Protein AF-0000000083614292 (afdb_homodimer)

Sequence (522 aa):
MNSNETIYEWENIVDLLNKYLRLKTIPIGMKMFEKKEDMEAISKIRRPKEKYTTDQIVAQAARLGWTVGITAEDLVMPQCSVVLGLTPRDEKWLSGKEMAGVWFETEEDSAAHQEAMHTVPYGKYQAMAVSPLISNRLTSPDICLIYATPGQMILLINGLQWKDYKKLEWRAVGESACADSWGRALVTGEPSLSIPCYAERRYGGVLDDELLMALSPQDLVKALEGLKKLSQNGLRYPIPQYGIQIDASMGLNASYGKKGDMNSNETIYEWENIVDLLNKYLRLKTIPIGMKMFEKKEDMEAISKIRRPKEKYTTDQIVAQAARLGWTVGITAEDLVMPQCSVVLGLTPRDEKWLSGKEMAGVWFETEEDSAAHQEAMHTVPYGKYQAMAVSPLISNRLTSPDICLIYATPGQMILLINGLQWKDYKKLEWRAVGESACADSWGRALVTGEPSLSIPCYAERRYGGVLDDELLMALSPQDLVKALEGLKKLSQNGLRYPIPQYGIQIDASMGLNASYGKKGD

Solvent-accessible surface area (backbone atoms only — not comparable to full-atom values): 26106 Å² total; per-residue (Å²): 137,82,74,83,68,73,82,69,63,37,58,60,52,53,50,48,47,39,69,56,48,59,55,90,50,48,49,24,25,33,33,79,22,64,44,52,65,65,55,68,64,35,74,81,52,38,66,73,90,53,37,28,49,62,45,14,54,52,25,35,13,29,74,71,61,36,37,41,40,43,42,54,85,40,38,64,59,61,68,57,30,25,23,68,5,49,34,70,86,41,71,71,59,42,37,22,56,86,38,30,70,54,64,14,62,37,45,67,31,17,21,51,50,47,65,68,50,37,48,27,70,55,81,60,39,43,24,40,35,34,22,29,40,66,72,54,61,61,68,72,36,63,29,32,42,42,57,32,31,34,50,42,41,34,50,49,49,35,6,49,28,15,58,81,48,60,70,44,66,36,45,45,65,31,72,66,16,56,21,28,10,56,14,31,15,72,62,69,62,40,69,12,45,21,53,53,15,69,60,37,24,18,34,18,58,48,54,54,39,34,33,36,36,14,26,28,58,67,54,49,53,47,17,51,56,20,38,52,54,23,38,75,64,70,57,50,64,80,72,63,69,75,46,51,87,49,59,36,56,68,60,47,39,70,76,67,54,70,75,64,132,137,82,74,84,68,75,81,69,63,37,58,60,51,51,50,50,48,38,70,55,48,61,56,91,50,48,50,24,26,34,34,77,21,65,43,51,66,64,55,66,65,33,74,80,52,39,66,73,90,52,37,29,46,62,45,14,54,53,26,35,14,30,74,70,60,37,36,40,40,43,43,54,86,40,38,64,58,61,68,57,30,24,23,66,4,48,36,70,85,42,71,70,61,42,37,22,55,86,38,30,69,54,63,15,62,37,46,70,30,18,20,51,49,46,66,67,49,36,48,27,68,55,80,61,39,44,23,40,36,34,20,28,40,66,71,54,60,61,70,71,38,64,29,30,42,43,58,32,32,34,49,41,41,36,48,49,48,34,6,50,28,15,59,82,47,58,74,42,69,37,46,45,66,31,71,66,16,56,19,29,11,56,13,31,15,73,61,68,61,41,70,16,45,21,53,54,14,70,61,36,24,19,35,18,57,48,54,52,40,34,34,36,38,14,25,28,60,66,53,49,53,48,16,50,55,22,37,52,54,25,39,75,65,69,57,50,64,79,73,61,69,74,46,51,86,49,59,36,55,68,58,48,38,70,74,66,53,71,74,63,132

Nearest PDB structures (foldseek):
  5k5f-assembly1_A  TM=3.438E-01  e=4.693E+00  Homo sapiens
  4rmf-assembly1_A-2  TM=2.912E-01  e=3.646E+00  Mycolicibacterium smegmatis MC2 155
  4rmf-assembly1_A-2  TM=2.908E-01  e=4.528E+00  Mycolicibacterium smegmatis MC2 155
  5k5f-assembly1_A  TM=3.441E-01  e=5.842E+00  Homo sapiens
  1d9q-assembly1_C  TM=3.633E-01  e=9.723E+00  Pisum sativum

pLDDT: mean 93.92, std 12.04, range [25.97, 98.88]

Radius of gyration: 23.44 Å; Cα contacts (8 Å, |Δi|>4): 1216; chains: 2; bounding box: 63×67×46 Å

InterPro domains:
  IPR003748 Protein of unknown function DUF169 [PF02596] (17-225)
  IPR003748 Protein of unknown function DUF169 [PTHR37954] (2-242)

Secondary structure (DSSP, 8-state):
---------HHHHHHHHHHHH--SS--EEEEEESSHHHHHTSTT-B--SS-B-HHHHHHHHHHH---EEE-GGGBSSHHHHHHTTSS---HHHHHTGGGBTTTBSSHHHHHHHHHH---PPTTS-SEEEEEEGGGT-SSS-SEEEEEE-HHHHHHHHHHHHSSS---EEEEE-SS-GGGTTHHHHHHH-S-EEE---HHHHHTT---TT-EEEEE-HHHHHHHHHHHHHHHHTT--SSPPP--TTS-HHHHHIIIII----/---------HHHHHHHHHHHH--SS--EEEEEESSHHHHHTSTT-B--SS-B-HHHHHHHHHHH---EEE-GGGBSSHHHHHHTTSS---HHHHHTGGGBTTTBSSHHHHHHHHHHS--PPTTS-SEEEEEEGGGT-SSS-SEEEEEE-HHHHHHHHHHHHSSS---EEEEE-SS-GGGTTHHHHHHH-S-EEE---HHHHHTT---TT-EEEEE-HHHHHHHHHHHHHHHHTT--SSPPP--TTS-HHHHHHHHHT----

Organism: NCBI:txid2304605

Foldseek 3Di:
DPPPQDFDPLVVLVVLLCVFQVAPWFKKFKAFAQDPVVLVPQPQEDEDPAAAAVLQQQLCCTPVQHKYKDFPVNHDDCLVVQLAQRDPCDPVQLQQCVCDPPVHPHSVLSNVLSVVFQHDHHDRTGMMIMGRSNVCSVRFGFKMKGKHFPQSVVLLVQLLQQPPHDDDDWDESAPSQVSQAVSCCNRPQAWGKTDHHPCSCVRNVRDPRIIMIIHGPVSSVSSSNSSVVCVVLVNGPPDDDPDPPDDCCVVVCVSPVPPDD/DPPPQDFDPLVVLVVLLCVFQVAPWFKKFKAFAQDPVVLVPQPQEDEDPAAAAVLQQQLCCTPVQHKYKDFPVNHDDCLVVQLAQRDPCDPVQLQQVVCDVPVHPHSVLSNVLSVVFQHDHHDRTGMMIMGRSNVCSVRFGFKMKGKHFPQSVVLLVQLLQQPPHDDDDFDESAPSQVSQAVSCCNRPQAKGKTDHHPCSCVRNVRDPRIIMIIHGPVSSVSSSNSSVVCVVLVNGPPDDDDDPPDDCCVVVCVSPVPPDD

Structure (mmCIF, N/CA/C/O backbone):
data_AF-0000000083614292-model_v1
#
loop_
_entity.id
_entity.type
_entity.pdbx_description
1 polymer 'DUF169 domain-containing protein'
#
loop_
_atom_site.group_PDB
_atom_site.id
_atom_site.type_symbol
_atom_site.label_atom_id
_atom_site.label_alt_id
_atom_site.label_comp_id
_atom_site.label_asym_id
_atom_site.label_entity_id
_atom_site.label_seq_id
_atom_site.pdbx_PDB_ins_code
_atom_site.Cartn_x
_atom_site.Cartn_y
_atom_site.Cartn_z
_atom_site.occupancy
_atom_site.B_iso_or_equiv
_atom_site.auth_seq_id
_atom_site.auth_comp_id
_atom_site.auth_asym_id
_atom_site.auth_atom_id
_atom_site.pdbx_PDB_model_num
ATOM 1 N N . MET A 1 1 ? -24.172 33.906 3.33 1 29.47 1 MET A N 1
ATOM 2 C CA . MET A 1 1 ? -23.625 32.781 4.082 1 29.47 1 MET A CA 1
ATOM 3 C C . MET A 1 1 ? -24.094 31.453 3.477 1 29.47 1 MET A C 1
ATOM 5 O O . MET A 1 1 ? -24.062 30.422 4.137 1 29.47 1 MET A O 1
ATOM 9 N N . ASN A 1 2 ? -24.672 31.344 2.305 1 35.56 2 ASN A N 1
ATOM 10 C CA . ASN A 1 2 ? -25.625 30.484 1.623 1 35.56 2 ASN A CA 1
ATOM 11 C C . ASN A 1 2 ? -25.016 29.125 1.3 1 35.56 2 ASN A C 1
ATOM 13 O O . ASN A 1 2 ? -25.531 28.406 0.442 1 35.56 2 ASN A O 1
ATOM 17 N N . SER A 1 3 ? -23.516 29.016 1.314 1 42.84 3 SER A N 1
ATOM 18 C CA . SER A 1 3 ? -22.812 27.938 0.636 1 42.84 3 SER A CA 1
ATOM 19 C C . SER A 1 3 ? -23.188 26.578 1.231 1 42.84 3 SER A C 1
ATOM 21 O O . SER A 1 3 ? -23.188 26.406 2.453 1 42.84 3 SER A O 1
ATOM 23 N N . ASN A 1 4 ? -24.078 25.781 0.679 1 48.03 4 ASN A N 1
ATOM 24 C CA . ASN A 1 4 ? -24.609 24.438 0.919 1 48.03 4 ASN A CA 1
ATOM 25 C C . ASN A 1 4 ? -23.547 23.484 1.437 1 48.03 4 ASN A C 1
ATOM 27 O O . ASN A 1 4 ? -22.922 22.766 0.658 1 48.03 4 ASN A O 1
ATOM 31 N N . GLU A 1 5 ? -22.766 23.891 2.453 1 63.56 5 GLU A N 1
ATOM 32 C CA . GLU A 1 5 ? -21.75 23.031 3.07 1 63.56 5 GLU A CA 1
ATOM 33 C C . GLU A 1 5 ? -22.375 21.719 3.562 1 63.56 5 GLU A C 1
ATOM 35 O O . GLU A 1 5 ? -23.359 21.734 4.289 1 63.56 5 GLU A O 1
ATOM 40 N N . THR A 1 6 ? -22.125 20.656 2.914 1 75.44 6 THR A N 1
ATOM 41 C CA . THR A 1 6 ? -22.578 19.344 3.328 1 75.44 6 THR A CA 1
ATOM 42 C C . THR A 1 6 ? -22.203 19.078 4.781 1 75.44 6 THR A C 1
ATOM 44 O O . THR A 1 6 ? -21.062 19.281 5.188 1 75.44 6 THR A O 1
ATOM 47 N N . ILE A 1 7 ?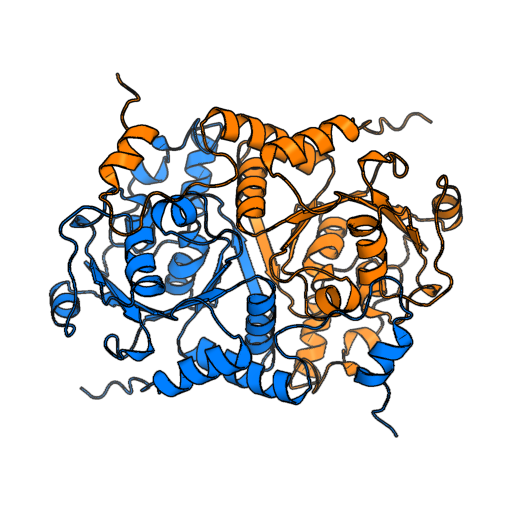 -23.234 19 5.637 1 84.94 7 ILE A N 1
ATOM 48 C CA . ILE A 1 7 ? -23.016 18.641 7.039 1 84.94 7 ILE A CA 1
ATOM 49 C C . ILE A 1 7 ? -22.875 17.141 7.168 1 84.94 7 ILE A C 1
ATOM 51 O O . ILE A 1 7 ? -23.766 16.375 6.793 1 84.94 7 ILE A O 1
ATOM 55 N N . TYR A 1 8 ? -21.672 16.766 7.586 1 93.25 8 TYR A N 1
ATOM 56 C CA . TYR A 1 8 ? -21.391 15.352 7.773 1 93.25 8 TYR A CA 1
ATOM 57 C C . TYR A 1 8 ? -21.656 14.93 9.211 1 93.25 8 TYR A C 1
ATOM 59 O O . TYR A 1 8 ? -21.312 15.656 10.148 1 93.25 8 TYR A O 1
ATOM 67 N N . GLU A 1 9 ? -22.375 13.812 9.367 1 95.38 9 GLU A N 1
ATOM 68 C CA . GLU A 1 9 ? -22.578 13.219 10.688 1 95.38 9 GLU A CA 1
ATOM 69 C C . GLU A 1 9 ? -21.344 12.422 11.125 1 95.38 9 GLU A C 1
ATOM 71 O O . GLU A 1 9 ? -21.391 11.188 11.164 1 95.38 9 GLU A O 1
ATOM 76 N N . TRP A 1 10 ? -20.375 13.125 11.68 1 97.62 10 TRP A N 1
ATOM 77 C CA . TRP A 1 10 ? -19.062 12.547 11.906 1 97.62 10 TRP A CA 1
ATOM 78 C C . TRP A 1 10 ? -19.125 11.43 12.945 1 97.62 10 TRP A C 1
ATOM 80 O O . TRP A 1 10 ? -18.422 10.422 12.836 1 97.62 10 TRP A O 1
ATOM 90 N N . GLU A 1 11 ? -19.938 11.586 13.969 1 96.94 11 GLU A N 1
ATOM 91 C CA . GLU A 1 11 ? -20.078 10.523 14.961 1 96.94 11 GLU A CA 1
ATOM 92 C C . GLU A 1 11 ? -20.516 9.219 14.305 1 96.94 11 GLU A C 1
ATOM 94 O O . GLU A 1 11 ? -19.953 8.156 14.57 1 96.94 11 GLU A O 1
ATOM 99 N N . ASN A 1 12 ? -21.531 9.367 13.508 1 97.81 12 ASN A N 1
ATOM 100 C CA . ASN A 1 12 ? -22.031 8.195 12.797 1 97.81 12 ASN A CA 1
ATOM 101 C C . ASN A 1 12 ? -20.984 7.621 11.852 1 97.81 12 ASN A C 1
ATOM 103 O O . ASN A 1 12 ? -20.812 6.402 11.773 1 97.81 12 ASN A O 1
ATOM 107 N N . ILE A 1 13 ? -20.328 8.484 11.148 1 98.19 13 ILE A N 1
ATOM 108 C CA . ILE A 1 13 ? -19.312 8.07 10.188 1 98.19 13 ILE A CA 1
ATOM 109 C C . ILE A 1 13 ? -18.203 7.312 10.906 1 98.19 13 ILE A C 1
ATOM 111 O O . ILE A 1 13 ? -17.797 6.23 10.469 1 98.19 13 ILE A O 1
ATOM 115 N N . VAL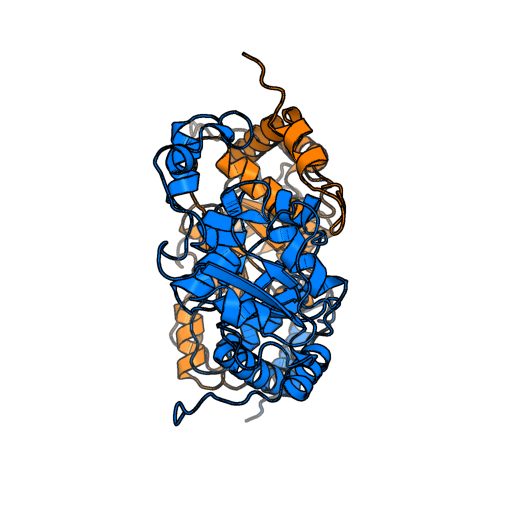 A 1 14 ? -17.719 7.797 11.992 1 98.44 14 VAL A N 1
ATOM 116 C CA . VAL A 1 14 ? -16.625 7.164 12.727 1 98.44 14 VAL A CA 1
ATOM 117 C C . VAL A 1 14 ? -17.125 5.855 13.352 1 98.44 14 VAL A C 1
ATOM 119 O O . VAL A 1 14 ? -16.391 4.867 13.391 1 98.44 14 VAL A O 1
ATOM 122 N N . ASP A 1 15 ? -18.391 5.832 13.828 1 98.38 15 ASP A N 1
ATOM 123 C CA . ASP A 1 15 ? -18.969 4.594 14.336 1 98.38 15 ASP A CA 1
ATOM 124 C C . ASP A 1 15 ? -18.953 3.502 13.266 1 98.38 15 ASP A C 1
ATOM 126 O O . ASP A 1 15 ? -18.641 2.346 13.555 1 98.38 15 ASP A O 1
ATOM 130 N N . LEU A 1 16 ? -19.328 3.869 12.086 1 98.75 16 LEU A N 1
ATOM 131 C CA . LEU A 1 16 ? -19.359 2.912 10.984 1 98.75 16 LEU A CA 1
ATOM 132 C C . LEU A 1 16 ? -17.938 2.463 10.625 1 98.75 16 LEU A C 1
ATOM 134 O O . LEU A 1 16 ? -17.719 1.291 10.305 1 98.75 16 LEU A O 1
ATOM 138 N N . LEU A 1 17 ? -16.953 3.391 10.594 1 98.75 17 LEU A N 1
ATOM 139 C CA . LEU A 1 17 ? -15.562 3.018 10.375 1 98.75 17 LEU A CA 1
ATOM 140 C C . LEU A 1 17 ? -15.117 1.964 11.383 1 98.75 17 LEU A C 1
ATOM 142 O O . LEU A 1 17 ? -14.484 0.974 11.016 1 98.75 17 LEU A O 1
ATOM 146 N N . ASN A 1 18 ? -15.492 2.199 12.617 1 98.19 18 ASN A N 1
ATOM 147 C CA . ASN A 1 18 ? -15.102 1.255 13.656 1 98.19 18 ASN A CA 1
ATOM 148 C C . ASN A 1 18 ? -15.852 -0.066 13.523 1 98.19 18 ASN A C 1
ATOM 150 O O . ASN A 1 18 ? -15.289 -1.135 13.758 1 98.19 18 ASN A O 1
ATOM 154 N N . LYS A 1 19 ? -17.094 0.037 13.203 1 98.31 19 LYS A N 1
ATOM 155 C CA . LYS A 1 19 ? -17.906 -1.159 13.031 1 98.31 19 LYS A CA 1
ATOM 156 C C . LYS A 1 19 ? -17.344 -2.059 11.938 1 98.31 19 LYS A C 1
ATOM 158 O O . LYS A 1 19 ? -17.234 -3.271 12.125 1 98.31 19 LYS A O 1
ATOM 163 N N . TYR A 1 20 ? -16.953 -1.452 10.844 1 98.69 20 TYR A N 1
ATOM 164 C CA . TYR A 1 20 ? -16.625 -2.252 9.672 1 98.69 20 TYR A CA 1
ATOM 165 C C . TYR A 1 20 ? -15.125 -2.533 9.602 1 98.69 20 TYR A C 1
ATOM 167 O O . TYR A 1 20 ? -14.703 -3.518 8.984 1 98.69 20 TYR A O 1
ATOM 175 N N . LEU A 1 21 ? -14.281 -1.688 10.188 1 98.75 21 LEU A N 1
ATOM 176 C CA . LEU A 1 21 ? -12.852 -1.828 9.953 1 98.75 21 LEU A CA 1
ATOM 177 C C . LEU A 1 21 ? -12.094 -1.993 11.273 1 98.75 21 LEU A C 1
ATOM 179 O O . LEU A 1 21 ? -10.93 -2.385 11.273 1 98.75 21 LEU A O 1
ATOM 183 N N . ARG A 1 22 ? -12.727 -1.665 12.398 1 98.12 22 ARG A N 1
ATOM 184 C CA . ARG A 1 22 ? -12.117 -1.837 13.719 1 98.12 22 ARG A CA 1
ATOM 185 C C . ARG A 1 22 ? -10.766 -1.136 13.789 1 98.12 22 ARG A C 1
ATOM 187 O O . ARG A 1 22 ? -9.758 -1.753 14.148 1 98.12 22 ARG A O 1
ATOM 194 N N . LEU A 1 23 ? -10.781 0.129 13.586 1 97.88 23 LEU A N 1
ATOM 195 C CA . LEU A 1 23 ? -9.555 0.917 13.484 1 97.88 23 LEU A CA 1
ATOM 196 C C . LEU A 1 23 ? -8.93 1.118 14.867 1 97.88 23 LEU A C 1
ATOM 198 O O . LEU A 1 23 ? -9.641 1.31 15.852 1 97.88 23 LEU A O 1
ATOM 202 N N . LYS A 1 24 ? -7.605 1.13 14.891 1 95.44 24 LYS A N 1
ATOM 203 C CA . LYS A 1 24 ? -6.875 1.358 16.141 1 95.44 24 LYS A CA 1
ATOM 204 C C . LYS A 1 24 ? -6.594 2.844 16.344 1 95.44 24 LYS A C 1
ATOM 206 O O . LYS A 1 24 ? -6.336 3.281 17.469 1 95.44 24 LYS A O 1
ATOM 211 N N . THR A 1 25 ? -6.617 3.588 15.289 1 97.19 25 THR A N 1
ATOM 212 C CA . THR A 1 25 ? -6.246 5 15.328 1 97.19 25 THR A CA 1
ATOM 213 C C . THR A 1 25 ? -7.48 5.883 15.188 1 97.19 25 THR A C 1
ATOM 215 O O . THR A 1 25 ? -8.492 5.465 14.617 1 97.19 25 THR A O 1
ATOM 218 N N . ILE A 1 26 ? -7.363 7.047 15.672 1 98.38 26 ILE A N 1
ATOM 219 C CA . ILE A 1 26 ? -8.445 8.016 15.562 1 98.38 26 ILE A CA 1
ATOM 220 C C . ILE A 1 26 ? -8.531 8.547 14.133 1 98.38 26 ILE A C 1
ATOM 222 O O . ILE A 1 26 ? -7.57 9.125 13.625 1 98.38 26 ILE A O 1
ATOM 226 N N . PRO A 1 27 ? -9.672 8.336 13.484 1 98.81 27 PRO A N 1
ATOM 227 C CA . PRO A 1 27 ? -9.828 9.016 12.195 1 98.81 27 PRO A CA 1
ATOM 228 C C . PRO A 1 27 ? -9.828 10.539 12.328 1 98.81 27 PRO A C 1
ATOM 230 O O . PRO A 1 27 ? -10.492 11.086 13.211 1 98.81 27 PRO A O 1
ATOM 233 N N . ILE A 1 28 ? -9.141 11.219 11.422 1 98.81 28 ILE A N 1
ATOM 234 C CA . ILE A 1 28 ? -9.008 12.664 11.609 1 98.81 28 ILE A CA 1
ATOM 235 C C . ILE A 1 28 ? -9.312 13.383 10.297 1 98.81 28 ILE A C 1
ATOM 237 O O . ILE A 1 28 ? -9.391 12.75 9.234 1 98.81 28 ILE A O 1
ATOM 241 N N . GLY A 1 29 ? -9.586 14.664 10.398 1 98.69 29 GLY A N 1
ATOM 242 C CA . GLY A 1 29 ? -9.727 15.562 9.258 1 98.69 29 GLY A CA 1
ATOM 243 C C . GLY A 1 29 ? -8.586 16.547 9.141 1 98.69 29 GLY A C 1
ATOM 244 O O . GLY A 1 29 ? -7.953 16.906 10.141 1 98.69 29 GLY A O 1
ATOM 245 N N . MET A 1 30 ? -8.32 16.938 7.977 1 98.88 30 MET A N 1
ATOM 246 C CA . MET A 1 30 ? -7.355 17.984 7.66 1 98.88 30 MET A CA 1
ATOM 247 C C . MET A 1 30 ? -8.016 19.109 6.871 1 98.88 30 MET A C 1
ATOM 249 O O . MET A 1 30 ? -8.805 18.859 5.957 1 98.88 30 MET A O 1
ATOM 253 N N . LYS A 1 31 ? -7.73 20.281 7.223 1 98.62 31 LYS A N 1
ATOM 254 C CA . LYS A 1 31 ? -8.289 21.453 6.543 1 98.62 31 LYS A CA 1
ATOM 255 C C . LYS A 1 31 ? -7.219 22.516 6.305 1 98.62 31 LYS A C 1
ATOM 257 O O . LYS A 1 31 ? -6.406 22.797 7.188 1 98.62 31 LYS A O 1
ATOM 262 N N . MET A 1 32 ? -7.164 23.047 5.094 1 98.69 32 MET A N 1
ATOM 263 C CA . MET A 1 32 ? -6.289 24.172 4.73 1 98.69 32 MET A CA 1
ATOM 264 C C . MET A 1 32 ? -7.008 25.5 4.902 1 98.69 32 MET A C 1
ATOM 266 O O . MET A 1 32 ? -8.211 25.594 4.656 1 98.69 32 MET A O 1
ATOM 270 N N . PHE A 1 33 ? -6.262 26.531 5.301 1 98.5 33 PHE A N 1
ATOM 271 C CA . PHE A 1 33 ? -6.863 27.828 5.555 1 98.5 33 PHE A CA 1
ATOM 272 C C . PHE A 1 33 ? -6.148 28.922 4.762 1 98.5 33 PHE A C 1
ATOM 274 O O . PHE A 1 33 ? -4.922 29.047 4.828 1 98.5 33 PHE A O 1
ATOM 281 N N . GLU A 1 34 ? -6.871 29.703 4.051 1 98.38 34 GLU A N 1
ATOM 282 C CA . GLU A 1 34 ? -6.305 30.844 3.332 1 98.38 34 GLU A CA 1
ATOM 283 C C . GLU A 1 34 ? -5.785 31.891 4.297 1 98.38 34 GLU A C 1
ATOM 285 O O . GLU A 1 34 ? -4.816 32.594 3.994 1 98.38 34 GLU A O 1
ATOM 290 N N . LYS A 1 35 ? -6.434 31.984 5.418 1 98.31 35 LYS A N 1
ATOM 291 C CA . LYS A 1 35 ? -6.035 32.938 6.438 1 98.31 35 LYS A CA 1
ATOM 292 C C . LYS A 1 35 ? -5.723 32.25 7.762 1 98.31 35 LYS A C 1
ATOM 294 O O . LYS A 1 35 ? -6.516 31.438 8.242 1 98.31 35 LYS A O 1
ATOM 299 N N . LYS A 1 36 ? -4.633 32.594 8.359 1 98.12 36 LYS A N 1
ATOM 300 C CA . LYS A 1 36 ? -4.203 32.062 9.648 1 98.12 36 LYS A CA 1
ATOM 301 C C . LYS A 1 36 ? -5.258 32.281 10.719 1 98.12 36 LYS A C 1
ATOM 303 O O . LYS A 1 36 ? -5.508 31.422 11.555 1 98.12 36 LYS A O 1
ATOM 308 N N . GLU A 1 37 ? -5.91 33.438 10.711 1 98.31 37 GLU A N 1
ATOM 309 C CA . GLU A 1 37 ? -6.887 33.844 11.727 1 98.31 37 GLU A CA 1
ATOM 310 C C . GLU A 1 37 ? -8.086 32.906 11.727 1 98.31 37 GLU A C 1
ATOM 312 O O . GLU A 1 37 ? -8.68 32.625 12.781 1 98.31 37 GLU A O 1
ATOM 317 N N . ASP A 1 38 ? -8.461 32.5 10.547 1 98.12 38 ASP A N 1
ATOM 318 C CA . ASP A 1 38 ? -9.578 31.547 10.453 1 98.12 38 ASP A CA 1
ATOM 319 C C . ASP A 1 38 ? -9.234 30.234 11.133 1 98.12 38 ASP A C 1
ATOM 321 O O . ASP A 1 38 ? -10.094 29.625 11.789 1 98.12 38 ASP A O 1
ATOM 325 N N . MET A 1 39 ? -8.023 29.734 10.953 1 98.38 39 MET A N 1
ATOM 326 C CA . MET A 1 39 ? -7.562 28.531 11.641 1 98.38 39 MET A CA 1
ATOM 327 C C . MET A 1 39 ? -7.527 28.75 13.148 1 98.38 39 MET A C 1
ATOM 329 O O . MET A 1 39 ? -8.023 27.906 13.914 1 98.38 39 MET A O 1
ATOM 333 N N . GLU A 1 40 ? -7.078 29.875 13.562 1 98 40 GLU A N 1
ATOM 334 C CA . GLU A 1 40 ? -6.934 30.172 14.984 1 98 40 GLU A CA 1
ATOM 335 C C . GLU A 1 40 ? -8.297 30.328 15.656 1 98 40 GLU A C 1
ATOM 337 O O . GLU A 1 40 ? -8.398 30.281 16.891 1 98 40 GLU A O 1
ATOM 342 N N . ALA A 1 41 ? -9.312 30.547 14.883 1 97.69 41 ALA A N 1
ATOM 343 C CA . ALA A 1 41 ? -10.664 30.75 15.406 1 97.69 41 ALA A CA 1
ATOM 344 C C . ALA A 1 41 ? -11.32 29.422 15.75 1 97.69 41 ALA A C 1
ATOM 346 O O . ALA A 1 41 ? -12.367 29.375 16.406 1 97.69 41 ALA A O 1
ATOM 347 N N . ILE A 1 42 ? -10.695 28.344 15.344 1 97.06 42 ILE A N 1
ATOM 348 C CA . ILE A 1 42 ? -11.25 27.016 15.625 1 97.06 42 ILE A CA 1
ATOM 349 C C . ILE A 1 42 ? -11.266 26.781 17.141 1 97.06 42 ILE A C 1
ATOM 351 O O . ILE A 1 42 ? -10.273 27.031 17.828 1 97.06 42 ILE A O 1
ATOM 355 N N . SER A 1 43 ? -12.352 26.328 17.594 1 94.69 43 SER A N 1
ATOM 356 C CA . SER A 1 43 ? -12.508 26.062 19.016 1 94.69 43 SER A CA 1
ATOM 357 C C . SER A 1 43 ? -11.469 25.078 19.516 1 94.69 43 SER A C 1
ATOM 359 O O . SER A 1 43 ? -11.258 24.016 18.906 1 94.69 43 SER A O 1
ATOM 361 N N . LYS A 1 44 ? -10.75 25.422 20.641 1 95.31 44 LYS A N 1
ATOM 362 C CA . LYS A 1 44 ? -9.82 24.562 21.359 1 95.31 44 LYS A CA 1
ATOM 363 C C . LYS A 1 44 ? -8.625 24.188 20.484 1 95.31 44 LYS A C 1
ATOM 365 O O . LYS A 1 44 ? -8.008 23.141 20.688 1 95.31 44 LYS A O 1
ATOM 370 N N . ILE A 1 45 ? -8.359 25.031 19.516 1 97.75 45 ILE A N 1
ATOM 371 C CA . ILE A 1 45 ? -7.211 24.781 18.656 1 97.75 45 ILE A CA 1
ATOM 372 C C . ILE A 1 45 ? -5.922 24.922 19.469 1 97.75 45 ILE A C 1
ATOM 374 O O . ILE A 1 45 ? -5.785 25.828 20.266 1 97.75 45 ILE A O 1
ATOM 378 N N . ARG A 1 46 ? -5.062 23.953 19.375 1 97.94 46 ARG A N 1
ATOM 379 C CA . ARG A 1 46 ? -3.717 24.016 19.938 1 97.94 46 ARG A CA 1
ATOM 380 C C . ARG A 1 46 ? -2.719 24.516 18.906 1 97.94 46 ARG A C 1
ATOM 382 O O . ARG A 1 46 ? -2.789 24.141 17.734 1 97.94 46 ARG A O 1
ATOM 389 N N . ARG A 1 47 ? -1.838 25.359 19.359 1 97.81 47 ARG A N 1
ATOM 390 C CA . ARG A 1 47 ? -0.693 25.797 18.562 1 97.81 47 ARG A CA 1
ATOM 391 C C . ARG A 1 47 ? 0.611 25.266 19.141 1 97.81 47 ARG A C 1
ATOM 393 O O . ARG A 1 47 ? 0.8 25.266 20.359 1 97.81 47 ARG A O 1
ATOM 400 N N . PRO A 1 48 ? 1.454 24.781 18.25 1 95.75 48 PRO A N 1
ATOM 401 C CA . PRO A 1 48 ? 2.711 24.234 18.766 1 95.75 48 PRO A CA 1
ATOM 402 C C . PRO A 1 48 ? 3.547 25.281 19.5 1 95.75 48 PRO A C 1
ATOM 404 O O . PRO A 1 48 ? 3.602 26.438 19.078 1 95.75 48 PRO A O 1
ATOM 407 N N . LYS A 1 49 ? 4.172 24.828 20.547 1 92.31 49 LYS A N 1
ATOM 408 C CA . LYS A 1 49 ? 5.105 25.672 21.281 1 92.31 49 LYS A CA 1
ATOM 409 C C . LYS A 1 49 ? 6.547 25.422 20.844 1 92.31 49 LYS A C 1
ATOM 411 O O . LYS A 1 49 ? 7.434 26.234 21.109 1 92.31 49 LYS A O 1
ATOM 416 N N . GLU A 1 50 ? 6.754 24.266 20.281 1 92.88 50 GLU A N 1
ATOM 417 C CA . GLU A 1 50 ? 8.039 23.859 19.703 1 92.88 50 GLU A CA 1
ATOM 418 C C . GLU A 1 50 ? 7.926 23.609 18.203 1 92.88 50 GLU A C 1
ATOM 420 O O . GLU A 1 50 ? 6.863 23.812 17.625 1 92.88 50 GLU A O 1
ATOM 425 N N . LYS A 1 51 ? 9.031 23.297 17.672 1 93.44 51 LYS A N 1
ATOM 426 C CA . LYS A 1 51 ? 9.031 22.984 16.25 1 93.44 51 LYS A CA 1
ATOM 427 C C . LYS A 1 51 ? 8.789 21.5 16.016 1 93.44 51 LYS A C 1
ATOM 429 O O . LYS A 1 51 ? 9.391 20.656 16.672 1 93.44 51 LYS A O 1
ATOM 434 N N . TYR A 1 52 ? 7.895 21.25 15.164 1 95.06 52 TYR A N 1
ATOM 435 C CA . TYR A 1 52 ? 7.527 19.875 14.844 1 95.06 52 TYR A CA 1
ATOM 436 C C . TYR A 1 52 ? 7.598 19.625 13.344 1 95.06 52 TYR A C 1
ATOM 438 O O . TYR A 1 52 ? 7.656 20.562 12.555 1 95.06 52 TYR A O 1
ATOM 446 N N . THR A 1 53 ? 7.746 18.359 12.953 1 95.31 53 THR A N 1
ATOM 447 C CA . THR A 1 53 ? 7.387 18 11.594 1 95.31 53 THR A CA 1
ATOM 448 C C . THR A 1 53 ? 5.867 17.969 11.422 1 95.31 53 THR A C 1
ATOM 450 O O . THR A 1 53 ? 5.129 17.828 12.398 1 95.31 53 THR A O 1
ATOM 453 N N . THR A 1 54 ? 5.41 18.156 10.188 1 97.31 54 THR A N 1
ATOM 454 C CA . THR A 1 54 ? 3.979 18.016 9.953 1 97.31 54 THR A CA 1
ATOM 455 C C . THR A 1 54 ? 3.496 16.625 10.344 1 97.31 54 THR A C 1
ATOM 457 O O . THR A 1 54 ? 2.371 16.469 10.82 1 97.31 54 THR A O 1
ATOM 460 N N . ASP A 1 55 ? 4.34 15.617 10.164 1 96.88 55 ASP A N 1
ATOM 461 C CA . ASP A 1 55 ? 4.004 14.242 10.539 1 96.88 55 ASP A CA 1
ATOM 462 C C . ASP A 1 55 ? 3.674 14.148 12.023 1 96.88 55 ASP A C 1
ATOM 464 O O . ASP A 1 55 ? 2.748 13.43 12.414 1 96.88 55 ASP A O 1
ATOM 468 N N . GLN A 1 56 ? 4.434 14.797 12.844 1 97.25 56 GLN A N 1
ATOM 469 C CA . GLN A 1 56 ? 4.156 14.828 14.273 1 97.25 56 GLN A CA 1
ATOM 470 C C . GLN A 1 56 ? 2.816 15.492 14.562 1 97.25 56 GLN A C 1
ATOM 472 O O . GLN A 1 56 ? 2.068 15.047 15.438 1 97.25 56 GLN A O 1
ATOM 477 N N . ILE A 1 57 ? 2.562 16.562 13.812 1 98.06 57 ILE A N 1
ATOM 478 C CA . ILE A 1 57 ? 1.316 17.297 14 1 98.06 57 ILE A CA 1
ATOM 479 C C . ILE A 1 57 ? 0.129 16.391 13.688 1 98.06 57 ILE A C 1
ATOM 481 O O . ILE A 1 57 ? -0.811 16.297 14.477 1 98.06 57 ILE A O 1
ATOM 485 N N . VAL A 1 58 ? 0.179 15.742 12.57 1 98.44 58 VAL A N 1
ATOM 486 C CA . VAL A 1 58 ? -0.872 14.812 12.172 1 98.44 58 VAL A CA 1
ATOM 487 C C . VAL A 1 58 ? -1.01 13.703 13.211 1 98.44 58 VAL A C 1
ATOM 489 O O . VAL A 1 58 ? -2.123 13.336 13.594 1 98.44 58 VAL A O 1
ATOM 492 N N . ALA A 1 59 ? 0.096 13.211 13.711 1 97.88 59 ALA A N 1
ATOM 493 C CA . ALA A 1 59 ? 0.097 12.148 14.711 1 97.88 59 ALA A CA 1
ATOM 494 C C . ALA A 1 59 ? -0.565 12.609 16.016 1 97.88 59 ALA A C 1
ATOM 496 O O . ALA A 1 59 ? -1.241 11.836 16.688 1 97.88 59 ALA A O 1
ATOM 497 N N . GLN A 1 60 ? -0.33 13.82 16.375 1 98 60 GLN A N 1
ATOM 498 C CA . GLN A 1 60 ? -0.93 14.336 17.609 1 98 60 GLN A CA 1
ATOM 499 C C . GLN A 1 60 ? -2.453 14.297 17.531 1 98 60 GLN A C 1
ATOM 501 O O . GLN A 1 60 ? -3.121 14.031 18.531 1 98 60 GLN A O 1
ATOM 506 N N . ALA A 1 61 ? -2.973 14.523 16.375 1 98.5 61 ALA A N 1
ATOM 507 C CA . ALA A 1 61 ? -4.414 14.383 16.203 1 98.5 61 ALA A CA 1
ATOM 508 C C . ALA A 1 61 ? -4.824 12.906 16.188 1 98.5 61 ALA A C 1
ATOM 510 O O . ALA A 1 61 ? -5.77 12.516 16.875 1 98.5 61 ALA A O 1
ATOM 511 N N . ALA A 1 62 ? -4.125 12.102 15.477 1 98.31 62 ALA A N 1
ATOM 512 C CA . ALA A 1 62 ? -4.516 10.719 15.211 1 98.31 62 ALA A CA 1
ATOM 513 C C . ALA A 1 62 ? -4.277 9.836 16.438 1 98.31 62 ALA A C 1
ATOM 515 O O . ALA A 1 62 ? -4.949 8.82 16.609 1 98.31 62 ALA A O 1
ATOM 516 N N . ARG A 1 63 ? -3.312 10.219 17.281 1 97.69 63 ARG A N 1
ATOM 517 C CA . ARG A 1 63 ? -2.914 9.32 18.359 1 97.69 63 ARG A CA 1
ATOM 518 C C . ARG A 1 63 ? -3.26 9.914 19.719 1 97.69 63 ARG A C 1
ATOM 520 O O . ARG A 1 63 ? -3.416 9.18 20.703 1 97.69 63 ARG A O 1
ATOM 527 N N . LEU A 1 64 ? -3.348 11.242 19.859 1 97.19 64 LEU A N 1
ATOM 528 C CA . LEU A 1 64 ? -3.633 11.883 21.141 1 97.19 64 LEU A CA 1
ATOM 529 C C . LEU A 1 64 ? -5.027 12.508 21.141 1 97.19 64 LEU A C 1
ATOM 531 O O . LEU A 1 64 ? -5.539 12.891 22.203 1 97.19 64 LEU A O 1
ATOM 535 N N . GLY A 1 65 ? -5.602 12.688 19.953 1 97.88 65 GLY A N 1
ATOM 536 C CA . GLY A 1 65 ? -6.941 13.242 19.859 1 97.88 65 GLY A CA 1
ATOM 537 C C . GLY A 1 65 ? -6.969 14.758 19.953 1 97.88 65 GLY A C 1
ATOM 538 O O . GLY A 1 65 ? -7.973 15.336 20.375 1 97.88 65 GLY A O 1
ATOM 539 N N . TRP A 1 66 ? -5.875 15.406 19.609 1 98.25 66 TRP A N 1
ATOM 540 C CA . TRP A 1 66 ? -5.805 16.859 19.719 1 98.25 66 TRP A CA 1
ATOM 541 C C . TRP A 1 66 ? -6.266 17.531 18.422 1 98.25 66 TRP A C 1
ATOM 543 O O . TRP A 1 66 ? -6.207 16.922 17.344 1 98.25 66 TRP A O 1
ATOM 553 N N . THR A 1 67 ? -6.824 18.688 18.562 1 98.69 67 THR A N 1
ATOM 554 C CA . THR A 1 67 ? -6.98 19.625 17.453 1 98.69 67 THR A CA 1
ATOM 555 C C . THR A 1 67 ? -5.789 20.578 17.375 1 98.69 67 THR A C 1
ATOM 557 O O . THR A 1 67 ? -5.566 21.375 18.281 1 98.69 67 THR A O 1
ATOM 560 N N . VAL A 1 68 ? -5.031 20.469 16.312 1 98.75 68 VAL A N 1
ATOM 561 C CA . VAL A 1 68 ? -3.783 21.219 16.234 1 98.75 68 VAL A CA 1
ATOM 562 C C . VAL A 1 68 ? -3.74 22.016 14.938 1 98.75 68 VAL A C 1
ATOM 564 O O . VAL A 1 68 ? -4.082 21.5 13.867 1 98.75 68 VAL A O 1
ATOM 567 N N . GLY A 1 69 ? -3.369 23.25 14.992 1 98.69 69 GLY A N 1
ATOM 568 C CA . GLY A 1 69 ? -3.162 24.125 13.844 1 98.69 69 GLY A CA 1
ATOM 569 C C . GLY A 1 69 ? -1.728 24.594 13.703 1 98.69 69 GLY A C 1
ATOM 570 O O . GLY A 1 69 ? -1.055 24.859 14.703 1 98.69 69 GLY A O 1
ATOM 571 N N . ILE A 1 70 ? -1.34 24.734 12.398 1 98.62 70 ILE A N 1
ATOM 572 C CA . ILE A 1 70 ? 0.048 25.141 12.203 1 98.62 70 ILE A CA 1
ATOM 573 C C . ILE A 1 70 ? 0.145 26.109 11.023 1 98.62 70 ILE A C 1
ATOM 575 O O . ILE A 1 70 ? -0.735 26.125 10.164 1 98.62 70 ILE A O 1
ATOM 579 N N . THR A 1 71 ? 1.146 26.922 11.047 1 98.31 71 THR A N 1
ATOM 580 C CA . THR A 1 71 ? 1.705 27.625 9.898 1 98.31 71 THR A CA 1
ATOM 581 C C . THR A 1 71 ? 3.105 27.109 9.578 1 98.31 71 THR A C 1
ATOM 583 O O . THR A 1 71 ? 3.639 26.266 10.289 1 98.31 71 THR A O 1
ATOM 586 N N . ALA A 1 72 ? 3.674 27.578 8.461 1 97.38 72 ALA A N 1
ATOM 587 C CA . ALA A 1 72 ? 5.02 27.172 8.078 1 97.38 72 ALA A CA 1
ATOM 588 C C . ALA A 1 72 ? 6.02 27.453 9.195 1 97.38 72 ALA A C 1
ATOM 590 O O . ALA A 1 72 ? 6.996 26.719 9.367 1 97.38 72 ALA A O 1
ATOM 591 N N . GLU A 1 73 ? 5.77 28.453 10 1 95.94 73 GLU A N 1
ATOM 592 C CA . GLU A 1 73 ? 6.699 28.891 11.039 1 95.94 73 GLU A CA 1
ATOM 593 C C . GLU A 1 73 ? 6.773 27.875 12.172 1 95.94 73 GLU A C 1
ATOM 595 O O . GLU A 1 73 ? 7.711 27.906 12.977 1 95.94 73 GLU A O 1
ATOM 600 N N . ASP A 1 74 ? 5.852 27.047 12.32 1 96.19 74 ASP A N 1
ATOM 601 C CA . ASP A 1 74 ? 5.785 26.078 13.406 1 96.19 74 ASP A CA 1
ATOM 602 C C . ASP A 1 74 ? 6.562 24.812 13.062 1 96.19 74 ASP A C 1
ATOM 604 O O . ASP A 1 74 ? 6.707 23.922 13.898 1 96.19 74 ASP A O 1
ATOM 608 N N . LEU A 1 75 ? 7.078 24.703 11.82 1 95.31 75 LEU A N 1
ATOM 609 C CA . LEU A 1 75 ? 7.648 23.469 11.32 1 95.31 75 LEU A CA 1
ATOM 610 C C . LEU A 1 75 ? 9.172 23.547 11.25 1 95.31 75 LEU A C 1
ATOM 612 O O . LEU A 1 75 ? 9.719 24.625 11.016 1 95.31 75 LEU A O 1
ATOM 616 N N . VAL A 1 76 ? 9.867 22.453 11.477 1 90.81 76 VAL A N 1
ATOM 617 C CA . VAL A 1 76 ? 11.32 22.391 11.562 1 90.81 76 VAL A CA 1
ATOM 618 C C . VAL A 1 76 ? 11.922 22.484 10.164 1 90.81 76 VAL A C 1
ATOM 620 O O . VAL A 1 76 ? 12.984 23.078 9.969 1 90.81 76 VAL A O 1
ATOM 623 N N . MET A 1 77 ? 11.445 21.797 9.18 1 86.62 77 MET A N 1
ATOM 624 C CA . MET A 1 77 ? 11.977 21.75 7.816 1 86.62 77 MET A CA 1
ATOM 625 C C . MET A 1 77 ? 10.859 21.938 6.793 1 86.62 77 MET A C 1
ATOM 627 O O . MET A 1 77 ? 9.695 21.641 7.074 1 86.62 77 MET A O 1
ATOM 631 N N . PRO A 1 78 ? 11.352 22.359 5.66 1 90.5 78 PRO A N 1
ATOM 632 C CA . PRO A 1 78 ? 10.344 22.75 4.676 1 90.5 78 PRO A CA 1
ATOM 633 C C . PRO A 1 78 ? 9.695 21.562 3.971 1 90.5 78 PRO A C 1
ATOM 635 O O . PRO A 1 78 ? 8.711 21.734 3.25 1 90.5 78 PRO A O 1
ATOM 638 N N . GLN A 1 79 ? 10.156 20.391 4.109 1 92.19 79 GLN A N 1
ATOM 639 C CA . GLN A 1 79 ? 9.773 19.281 3.236 1 92.19 79 GLN A CA 1
ATOM 640 C C . GLN A 1 79 ? 8.258 19.094 3.217 1 92.19 79 GLN A C 1
ATOM 642 O O . GLN A 1 79 ? 7.621 19.281 2.182 1 92.19 79 GLN A O 1
ATOM 647 N N . CYS A 1 80 ? 7.645 18.875 4.402 1 92.69 80 CYS A N 1
ATOM 648 C CA . CYS A 1 80 ? 6.207 18.656 4.43 1 92.69 80 CYS A CA 1
ATOM 649 C C . CYS A 1 80 ? 5.445 19.969 4.25 1 92.69 80 CYS A C 1
ATOM 651 O O . CYS A 1 80 ? 4.324 19.969 3.74 1 92.69 80 CYS A O 1
ATOM 653 N N . SER A 1 81 ? 6.086 21.062 4.648 1 96.5 81 SER A N 1
ATOM 654 C CA . SER A 1 81 ? 5.461 22.375 4.465 1 96.5 81 SER A CA 1
ATOM 655 C C . SER A 1 81 ? 5.242 22.672 2.986 1 96.5 81 SER A C 1
ATOM 657 O O . SER A 1 81 ? 4.234 23.281 2.613 1 96.5 81 SER A O 1
ATOM 659 N N . VAL A 1 82 ? 6.203 22.281 2.172 1 97.88 82 VAL A N 1
ATOM 660 C CA . VAL A 1 82 ? 6.094 22.469 0.729 1 97.88 82 VAL A CA 1
ATOM 661 C C . VAL A 1 82 ? 4.969 21.594 0.18 1 97.88 82 VAL A C 1
ATOM 663 O O . VAL A 1 82 ? 4.207 22.031 -0.689 1 97.88 82 VAL A O 1
ATOM 666 N N . VAL A 1 83 ? 4.836 20.344 0.685 1 97.94 83 VAL A N 1
ATOM 667 C CA . VAL A 1 83 ? 3.783 19.438 0.252 1 97.94 83 VAL A CA 1
ATOM 668 C C . VAL A 1 83 ? 2.416 20.047 0.525 1 97.94 83 VAL A C 1
ATOM 670 O O . VAL A 1 83 ? 1.497 19.938 -0.288 1 97.94 83 VAL A O 1
ATOM 673 N N . LEU A 1 84 ? 2.279 20.828 1.619 1 98.25 84 LEU A N 1
ATOM 674 C CA . LEU A 1 84 ? 1.02 21.453 2.021 1 98.25 84 LEU A CA 1
ATOM 675 C C . LEU A 1 84 ? 0.811 22.781 1.304 1 98.25 84 LEU A C 1
ATOM 677 O O . LEU A 1 84 ? -0.234 23.406 1.459 1 98.25 84 LEU A O 1
ATOM 681 N N . GLY A 1 85 ? 1.809 23.234 0.616 1 98.12 85 GLY A N 1
ATOM 682 C CA . GLY A 1 85 ? 1.721 24.531 -0.055 1 98.12 85 GLY A CA 1
ATOM 683 C C . GLY A 1 85 ? 1.912 25.703 0.882 1 98.12 85 GLY A C 1
ATOM 684 O O . GLY A 1 85 ? 1.521 26.828 0.563 1 98.12 85 GLY A O 1
ATOM 685 N N . LEU A 1 86 ? 2.484 25.5 2.047 1 98.25 86 LEU A N 1
ATOM 686 C CA . LEU A 1 86 ? 2.711 26.562 3.02 1 98.25 86 LEU A CA 1
ATOM 687 C C . LEU A 1 86 ? 4.078 27.219 2.807 1 98.25 86 LEU A C 1
ATOM 689 O O . LEU A 1 86 ? 4.344 28.297 3.332 1 98.25 86 LEU A O 1
ATOM 693 N N . THR A 1 87 ? 4.953 26.516 2.131 1 97.62 87 THR A N 1
ATOM 694 C CA . THR A 1 87 ? 6.273 26.984 1.698 1 97.62 87 THR A CA 1
ATOM 695 C C . THR A 1 87 ? 6.457 26.75 0.2 1 97.62 87 THR A C 1
ATOM 697 O O . THR A 1 87 ? 5.977 25.766 -0.35 1 97.62 87 THR A O 1
ATOM 700 N N . PRO A 1 88 ? 7.117 27.688 -0.491 1 96.88 88 PRO A N 1
ATOM 701 C CA . PRO A 1 88 ? 7.254 27.531 -1.942 1 96.88 88 PRO A CA 1
ATOM 702 C C . PRO A 1 88 ? 8.25 26.438 -2.33 1 96.88 88 PRO A C 1
ATOM 704 O O . PRO A 1 88 ? 9.188 26.156 -1.586 1 96.88 88 PRO A O 1
ATOM 707 N N . ARG A 1 89 ? 8.023 25.875 -3.494 1 96.25 89 ARG A N 1
ATOM 708 C CA . ARG A 1 89 ? 9.016 25.016 -4.137 1 96.25 89 ARG A CA 1
ATOM 709 C C . ARG A 1 89 ? 10.133 25.844 -4.766 1 96.25 89 ARG A C 1
ATOM 711 O O . ARG A 1 89 ? 10.188 25.984 -5.988 1 96.25 89 ARG A O 1
ATOM 718 N N . ASP A 1 90 ? 11.008 26.312 -4.023 1 96.5 90 ASP A N 1
ATOM 719 C CA . ASP A 1 90 ? 12.102 27.125 -4.57 1 96.5 90 ASP A CA 1
ATOM 720 C C . ASP A 1 90 ? 13.219 26.234 -5.109 1 96.5 90 ASP A C 1
ATOM 722 O O . ASP A 1 90 ? 13.133 25.016 -5.047 1 96.5 90 ASP A O 1
ATOM 726 N N . GLU A 1 91 ? 14.211 26.828 -5.691 1 96.94 91 GLU A N 1
ATOM 727 C CA . GLU A 1 91 ? 15.305 26.109 -6.332 1 96.94 91 GLU A CA 1
ATOM 728 C C . GLU A 1 91 ? 16.031 25.219 -5.336 1 96.94 91 GLU A C 1
ATOM 730 O O . GLU A 1 91 ? 16.438 24.094 -5.676 1 96.94 91 GLU A O 1
ATOM 735 N N . LYS A 1 92 ? 16.234 25.766 -4.184 1 95.12 92 LYS A N 1
ATOM 736 C CA . LYS A 1 92 ? 16.906 25 -3.146 1 95.12 92 LYS A CA 1
ATOM 737 C C . LYS A 1 92 ? 16.141 23.719 -2.807 1 95.12 92 LYS A C 1
ATOM 739 O O . LYS A 1 92 ? 16.703 22.641 -2.742 1 95.12 92 LYS A O 1
ATOM 744 N N . TRP A 1 93 ? 14.898 23.859 -2.592 1 95.81 93 TRP A N 1
ATOM 745 C CA . TRP A 1 93 ? 14.047 22.703 -2.301 1 95.81 93 TRP A CA 1
ATOM 746 C C . TRP A 1 93 ? 14.031 21.734 -3.471 1 95.81 93 TRP A C 1
ATOM 748 O O . TRP A 1 93 ? 14.141 20.516 -3.275 1 95.81 93 TRP A O 1
ATOM 758 N N . LEU A 1 94 ? 13.977 22.203 -4.707 1 97.44 94 LEU A N 1
ATOM 759 C CA . LEU A 1 94 ? 13.867 21.375 -5.902 1 97.44 94 LEU A CA 1
ATOM 760 C C . LEU A 1 94 ? 15.164 20.609 -6.148 1 97.44 94 LEU A C 1
ATOM 762 O O . LEU A 1 94 ? 15.141 19.516 -6.711 1 97.44 94 LEU A O 1
ATOM 766 N N . SER A 1 95 ? 16.219 21.141 -5.664 1 96.62 95 SER A N 1
ATOM 767 C CA . SER A 1 95 ? 17.5 20.453 -5.852 1 96.62 95 SER A CA 1
ATOM 768 C C . SER A 1 95 ? 17.578 19.188 -5.016 1 96.62 95 SER A C 1
ATOM 770 O O . SER A 1 95 ? 18.219 18.219 -5.41 1 96.62 95 SER A O 1
ATOM 772 N N . GLY A 1 96 ? 16.922 19.203 -3.863 1 95 96 GLY A N 1
ATOM 773 C CA . GLY A 1 96 ? 16.969 18.078 -2.951 1 95 96 GLY A CA 1
ATOM 774 C C . GLY A 1 96 ? 18.375 17.766 -2.465 1 95 96 GLY A C 1
ATOM 775 O O . GLY A 1 96 ? 18.672 16.625 -2.086 1 95 96 GLY A O 1
ATOM 776 N N . LYS A 1 97 ? 19.234 18.672 -2.523 1 94.81 97 LYS A N 1
ATOM 777 C CA . LYS A 1 97 ? 20.656 18.453 -2.299 1 94.81 97 LYS A CA 1
ATOM 778 C C . LYS A 1 97 ? 20.906 17.812 -0.931 1 94.81 97 LYS A C 1
ATOM 780 O O . LYS A 1 97 ? 21.812 17.016 -0.769 1 94.81 97 LYS A O 1
ATOM 785 N N . GLU A 1 98 ? 20.094 18.141 -0.001 1 91.5 98 GLU A N 1
ATOM 786 C CA . GLU A 1 98 ? 20.281 17.656 1.363 1 91.5 98 GLU A CA 1
ATOM 787 C C . GLU A 1 98 ? 20 16.172 1.466 1 91.5 98 GLU A C 1
ATOM 789 O O . GLU A 1 98 ? 20.422 15.516 2.426 1 91.5 98 GLU A O 1
ATOM 794 N N . MET A 1 99 ? 19.328 15.602 0.539 1 94.94 99 MET A N 1
ATOM 795 C CA . MET A 1 99 ? 18.969 14.188 0.592 1 94.94 99 MET A CA 1
ATOM 796 C C . MET A 1 99 ? 19.938 13.344 -0.222 1 94.94 99 MET A C 1
ATOM 798 O O . MET A 1 99 ? 19.938 12.117 -0.133 1 94.94 99 MET A O 1
ATOM 802 N N . ALA A 1 100 ? 20.781 14.023 -1.076 1 97 100 ALA A N 1
ATOM 803 C CA . ALA A 1 100 ? 21.781 13.305 -1.857 1 97 100 ALA A CA 1
ATOM 804 C C . ALA A 1 100 ? 22.812 12.633 -0.948 1 97 100 ALA A C 1
ATOM 806 O O . ALA A 1 100 ? 23.312 13.25 0.001 1 97 100 ALA A O 1
ATOM 807 N N . GLY A 1 101 ? 23.062 11.367 -1.178 1 97.06 101 GLY A N 1
ATOM 808 C CA . GLY A 1 101 ? 24 10.609 -0.36 1 97.06 101 GLY A CA 1
ATOM 809 C C . GLY A 1 101 ? 23.375 10.031 0.891 1 97.06 101 GLY A C 1
ATOM 810 O O . GLY A 1 101 ? 23.984 9.211 1.576 1 97.06 101 GLY A O 1
ATOM 811 N N . VAL A 1 102 ? 22.172 10.461 1.183 1 96.94 102 VAL A N 1
ATOM 812 C CA . VAL A 1 102 ? 21.484 9.977 2.367 1 96.94 102 VAL A CA 1
ATOM 813 C C . VAL A 1 102 ? 20.344 9.031 1.953 1 96.94 102 VAL A C 1
ATOM 815 O O . VAL A 1 102 ? 20.375 7.84 2.273 1 96.94 102 VAL A O 1
ATOM 818 N N . TRP A 1 103 ? 19.453 9.562 1.123 1 97.75 103 TRP A N 1
ATOM 819 C CA . TRP A 1 103 ? 18.312 8.781 0.649 1 97.75 103 TRP A CA 1
ATOM 820 C C . TRP A 1 103 ? 18.531 8.32 -0.791 1 97.75 103 TRP A C 1
ATOM 822 O O . TRP A 1 103 ? 17.938 7.34 -1.233 1 97.75 103 TRP A O 1
ATOM 832 N N . PHE A 1 104 ? 19.312 9.117 -1.506 1 98.5 104 PHE A N 1
ATOM 833 C CA . PHE A 1 104 ? 19.531 8.898 -2.932 1 98.5 104 PHE A CA 1
ATOM 834 C C . PHE A 1 104 ? 21.016 9.008 -3.268 1 98.5 104 PHE A C 1
ATOM 836 O O . PHE A 1 104 ? 21.75 9.758 -2.629 1 98.5 104 PHE A O 1
ATOM 843 N N . GLU A 1 105 ? 21.391 8.336 -4.305 1 98.38 105 GLU A N 1
ATOM 844 C CA . GLU A 1 105 ? 22.812 8.234 -4.605 1 98.38 105 GLU A CA 1
ATOM 845 C C . GLU A 1 105 ? 23.375 9.57 -5.09 1 98.38 105 GLU A C 1
ATOM 847 O O . GLU A 1 105 ? 24.469 9.977 -4.691 1 98.38 105 GLU A O 1
ATOM 852 N N . THR A 1 106 ? 22.641 10.281 -6.012 1 98.5 106 THR A N 1
ATOM 853 C CA . THR A 1 106 ? 23.172 11.5 -6.629 1 98.5 106 THR A CA 1
ATOM 854 C C . THR A 1 106 ? 22.219 12.672 -6.406 1 98.5 106 THR A C 1
ATOM 856 O O . THR A 1 106 ? 21.062 12.477 -6.027 1 98.5 106 THR A O 1
ATOM 859 N N . GLU A 1 107 ? 22.719 13.852 -6.664 1 98.06 107 GLU A N 1
ATOM 860 C CA . GLU A 1 107 ? 21.875 15.039 -6.613 1 98.06 107 GLU A CA 1
ATOM 861 C C . GLU A 1 107 ? 20.781 14.984 -7.68 1 98.06 107 GLU A C 1
ATOM 863 O O . GLU A 1 107 ? 19.672 15.469 -7.461 1 98.06 107 GLU A O 1
ATOM 868 N N . GLU A 1 108 ? 21.172 14.438 -8.82 1 98.38 108 GLU A N 1
ATOM 869 C CA . GLU A 1 108 ? 20.188 14.266 -9.883 1 98.38 108 GLU A CA 1
ATOM 870 C C . GLU A 1 108 ? 19.031 13.375 -9.422 1 98.38 108 GLU A C 1
ATOM 872 O O . GLU A 1 108 ? 17.875 13.68 -9.672 1 98.38 108 GLU A O 1
ATOM 877 N N . ASP A 1 109 ? 19.328 12.273 -8.734 1 98.31 109 ASP A N 1
ATOM 878 C CA . ASP A 1 109 ? 18.312 11.383 -8.172 1 98.31 109 ASP A CA 1
ATOM 879 C C . ASP A 1 109 ? 17.438 12.125 -7.152 1 98.31 109 ASP A C 1
ATOM 881 O O . ASP A 1 109 ? 16.219 11.969 -7.148 1 98.31 109 ASP A O 1
ATOM 885 N N . SER A 1 110 ? 18.094 12.883 -6.336 1 97.75 110 SER A N 1
ATOM 886 C CA . SER A 1 110 ? 17.375 13.641 -5.309 1 97.75 110 SER A CA 1
ATOM 887 C C . SER A 1 110 ? 16.438 14.672 -5.926 1 97.75 110 SER A C 1
ATOM 889 O O . SER A 1 110 ? 15.32 14.867 -5.445 1 97.75 110 SER A O 1
ATOM 891 N N . ALA A 1 111 ? 16.938 15.352 -6.926 1 98.31 111 ALA A N 1
ATOM 892 C CA . ALA A 1 111 ? 16.109 16.344 -7.617 1 98.31 111 ALA A CA 1
ATOM 893 C C . ALA A 1 111 ? 14.906 15.68 -8.273 1 98.31 111 ALA A C 1
ATOM 895 O O . ALA A 1 111 ? 13.805 16.234 -8.266 1 98.31 111 ALA A O 1
ATOM 896 N N . ALA A 1 112 ? 15.125 14.539 -8.875 1 98.44 112 ALA A N 1
ATOM 897 C CA . ALA A 1 112 ? 14.031 13.797 -9.484 1 98.44 112 ALA A CA 1
ATOM 898 C C . ALA A 1 112 ? 12.969 13.43 -8.445 1 98.44 112 ALA A C 1
ATOM 900 O O . ALA A 1 112 ? 11.773 13.469 -8.734 1 98.44 112 ALA A O 1
ATOM 901 N N . HIS A 1 113 ? 13.414 13.07 -7.258 1 98.38 113 HIS A N 1
ATOM 902 C CA . HIS A 1 113 ? 12.508 12.773 -6.156 1 98.38 113 HIS A CA 1
ATOM 903 C C . HIS A 1 113 ? 11.648 13.984 -5.805 1 98.38 113 HIS A C 1
ATOM 905 O O . HIS A 1 113 ? 10.43 13.867 -5.672 1 98.38 113 HIS A O 1
ATOM 911 N N . GLN A 1 114 ? 12.289 15.109 -5.656 1 98.12 114 GLN A N 1
ATOM 912 C CA . GLN A 1 114 ? 11.562 16.328 -5.32 1 98.12 114 GLN A CA 1
ATOM 913 C C . GLN A 1 114 ? 10.531 16.656 -6.391 1 98.12 114 GLN A C 1
ATOM 915 O O . GLN A 1 114 ? 9.398 17.031 -6.074 1 98.12 114 GLN A O 1
ATOM 920 N N . GLU A 1 115 ? 10.945 16.516 -7.602 1 97.5 115 GLU A N 1
ATOM 921 C CA . GLU A 1 115 ? 10.086 16.828 -8.734 1 97.5 115 GLU A CA 1
ATOM 922 C C . GLU A 1 115 ? 8.875 15.898 -8.789 1 97.5 115 GLU A C 1
ATOM 924 O O . GLU A 1 115 ? 7.809 16.281 -9.258 1 97.5 115 GLU A O 1
ATOM 929 N N . ALA A 1 116 ? 9 14.742 -8.289 1 97.44 116 ALA A N 1
ATOM 930 C CA . ALA A 1 116 ? 7.965 13.719 -8.406 1 97.44 116 ALA A CA 1
ATOM 931 C C . ALA A 1 116 ? 6.844 13.945 -7.395 1 97.44 116 ALA A C 1
ATOM 933 O O . ALA A 1 116 ? 5.773 13.336 -7.496 1 97.44 116 ALA A O 1
ATOM 934 N N . MET A 1 117 ? 7 14.812 -6.441 1 97.44 117 MET A N 1
ATOM 935 C CA . MET A 1 117 ? 6.066 14.969 -5.328 1 97.44 117 MET A CA 1
ATOM 936 C C . MET A 1 117 ? 4.852 15.789 -5.746 1 97.44 117 MET A C 1
ATOM 938 O O . MET A 1 117 ? 4.992 16.812 -6.422 1 97.44 117 MET A O 1
ATOM 942 N N . HIS A 1 118 ? 3.662 15.328 -5.402 1 97.31 118 HIS A N 1
ATOM 943 C CA . HIS A 1 118 ? 2.477 16.172 -5.449 1 97.31 118 HIS A CA 1
ATOM 944 C C . HIS A 1 118 ? 2.512 17.234 -4.352 1 97.31 118 HIS A C 1
ATOM 946 O O . HIS A 1 118 ? 2.602 16.906 -3.166 1 97.31 118 HIS A O 1
ATOM 952 N N . THR A 1 119 ? 2.412 18.438 -4.699 1 97.81 119 THR A N 1
ATOM 953 C CA . THR A 1 119 ? 2.418 19.531 -3.738 1 97.81 119 THR A CA 1
ATOM 954 C C . THR A 1 119 ? 1.248 20.484 -3.99 1 97.81 119 THR A C 1
ATOM 956 O O . THR A 1 119 ? 0.935 20.797 -5.141 1 97.81 119 THR A O 1
ATOM 959 N N . VAL A 1 120 ? 0.612 20.859 -2.902 1 98.25 120 VAL A N 1
ATOM 960 C CA . VAL A 1 120 ? -0.385 21.922 -3.002 1 98.25 120 VAL A CA 1
ATOM 961 C C . VAL A 1 120 ? 0.274 23.203 -3.492 1 98.25 120 VAL A C 1
ATOM 963 O O . VAL A 1 120 ? 1.336 23.594 -3 1 98.25 120 VAL A O 1
ATOM 966 N N . PRO A 1 121 ? -0.296 23.844 -4.48 1 96.88 121 PRO A N 1
ATOM 967 C CA . PRO A 1 121 ? 0.321 25.078 -4.977 1 96.88 121 PRO A CA 1
ATOM 968 C C . PRO A 1 121 ? 0.512 26.125 -3.881 1 96.88 121 PRO A C 1
ATOM 970 O O . PRO A 1 121 ? -0.395 26.344 -3.078 1 96.88 121 PRO A O 1
ATOM 973 N N . TYR A 1 122 ? 1.59 26.781 -3.904 1 97.56 122 TYR A N 1
ATOM 974 C CA . TYR A 1 122 ? 1.926 27.812 -2.922 1 97.56 122 TYR A CA 1
ATOM 975 C C . TYR A 1 122 ? 1.176 29.109 -3.207 1 97.56 122 TYR A C 1
ATOM 977 O O . TYR A 1 122 ? 0.94 29.453 -4.367 1 97.56 122 TYR A O 1
ATOM 985 N N . GLY A 1 123 ? 0.9 29.844 -2.137 1 96.81 123 GLY A N 1
ATOM 986 C CA . GLY A 1 123 ? 0.339 31.172 -2.301 1 96.81 123 GLY A CA 1
ATOM 987 C C . GLY A 1 123 ? -1.108 31.266 -1.855 1 96.81 123 GLY A C 1
ATOM 988 O O . GLY A 1 123 ? -1.589 32.344 -1.522 1 96.81 123 GLY A O 1
ATOM 989 N N . LYS A 1 124 ? -1.771 30.203 -1.785 1 97.06 124 LYS A N 1
ATOM 990 C CA . LYS A 1 124 ? -3.203 30.234 -1.499 1 97.06 124 LYS A CA 1
ATOM 991 C C . LYS A 1 124 ? -3.467 30.078 -0.004 1 97.06 124 LYS A C 1
ATOM 993 O O . LYS A 1 124 ? -4.348 30.734 0.549 1 97.06 124 LYS A O 1
ATOM 998 N N . TYR A 1 125 ? -2.738 29.234 0.673 1 98.5 125 TYR A N 1
ATOM 999 C CA . TYR A 1 125 ? -3.039 28.891 2.059 1 98.5 125 TYR A CA 1
ATOM 1000 C C . TYR A 1 125 ? -1.953 29.406 2.996 1 98.5 125 TYR A C 1
ATOM 1002 O O . TYR A 1 125 ? -0.77 29.406 2.648 1 98.5 125 TYR A O 1
ATOM 1010 N N . GLN A 1 126 ? -2.395 29.75 4.16 1 98.5 126 GLN A N 1
ATOM 1011 C CA . GLN A 1 126 ? -1.452 30.25 5.16 1 98.5 126 GLN A CA 1
ATOM 1012 C C . GLN A 1 126 ? -1.329 29.266 6.328 1 98.5 126 GLN A C 1
ATOM 1014 O O . GLN A 1 126 ? -0.399 29.375 7.129 1 98.5 126 GLN A O 1
ATOM 1019 N N . ALA A 1 127 ? -2.289 28.375 6.434 1 98.75 127 ALA A N 1
ATOM 1020 C CA . ALA A 1 127 ? -2.324 27.516 7.617 1 98.75 127 ALA A CA 1
ATOM 1021 C C . ALA A 1 127 ? -3.025 26.203 7.316 1 98.75 127 ALA A C 1
ATOM 1023 O O . ALA A 1 127 ? -3.711 26.062 6.301 1 98.75 127 ALA A O 1
ATOM 1024 N N . MET A 1 128 ? -2.785 25.234 8.164 1 98.75 128 MET A N 1
ATOM 1025 C CA . MET A 1 128 ? -3.404 23.906 8.133 1 98.75 128 MET A CA 1
ATOM 1026 C C . MET A 1 128 ? -3.799 23.453 9.539 1 98.75 128 MET A C 1
ATOM 1028 O O . MET A 1 128 ? -3.09 23.734 10.508 1 98.75 128 MET A O 1
ATOM 1032 N N . ALA A 1 129 ? -4.918 22.781 9.648 1 98.88 129 ALA A N 1
ATOM 1033 C CA . ALA A 1 129 ? -5.309 22.188 10.922 1 98.88 129 ALA A CA 1
ATOM 1034 C C . ALA A 1 129 ? -5.75 20.734 10.75 1 98.88 129 ALA A C 1
ATOM 1036 O O . ALA A 1 129 ? -6.277 20.359 9.703 1 98.88 129 ALA A O 1
ATOM 1037 N N . VAL A 1 130 ? -5.504 19.969 11.789 1 98.81 130 VAL A N 1
ATOM 1038 C CA . VAL A 1 130 ? -5.996 18.594 11.883 1 98.81 130 VAL A CA 1
ATOM 1039 C C . VAL A 1 130 ? -6.781 18.406 13.172 1 98.81 130 VAL A C 1
ATOM 1041 O O . VAL A 1 130 ? -6.492 19.062 14.18 1 98.81 130 VAL A O 1
ATOM 1044 N N . SER A 1 131 ? -7.734 17.531 13.133 1 98.81 131 SER A N 1
ATOM 1045 C CA . SER A 1 131 ? -8.602 17.266 14.273 1 98.81 131 SER A CA 1
ATOM 1046 C C . SER A 1 131 ? -9.305 15.93 14.133 1 98.81 131 SER A C 1
ATOM 1048 O O . SER A 1 131 ? -9.617 15.492 13.023 1 98.81 131 SER A O 1
ATOM 1050 N N . PRO A 1 132 ? -9.531 15.273 15.297 1 98.62 132 PRO A N 1
ATOM 1051 C CA . PRO A 1 132 ? -10.422 14.109 15.195 1 98.62 132 PRO A CA 1
ATOM 1052 C C . PRO A 1 132 ? -11.75 14.438 14.523 1 98.62 132 PRO A C 1
ATOM 1054 O O . PRO A 1 132 ? -12.352 15.477 14.805 1 98.62 132 PRO A O 1
ATOM 1057 N N . LEU A 1 133 ? -12.195 13.594 13.633 1 98.5 133 LEU A N 1
ATOM 1058 C CA . LEU A 1 133 ? -13.461 13.828 12.945 1 98.5 133 LEU A CA 1
ATOM 1059 C C . LEU A 1 133 ? -14.609 13.953 13.938 1 98.5 133 LEU A C 1
ATOM 1061 O O . LEU A 1 133 ? -15.469 14.828 13.797 1 98.5 133 LEU A O 1
ATOM 1065 N N . ILE A 1 134 ? -14.617 13.172 14.984 1 97 134 ILE A N 1
ATOM 1066 C CA . ILE A 1 134 ? -15.742 13.07 15.906 1 97 134 ILE A CA 1
ATOM 1067 C C . ILE A 1 134 ? -15.828 14.328 16.766 1 97 134 ILE A C 1
ATOM 1069 O O . ILE A 1 134 ? -16.859 14.602 17.375 1 97 134 ILE A O 1
ATOM 1073 N N . SER A 1 135 ? -14.727 15.094 16.859 1 95.94 135 SER A N 1
ATOM 1074 C CA . SER A 1 135 ? -14.758 16.312 17.641 1 95.94 135 SER A CA 1
ATOM 1075 C C . SER A 1 135 ? -15.617 17.391 16.969 1 95.94 135 SER A C 1
ATOM 1077 O O . SER A 1 135 ? -16.062 18.328 17.625 1 95.94 135 SER A O 1
ATOM 1079 N N . ASN A 1 136 ? -15.781 17.312 15.664 1 94.75 136 ASN A N 1
ATOM 1080 C CA . ASN A 1 136 ? -16.562 18.234 14.844 1 94.75 136 ASN A CA 1
ATOM 1081 C C . ASN A 1 136 ? -15.977 19.641 14.875 1 94.75 136 ASN A C 1
ATOM 1083 O O . ASN A 1 136 ? -16.703 20.625 14.695 1 94.75 136 ASN A O 1
ATOM 1087 N N . ARG A 1 137 ? -14.758 19.734 15.164 1 95.38 137 ARG A N 1
ATOM 1088 C CA . ARG A 1 137 ? -14.133 21.062 15.227 1 95.38 137 ARG A CA 1
ATOM 1089 C C . ARG A 1 137 ? -13.789 21.562 13.836 1 95.38 137 ARG A C 1
ATOM 1091 O O . ARG A 1 137 ? -13.844 22.781 13.578 1 95.38 137 ARG A O 1
ATOM 1098 N N . LEU A 1 138 ? -13.336 20.641 12.984 1 94.38 138 LEU A N 1
ATOM 1099 C CA . LEU A 1 138 ? -13.273 20.953 11.555 1 94.38 138 LEU A CA 1
ATOM 1100 C C . LEU A 1 138 ? -14.578 20.562 10.859 1 94.38 138 LEU A C 1
ATOM 1102 O O . LEU A 1 138 ? -14.75 19.406 10.461 1 94.38 138 LEU A O 1
ATOM 1106 N N . THR A 1 139 ? -15.5 21.438 10.766 1 86.81 139 THR A N 1
ATOM 1107 C CA . THR A 1 139 ? -16.844 21.141 10.305 1 86.81 139 THR A CA 1
ATOM 1108 C C . THR A 1 139 ? -16.828 20.625 8.867 1 86.81 139 THR A C 1
ATOM 1110 O O . THR A 1 139 ? -17.672 19.812 8.477 1 86.81 139 THR A O 1
ATOM 1113 N N . SER A 1 140 ? -15.922 21.125 8.086 1 92.81 140 SER A N 1
ATOM 1114 C CA . SER A 1 140 ? -15.805 20.703 6.695 1 92.81 140 SER A CA 1
ATOM 1115 C C . SER A 1 140 ? -14.344 20.484 6.309 1 92.81 140 SER A C 1
ATOM 1117 O O . SER A 1 140 ? -13.797 21.219 5.48 1 92.81 140 SER A O 1
ATOM 1119 N N . PRO A 1 141 ? -13.789 19.391 6.863 1 97.88 141 PRO A N 1
ATOM 1120 C CA . PRO A 1 141 ? -12.406 19.141 6.453 1 97.88 141 PRO A CA 1
ATOM 1121 C C . PRO A 1 141 ? -12.266 18.922 4.949 1 97.88 141 PRO A C 1
ATOM 1123 O O . PRO A 1 141 ? -13.203 18.438 4.301 1 97.88 141 PRO A O 1
ATOM 1126 N N . ASP A 1 142 ? -11.125 19.312 4.387 1 98.44 142 ASP A N 1
ATOM 1127 C CA . ASP A 1 142 ? -10.859 19.109 2.967 1 98.44 142 ASP A CA 1
ATOM 1128 C C . ASP A 1 142 ? -10.656 17.625 2.658 1 98.44 142 ASP A C 1
ATOM 1130 O O . ASP A 1 142 ? -11.094 17.141 1.614 1 98.44 142 ASP A O 1
ATOM 1134 N N . ILE A 1 143 ? -9.953 16.938 3.545 1 98.81 143 ILE A N 1
ATOM 1135 C CA . ILE A 1 143 ? -9.75 15.492 3.408 1 98.81 143 ILE A CA 1
ATOM 1136 C C . ILE A 1 143 ? -9.828 14.828 4.781 1 98.81 143 ILE A C 1
ATOM 1138 O O . ILE A 1 143 ? -9.68 15.492 5.809 1 98.81 143 ILE A O 1
ATOM 1142 N N . CYS A 1 144 ? -10.109 13.539 4.785 1 98.88 144 CYS A N 1
ATOM 1143 C CA . CYS A 1 144 ? -10.031 12.656 5.938 1 98.88 144 CYS A CA 1
ATOM 1144 C C . CYS A 1 144 ? -8.805 11.758 5.852 1 98.88 144 CYS A C 1
ATOM 1146 O O . CYS A 1 144 ? -8.391 11.367 4.762 1 98.88 144 CYS A O 1
ATOM 1148 N N . LEU A 1 145 ? -8.203 11.523 6.957 1 98.88 145 LEU A N 1
ATOM 1149 C CA . LEU A 1 145 ? -7.047 10.641 7.031 1 98.88 145 LEU A CA 1
ATOM 1150 C C . LEU A 1 145 ? -7.363 9.391 7.852 1 98.88 145 LEU A C 1
ATOM 1152 O O . LEU A 1 145 ? -7.762 9.492 9.016 1 98.88 145 LEU A O 1
ATOM 1156 N N . ILE A 1 146 ? -7.18 8.234 7.25 1 98.88 146 ILE A N 1
ATOM 1157 C CA . ILE A 1 146 ? -7.469 6.941 7.867 1 98.88 146 ILE A CA 1
ATOM 1158 C C . ILE A 1 146 ? -6.199 6.09 7.898 1 98.88 146 ILE A C 1
ATOM 1160 O O . ILE A 1 146 ? -5.676 5.711 6.848 1 98.88 146 ILE A O 1
ATOM 1164 N N . TYR A 1 147 ? -5.672 5.852 9.094 1 98.81 147 TYR A N 1
ATOM 1165 C CA . TYR A 1 147 ? -4.617 4.859 9.273 1 98.81 147 TYR A CA 1
ATOM 1166 C C . TYR A 1 147 ? -5.211 3.469 9.477 1 98.81 147 TYR A C 1
ATOM 1168 O O . TYR A 1 147 ? -6.168 3.301 10.242 1 98.81 147 TYR A O 1
ATOM 1176 N N . ALA A 1 148 ? -4.672 2.492 8.789 1 98.81 148 ALA A N 1
ATOM 1177 C CA . ALA A 1 148 ? -5.211 1.138 8.859 1 98.81 148 ALA A CA 1
ATOM 1178 C C . ALA A 1 148 ? -4.164 0.108 8.453 1 98.81 148 ALA A C 1
ATOM 1180 O O . ALA A 1 148 ? -3.207 0.434 7.742 1 98.81 148 ALA A O 1
ATOM 1181 N N . THR A 1 149 ? -4.305 -1.14 8.961 1 98.75 149 THR A N 1
ATOM 1182 C CA . THR A 1 149 ? -3.486 -2.238 8.461 1 98.75 149 THR A CA 1
ATOM 1183 C C . THR A 1 149 ? -3.811 -2.525 6.996 1 98.75 149 THR A C 1
ATOM 1185 O O . THR A 1 149 ? -4.852 -2.1 6.488 1 98.75 149 THR A O 1
ATOM 1188 N N . PRO A 1 150 ? -2.918 -3.275 6.34 1 98.75 150 PRO A N 1
ATOM 1189 C CA . PRO A 1 150 ? -3.223 -3.686 4.969 1 98.75 150 PRO A CA 1
ATOM 1190 C C . PRO A 1 150 ? -4.535 -4.457 4.863 1 98.75 150 PRO A C 1
ATOM 1192 O O . PRO A 1 150 ? -5.293 -4.266 3.908 1 98.75 150 PRO A O 1
ATOM 1195 N N . GLY A 1 151 ? -4.816 -5.344 5.832 1 98.69 151 GLY A N 1
ATOM 1196 C CA . GLY A 1 151 ? -6.078 -6.066 5.828 1 98.69 151 GLY A CA 1
ATOM 1197 C C . GLY A 1 151 ? -7.289 -5.152 5.93 1 98.69 151 GLY A C 1
ATOM 1198 O O . GLY A 1 151 ? -8.281 -5.352 5.23 1 98.69 151 GLY A O 1
ATOM 1199 N N . GLN A 1 152 ? -7.254 -4.164 6.793 1 98.81 152 GLN A N 1
ATOM 1200 C CA . GLN A 1 152 ? -8.312 -3.166 6.918 1 98.81 152 GLN A CA 1
ATOM 1201 C C . GLN A 1 152 ? -8.422 -2.316 5.656 1 98.81 152 GLN A C 1
ATOM 1203 O O . GLN A 1 152 ? -9.523 -2.045 5.176 1 98.81 152 GLN A O 1
ATOM 1208 N N . MET A 1 153 ? -7.289 -1.985 5.133 1 98.81 153 MET A N 1
ATOM 1209 C CA . MET A 1 153 ? -7.207 -1.05 4.012 1 98.81 153 MET A CA 1
ATOM 1210 C C . MET A 1 153 ? -7.797 -1.662 2.746 1 98.81 153 MET A C 1
ATOM 1212 O O . MET A 1 153 ? -8.422 -0.963 1.947 1 98.81 153 MET A O 1
ATOM 1216 N N . ILE A 1 154 ? -7.555 -2.924 2.525 1 98.75 154 ILE A N 1
ATOM 1217 C CA . ILE A 1 154 ? -8.07 -3.533 1.305 1 98.75 154 ILE A CA 1
ATOM 1218 C C . ILE A 1 154 ? -9.594 -3.537 1.333 1 98.75 154 ILE A C 1
ATOM 1220 O O . ILE A 1 154 ? -10.242 -3.369 0.296 1 98.75 154 ILE A O 1
ATOM 1224 N N . LEU A 1 155 ? -10.203 -3.738 2.494 1 98.81 155 LEU A N 1
ATOM 1225 C CA . LEU A 1 155 ? -11.656 -3.674 2.586 1 98.81 155 LEU A CA 1
ATOM 1226 C C . LEU A 1 155 ? -12.148 -2.248 2.363 1 98.81 155 LEU A C 1
ATOM 1228 O O . LEU A 1 155 ? -13.188 -2.041 1.73 1 98.81 155 LEU A O 1
ATOM 1232 N N . LEU A 1 156 ? -11.422 -1.284 2.893 1 98.88 156 LEU A N 1
ATOM 1233 C CA . LEU A 1 156 ? -11.773 0.108 2.631 1 98.88 156 LEU A CA 1
ATOM 1234 C C . LEU A 1 156 ? -11.75 0.402 1.135 1 98.88 156 LEU A C 1
ATOM 1236 O O . LEU A 1 156 ? -12.648 1.059 0.61 1 98.88 156 LEU A O 1
ATOM 1240 N N . ILE A 1 157 ? -10.742 -0.068 0.461 1 98.69 157 ILE A N 1
ATOM 1241 C CA . ILE A 1 157 ? -10.617 0.073 -0.986 1 98.69 157 ILE A CA 1
ATOM 1242 C C . ILE A 1 157 ? -11.797 -0.6 -1.674 1 98.69 157 ILE A C 1
ATOM 1244 O O . ILE A 1 157 ? -12.406 -0.029 -2.586 1 98.69 157 ILE A O 1
ATOM 1248 N N . ASN A 1 158 ? -12.148 -1.809 -1.233 1 98.81 158 ASN A N 1
ATOM 1249 C CA . ASN A 1 158 ? -13.297 -2.498 -1.806 1 98.81 158 ASN A CA 1
ATOM 1250 C C . ASN A 1 158 ? -14.586 -1.703 -1.606 1 98.81 158 ASN A C 1
ATOM 1252 O O . ASN A 1 158 ? -15.453 -1.693 -2.48 1 98.81 158 ASN A O 1
ATOM 1256 N N . GLY A 1 159 ? -14.719 -1.104 -0.431 1 98.81 159 GLY A N 1
ATOM 1257 C CA . GLY A 1 159 ? -15.859 -0.234 -0.212 1 98.81 159 GLY A CA 1
ATOM 1258 C C . GLY A 1 159 ? -15.945 0.904 -1.212 1 98.81 159 GLY A C 1
ATOM 1259 O O . GLY A 1 159 ? -17.016 1.187 -1.751 1 98.81 159 GLY A O 1
ATOM 1260 N N . LEU A 1 160 ? -14.82 1.541 -1.518 1 98.69 160 LEU A N 1
ATOM 1261 C CA . LEU A 1 160 ? -14.742 2.625 -2.492 1 98.69 160 LEU A CA 1
ATOM 1262 C C . LEU A 1 160 ? -15.117 2.129 -3.885 1 98.69 160 LEU A C 1
ATOM 1264 O O . LEU A 1 160 ? -15.617 2.898 -4.707 1 98.69 160 LEU A O 1
ATOM 1268 N N . GLN A 1 161 ? -14.93 0.855 -4.129 1 98.69 161 GLN A N 1
ATOM 1269 C CA . GLN A 1 161 ? -15.039 0.321 -5.48 1 98.69 161 GLN A CA 1
ATOM 1270 C C . GLN A 1 161 ? -16.375 -0.401 -5.684 1 98.69 161 GLN A C 1
ATOM 1272 O O . GLN A 1 161 ? -16.672 -0.868 -6.785 1 98.69 161 GLN A O 1
ATOM 1277 N N . TRP A 1 162 ? -17.172 -0.505 -4.629 1 98.56 162 TRP A N 1
ATOM 1278 C CA . TRP A 1 162 ? -18.438 -1.223 -4.707 1 98.56 162 TRP A CA 1
ATOM 1279 C C . TRP A 1 162 ? -19.328 -0.644 -5.805 1 98.56 162 TRP A C 1
ATOM 1281 O O . TRP A 1 162 ? -19.812 -1.375 -6.676 1 98.56 162 TRP A O 1
ATOM 1291 N N . LYS A 1 163 ? -19.562 0.653 -5.727 1 98.25 163 LYS A N 1
ATOM 1292 C CA . LYS A 1 163 ? -20.391 1.376 -6.684 1 98.25 163 LYS A CA 1
ATOM 1293 C C . LYS A 1 163 ? -19.531 2.273 -7.578 1 98.25 163 LYS A C 1
ATOM 1295 O O . LYS A 1 163 ? -18.641 2.973 -7.098 1 98.25 163 LYS A O 1
ATOM 1300 N N . ASP A 1 164 ? -19.828 2.223 -8.984 1 97.94 164 ASP A N 1
ATOM 1301 C CA . ASP A 1 164 ? -19.062 3.004 -9.961 1 97.94 164 ASP A CA 1
ATOM 1302 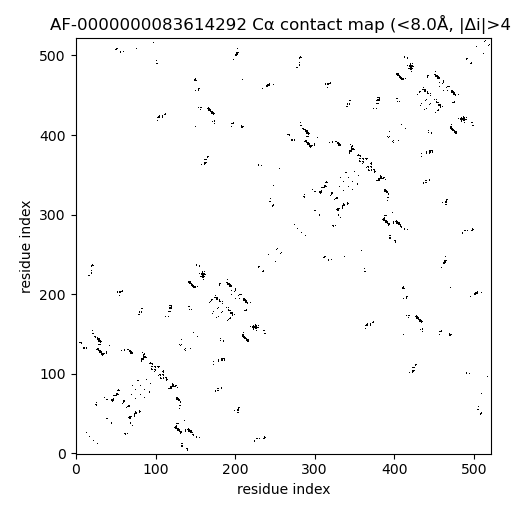C C . ASP A 1 164 ? -17.578 2.658 -9.906 1 97.94 164 ASP A C 1
ATOM 1304 O O . ASP A 1 164 ? -16.734 3.545 -9.75 1 97.94 164 ASP A O 1
ATOM 1308 N N . TYR A 1 165 ? -17.312 1.457 -10.203 1 98.25 165 TYR A N 1
ATOM 1309 C CA . TYR A 1 165 ? -15.977 0.896 -10.062 1 98.25 165 TYR A CA 1
ATOM 1310 C C . TYR A 1 165 ? -14.945 1.743 -10.805 1 98.25 165 TYR A C 1
ATOM 1312 O O . TYR A 1 165 ? -15.172 2.137 -11.953 1 98.25 165 TYR A O 1
ATOM 1320 N N . LYS A 1 166 ? -13.914 1.979 -10.109 1 96.62 166 LYS A N 1
ATOM 1321 C CA . LYS A 1 166 ? -12.672 2.518 -10.664 1 96.62 166 LYS A CA 1
ATOM 1322 C C . LYS A 1 166 ? -11.453 1.891 -10 1 96.62 166 LYS A C 1
ATOM 1324 O O . LYS A 1 166 ? -11.398 1.761 -8.781 1 96.62 166 LYS A O 1
ATOM 1329 N N . LYS A 1 167 ? -10.594 1.418 -10.844 1 95.88 167 LYS A N 1
ATOM 1330 C CA . LYS A 1 167 ? -9.312 1.047 -10.242 1 95.88 167 LYS A CA 1
ATOM 1331 C C . LYS A 1 167 ? -8.656 2.248 -9.57 1 95.88 167 LYS A C 1
ATOM 1333 O O . LYS A 1 167 ? -8.734 3.369 -10.078 1 95.88 167 LYS A O 1
ATOM 1338 N N . LEU A 1 168 ? -8.039 2.039 -8.469 1 95.75 168 LEU A N 1
ATOM 1339 C CA . LEU A 1 168 ? -7.301 3.119 -7.824 1 95.75 168 LEU A CA 1
ATOM 1340 C C . LEU A 1 168 ? -5.836 3.113 -8.266 1 95.75 168 LEU A C 1
ATOM 1342 O O . LEU A 1 168 ? -5.246 2.049 -8.453 1 95.75 168 LEU A O 1
ATOM 1346 N N . GLU A 1 169 ? -5.34 4.27 -8.461 1 93 169 GLU A N 1
ATOM 1347 C CA . GLU A 1 169 ? -3.936 4.445 -8.812 1 93 169 GLU A CA 1
ATOM 1348 C C . GLU A 1 169 ? -3.205 5.281 -7.766 1 93 169 GLU A C 1
ATOM 1350 O O . GLU A 1 169 ? -3.727 6.301 -7.301 1 93 169 GLU A O 1
ATOM 1355 N N . TRP A 1 170 ? -2.1 4.742 -7.406 1 90.56 170 TRP A N 1
ATOM 1356 C CA . TRP A 1 170 ? -1.298 5.531 -6.473 1 90.56 170 TRP A CA 1
ATOM 1357 C C . TRP A 1 170 ? 0.19 5.375 -6.77 1 90.56 170 TRP A C 1
ATOM 1359 O O . TRP A 1 170 ? 0.578 4.59 -7.637 1 90.56 170 TRP A O 1
ATOM 1369 N N . ARG A 1 171 ? 0.908 6.262 -6.094 1 92.88 171 ARG A N 1
ATOM 1370 C CA . ARG A 1 171 ? 2.348 6.328 -6.328 1 92.88 171 ARG A CA 1
ATOM 1371 C C . ARG A 1 171 ? 3.121 6.242 -5.02 1 92.88 171 ARG A C 1
ATOM 1373 O O . ARG A 1 171 ? 2.561 6.465 -3.945 1 92.88 171 ARG A O 1
ATOM 1380 N N . ALA A 1 172 ? 4.316 5.773 -5.184 1 95.94 172 ALA A N 1
ATOM 1381 C CA . ALA A 1 172 ? 5.242 5.809 -4.055 1 95.94 172 ALA A CA 1
ATOM 1382 C C . ALA A 1 172 ? 6.5 6.602 -4.398 1 95.94 172 ALA A C 1
ATOM 1384 O O . ALA A 1 172 ? 7.375 6.109 -5.113 1 95.94 172 ALA A O 1
ATOM 1385 N N . VAL A 1 173 ? 6.578 7.738 -3.836 1 97.38 173 VAL A N 1
ATOM 1386 C CA . VAL A 1 173 ? 7.777 8.547 -4.035 1 97.38 173 VAL A CA 1
ATOM 1387 C C . VAL A 1 173 ? 8.891 8.07 -3.107 1 97.38 173 VAL A C 1
ATOM 1389 O O . VAL A 1 173 ? 10.055 8.414 -3.297 1 97.38 173 VAL A O 1
ATOM 1392 N N . GLY A 1 174 ? 8.523 7.242 -2.158 1 96.44 174 GLY A N 1
ATOM 1393 C CA . GLY A 1 174 ? 9.484 6.762 -1.179 1 96.44 174 GLY A CA 1
ATOM 1394 C C . GLY A 1 174 ? 9.547 7.629 0.065 1 96.44 174 GLY A C 1
ATOM 1395 O O . GLY A 1 174 ? 8.594 7.684 0.84 1 96.44 174 GLY A O 1
ATOM 1396 N N . GLU A 1 175 ? 10.68 8.328 0.235 1 95.62 175 GLU A N 1
ATOM 1397 C CA . GLU A 1 175 ? 10.734 9.32 1.3 1 95.62 175 GLU A CA 1
ATOM 1398 C C . GLU A 1 175 ? 9.828 10.516 0.992 1 95.62 175 GLU A C 1
ATOM 1400 O O . GLU A 1 175 ? 9.703 10.914 -0.166 1 95.62 175 GLU A O 1
ATOM 1405 N N . SER A 1 176 ? 9.172 11.07 2.037 1 96.31 176 SER A N 1
ATOM 1406 C CA . SER A 1 176 ? 8.172 12.117 1.873 1 96.31 176 SER A CA 1
ATOM 1407 C C . SER A 1 176 ? 6.859 11.547 1.343 1 96.31 176 SER A C 1
ATOM 1409 O O . SER A 1 176 ? 6.285 12.078 0.393 1 96.31 176 SER A O 1
ATOM 1411 N N . ALA A 1 177 ? 6.488 10.461 2.01 1 97.38 177 ALA A N 1
ATOM 1412 C CA . ALA A 1 177 ? 5.293 9.75 1.574 1 97.38 177 ALA A CA 1
ATOM 1413 C C . ALA A 1 177 ? 4.039 10.594 1.786 1 97.38 177 ALA A C 1
ATOM 1415 O O . ALA A 1 177 ? 2.977 10.281 1.244 1 97.38 177 ALA A O 1
ATOM 1416 N N . CYS A 1 178 ? 4.145 11.672 2.508 1 97.5 178 CYS A N 1
ATOM 1417 C CA . CYS A 1 178 ? 3.027 12.594 2.688 1 97.5 178 CYS A CA 1
ATOM 1418 C C . CYS A 1 178 ? 2.57 13.164 1.351 1 97.5 178 CYS A C 1
ATOM 1420 O O . CYS A 1 178 ? 1.395 13.484 1.18 1 97.5 178 CYS A O 1
ATOM 1422 N N . ALA A 1 179 ? 3.504 13.281 0.421 1 98 179 ALA A N 1
ATOM 1423 C CA . ALA A 1 179 ? 3.168 13.742 -0.921 1 98 179 ALA A CA 1
ATOM 1424 C C . ALA A 1 179 ? 2.225 12.773 -1.621 1 98 179 ALA A C 1
ATOM 1426 O O . ALA A 1 179 ? 1.454 13.164 -2.5 1 98 179 ALA A O 1
ATOM 1427 N N . ASP A 1 180 ? 2.279 11.516 -1.226 1 98.06 180 ASP A N 1
ATOM 1428 C CA . ASP A 1 180 ? 1.467 10.477 -1.854 1 98.06 180 ASP A CA 1
ATOM 1429 C C . ASP A 1 180 ? 0.1 10.367 -1.183 1 98.06 180 ASP A C 1
ATOM 1431 O O . ASP A 1 180 ? -0.841 9.82 -1.763 1 98.06 180 ASP A O 1
ATOM 1435 N N . SER A 1 181 ? -0.033 10.797 0.07 1 97.81 181 SER A N 1
ATOM 1436 C CA . SER A 1 181 ? -1.302 10.727 0.787 1 97.81 181 SER A CA 1
ATOM 1437 C C . SER A 1 181 ? -2.02 12.07 0.773 1 97.81 181 SER A C 1
ATOM 1439 O O . SER A 1 181 ? -2.738 12.391 -0.177 1 97.81 181 SER A O 1
ATOM 1441 N N . TRP A 1 182 ? -1.729 12.906 1.779 1 97.5 182 TRP A N 1
ATOM 1442 C CA . TRP A 1 182 ? -2.516 14.133 1.879 1 97.5 182 TRP A CA 1
ATOM 1443 C C . TRP A 1 182 ? -2.072 15.156 0.833 1 97.5 182 TRP A C 1
ATOM 1445 O O . TRP A 1 182 ? -2.887 15.93 0.329 1 97.5 182 TRP A O 1
ATOM 1455 N N . GLY A 1 183 ? -0.781 15.172 0.384 1 97.94 183 GLY A N 1
ATOM 1456 C CA . GLY A 1 183 ? -0.413 16.016 -0.744 1 97.94 183 GLY A CA 1
ATOM 1457 C C . GLY A 1 183 ? -1.232 15.727 -1.989 1 97.94 183 GLY A C 1
ATOM 1458 O O . GLY A 1 183 ? -1.885 16.625 -2.523 1 97.94 183 GLY A O 1
ATOM 1459 N N . ARG A 1 184 ? -1.232 14.516 -2.41 1 97.94 184 ARG A N 1
ATOM 1460 C CA . ARG A 1 184 ? -1.939 14.125 -3.623 1 97.94 184 ARG A CA 1
ATOM 1461 C C . ARG A 1 184 ? -3.443 14.328 -3.473 1 97.94 184 ARG A C 1
ATOM 1463 O O . ARG A 1 184 ? -4.105 14.812 -4.395 1 97.94 184 ARG A O 1
ATOM 1470 N N . ALA A 1 185 ? -3.992 13.906 -2.34 1 98.5 185 ALA A N 1
ATOM 1471 C CA . ALA A 1 185 ? -5.434 14.023 -2.123 1 98.5 185 ALA A CA 1
ATOM 1472 C C . ALA A 1 185 ? -5.875 15.484 -2.186 1 98.5 185 ALA A C 1
ATOM 1474 O O . ALA A 1 185 ? -6.926 15.797 -2.754 1 98.5 185 ALA A O 1
ATOM 1475 N N . LEU A 1 186 ? -5.109 16.359 -1.554 1 98.56 186 LEU A N 1
ATOM 1476 C CA . LEU A 1 186 ? -5.457 17.781 -1.552 1 98.56 186 LEU A CA 1
ATOM 1477 C C . LEU A 1 186 ? -5.383 18.359 -2.961 1 98.56 186 LEU A C 1
ATOM 1479 O O . LEU A 1 186 ? -6.195 19.203 -3.33 1 98.56 186 LEU A O 1
ATOM 1483 N N . VAL A 1 187 ? -4.426 17.875 -3.775 1 97.81 187 VAL A N 1
ATOM 1484 C CA . VAL A 1 187 ? -4.176 18.422 -5.105 1 97.81 187 VAL A CA 1
ATOM 1485 C C . VAL A 1 187 ? -5.211 17.875 -6.09 1 97.81 187 VAL A C 1
ATOM 1487 O O . VAL A 1 187 ? -5.762 18.609 -6.902 1 97.81 187 VAL A O 1
ATOM 1490 N N . THR A 1 188 ? -5.527 16.594 -6.004 1 97.12 188 THR A N 1
ATOM 1491 C CA . THR A 1 188 ? -6.297 15.93 -7.051 1 97.12 188 THR A CA 1
ATOM 1492 C C . THR A 1 188 ? -7.746 15.734 -6.617 1 97.12 188 THR A C 1
ATOM 1494 O O . THR A 1 188 ? -8.625 15.523 -7.453 1 97.12 188 THR A O 1
ATOM 1497 N N . GLY A 1 189 ? -7.984 15.688 -5.32 1 97.19 189 GLY A N 1
ATOM 1498 C CA . GLY A 1 189 ? -9.305 15.367 -4.809 1 97.19 189 GLY A CA 1
ATOM 1499 C C . GLY A 1 189 ? -9.617 13.883 -4.852 1 97.19 189 GLY A C 1
ATOM 1500 O O . GLY A 1 189 ? -10.711 13.461 -4.473 1 97.19 189 GLY A O 1
ATOM 1501 N N . GLU A 1 190 ? -8.68 13.07 -5.281 1 97.12 190 GLU A N 1
ATOM 1502 C CA . GLU A 1 190 ? -8.891 11.633 -5.418 1 97.12 190 GLU A CA 1
ATOM 1503 C C . GLU A 1 190 ? -8.391 10.883 -4.188 1 97.12 190 GLU A C 1
ATOM 1505 O O . GLU A 1 190 ? -7.414 11.297 -3.559 1 97.12 190 GLU A O 1
ATOM 1510 N N . PRO A 1 191 ? -9.102 9.75 -3.861 1 98.12 191 PRO A N 1
ATOM 1511 C CA . PRO A 1 191 ? -8.523 8.922 -2.805 1 98.12 191 PRO A CA 1
ATOM 1512 C C . PRO A 1 191 ? -7.055 8.586 -3.055 1 98.12 191 PRO A C 1
ATOM 1514 O O . PRO A 1 191 ? -6.68 8.227 -4.172 1 98.12 191 PRO A O 1
ATOM 1517 N N . SER A 1 192 ? -6.242 8.812 -2.049 1 98.25 192 SER A N 1
ATOM 1518 C CA . SER A 1 192 ? -4.797 8.664 -2.172 1 98.25 192 SER A CA 1
ATOM 1519 C C . SER A 1 192 ? -4.234 7.797 -1.054 1 98.25 192 SER A C 1
ATOM 1521 O O . SER A 1 192 ? -4.426 8.094 0.127 1 98.25 192 SER A O 1
ATOM 1523 N N . LEU A 1 193 ? -3.586 6.73 -1.452 1 98 193 LEU A N 1
ATOM 1524 C CA . LEU A 1 193 ? -2.996 5.773 -0.521 1 98 193 LEU A CA 1
ATOM 1525 C C . LEU A 1 193 ? -1.479 5.93 -0.469 1 98 193 LEU A C 1
ATOM 1527 O O . LEU A 1 193 ? -0.833 6.094 -1.506 1 98 193 LEU A O 1
ATOM 1531 N N . SER A 1 194 ? -0.912 5.887 0.725 1 98.12 194 SER A N 1
ATOM 1532 C CA . SER A 1 194 ? 0.541 5.922 0.862 1 98.12 194 SER A CA 1
ATOM 1533 C C . SER A 1 194 ? 1.032 4.836 1.814 1 98.12 194 SER A C 1
ATOM 1535 O O . SER A 1 194 ? 0.265 4.328 2.635 1 98.12 194 SER A O 1
ATOM 1537 N N . ILE A 1 195 ? 2.211 4.395 1.596 1 98.62 195 ILE A N 1
ATOM 1538 C CA . ILE A 1 195 ? 3.012 3.703 2.6 1 98.62 195 ILE A CA 1
ATOM 1539 C C . ILE A 1 195 ? 3.855 4.715 3.373 1 98.62 195 ILE A C 1
ATOM 1541 O O . ILE A 1 195 ? 4.883 5.188 2.875 1 98.62 195 ILE A O 1
ATOM 1545 N N . PRO A 1 196 ? 3.395 5.035 4.582 1 98.56 196 PRO A N 1
ATOM 1546 C CA . PRO A 1 196 ? 4.113 6.082 5.312 1 98.56 196 PRO A CA 1
ATOM 1547 C C . PRO A 1 196 ? 5.621 5.84 5.359 1 98.56 196 PRO A C 1
ATOM 1549 O O . PRO A 1 196 ? 6.059 4.703 5.555 1 98.56 196 PRO A O 1
ATOM 1552 N N . CYS A 1 197 ? 6.367 6.895 5.152 1 98.25 197 CYS A N 1
ATOM 1553 C CA . CYS A 1 197 ? 7.809 6.777 4.961 1 98.25 197 CYS A CA 1
ATOM 1554 C C . CYS A 1 197 ? 8.523 6.637 6.297 1 98.25 197 CYS A C 1
ATOM 1556 O O . CYS A 1 197 ? 7.887 6.641 7.352 1 98.25 197 CYS A O 1
ATOM 1558 N N . TYR A 1 198 ? 9.859 6.48 6.281 1 97.88 198 TYR A N 1
ATOM 1559 C CA . TYR A 1 198 ? 10.719 6.363 7.449 1 97.88 198 TYR A CA 1
ATOM 1560 C C . TYR A 1 198 ? 10.469 7.504 8.43 1 97.88 198 TYR A C 1
ATOM 1562 O O . TYR A 1 198 ? 10.25 7.266 9.625 1 97.88 198 TYR A O 1
ATOM 1570 N N . ALA A 1 199 ? 10.398 8.727 7.961 1 95.62 199 ALA A N 1
ATOM 1571 C CA . ALA A 1 199 ? 10.234 9.891 8.828 1 95.62 199 ALA A CA 1
ATOM 1572 C C . ALA A 1 199 ? 8.852 9.898 9.469 1 95.62 199 ALA A C 1
ATOM 1574 O O . ALA A 1 199 ? 8.703 10.25 10.641 1 95.62 199 ALA A O 1
ATOM 1575 N N . GLU A 1 200 ? 7.855 9.547 8.672 1 96.81 200 GLU A N 1
ATOM 1576 C CA . GLU A 1 200 ? 6.508 9.516 9.234 1 96.81 200 GLU A CA 1
ATOM 1577 C C . GLU A 1 200 ? 6.402 8.484 10.352 1 96.81 200 GLU A C 1
ATOM 1579 O O . GLU A 1 200 ? 5.613 8.656 11.289 1 96.81 200 GLU A O 1
ATOM 1584 N N . ARG A 1 201 ? 7.168 7.441 10.18 1 97.81 201 ARG A N 1
ATOM 1585 C CA . ARG A 1 201 ? 7.172 6.426 11.227 1 97.81 201 ARG A CA 1
ATOM 1586 C C . ARG A 1 201 ? 8.023 6.863 12.414 1 97.81 201 ARG A C 1
ATOM 1588 O O . ARG A 1 201 ? 7.598 6.738 13.562 1 97.81 201 ARG A O 1
ATOM 1595 N N . ARG A 1 202 ? 9.172 7.379 12.117 1 96.19 202 ARG A N 1
ATOM 1596 C CA . ARG A 1 202 ? 10.086 7.777 13.18 1 96.19 202 ARG A CA 1
ATOM 1597 C C . ARG A 1 202 ? 9.531 8.953 13.969 1 96.19 202 ARG A C 1
ATOM 1599 O O . ARG A 1 202 ? 9.438 8.898 15.195 1 96.19 202 ARG A O 1
ATOM 1606 N N . TYR A 1 203 ? 9.031 9.969 13.281 1 95.25 203 TYR A N 1
ATOM 1607 C CA . TYR A 1 203 ? 8.609 11.195 13.945 1 95.25 203 TYR A CA 1
ATOM 1608 C C . TYR A 1 203 ? 7.098 11.227 14.133 1 95.25 203 TYR A C 1
ATOM 1610 O O . TYR A 1 203 ? 6.602 11.734 15.141 1 95.25 203 TYR A O 1
ATOM 1618 N N . GLY A 1 204 ? 6.359 10.688 13.172 1 95.44 204 GLY A N 1
ATOM 1619 C CA . GLY A 1 204 ? 4.906 10.727 13.227 1 95.44 204 GLY A CA 1
ATOM 1620 C C . GLY A 1 204 ? 4.309 9.562 13.992 1 95.44 204 GLY A C 1
ATOM 1621 O O . GLY A 1 204 ? 3.092 9.492 14.18 1 95.44 204 GLY A O 1
ATOM 1622 N N . GLY A 1 205 ? 5.141 8.609 14.352 1 95.69 205 GLY A N 1
ATOM 1623 C CA . GLY A 1 205 ? 4.664 7.52 15.188 1 95.69 205 GLY A CA 1
ATOM 1624 C C . GLY A 1 205 ? 3.791 6.531 14.43 1 95.69 205 GLY A C 1
ATOM 1625 O O . GLY A 1 205 ? 2.963 5.844 15.031 1 95.69 205 GLY A O 1
ATOM 1626 N N . VAL A 1 206 ? 3.885 6.547 13.148 1 97.94 206 VAL A N 1
ATOM 1627 C CA . VAL A 1 206 ? 3.141 5.543 12.391 1 97.94 206 VAL A CA 1
ATOM 1628 C C . VAL A 1 206 ? 3.68 4.152 12.711 1 97.94 206 VAL A C 1
ATOM 1630 O O . VAL A 1 206 ? 4.895 3.939 12.742 1 97.94 206 VAL A O 1
ATOM 1633 N N . LEU A 1 207 ? 2.787 3.234 12.961 1 97.69 207 LEU A N 1
ATOM 1634 C CA . LEU A 1 207 ? 3.184 1.89 13.367 1 97.69 207 LEU A CA 1
ATOM 1635 C C . LEU A 1 207 ? 3.631 1.069 12.164 1 97.69 207 LEU A C 1
ATOM 1637 O O . LEU A 1 207 ? 3.332 1.423 11.016 1 97.69 207 LEU A O 1
ATOM 1641 N N . ASP A 1 208 ? 4.352 0.004 12.469 1 98.19 208 ASP A N 1
ATOM 1642 C CA . ASP A 1 208 ? 4.969 -0.845 11.461 1 98.19 208 ASP A CA 1
ATOM 1643 C C . ASP A 1 208 ? 3.924 -1.399 10.492 1 98.19 208 ASP A C 1
ATOM 1645 O O . ASP A 1 208 ? 4.195 -1.566 9.305 1 98.19 208 ASP A O 1
ATOM 1649 N N . ASP A 1 209 ? 2.703 -1.591 10.977 1 98.5 209 ASP A N 1
ATOM 1650 C CA . ASP A 1 209 ? 1.695 -2.295 10.195 1 98.5 209 ASP A CA 1
ATOM 1651 C C . ASP A 1 209 ? 0.656 -1.326 9.641 1 98.5 209 ASP A C 1
ATOM 1653 O O . ASP A 1 209 ? -0.416 -1.744 9.195 1 98.5 209 ASP A O 1
ATOM 1657 N N . GLU A 1 210 ? 0.961 -0.082 9.586 1 98.56 210 GLU A N 1
ATOM 1658 C CA . GLU A 1 210 ? -0.059 0.885 9.195 1 98.56 210 GLU A CA 1
ATOM 1659 C C . GLU A 1 210 ? 0.219 1.443 7.801 1 98.56 210 GLU A C 1
ATOM 1661 O O . GLU A 1 210 ? 1.372 1.702 7.449 1 98.56 210 GLU A O 1
ATOM 1666 N N . LEU A 1 211 ? -0.847 1.575 7.02 1 98.75 211 LEU A N 1
ATOM 1667 C CA . LEU A 1 211 ? -0.946 2.4 5.82 1 98.75 211 LEU A CA 1
ATOM 1668 C C . LEU A 1 211 ? -1.773 3.652 6.09 1 98.75 211 LEU A C 1
ATOM 1670 O O . LEU A 1 211 ? -2.371 3.789 7.16 1 98.75 211 LEU A O 1
ATOM 1674 N N . LEU A 1 212 ? -1.712 4.582 5.117 1 98.75 212 LEU A N 1
ATOM 1675 C CA . LEU A 1 212 ? -2.518 5.789 5.25 1 98.75 212 LEU A CA 1
ATOM 1676 C C . LEU A 1 212 ? -3.316 6.055 3.977 1 98.75 212 LEU A C 1
ATOM 1678 O O . LEU A 1 212 ? -2.762 6.031 2.877 1 98.75 212 LEU A O 1
ATOM 1682 N N . MET A 1 213 ? -4.617 6.25 4.117 1 98.62 213 MET A N 1
ATOM 1683 C CA . MET A 1 213 ? -5.48 6.723 3.043 1 98.62 213 MET A CA 1
ATOM 1684 C C . MET A 1 213 ? -5.984 8.133 3.33 1 98.62 213 MET A C 1
ATOM 1686 O O . MET A 1 213 ? -6.484 8.414 4.422 1 98.62 213 MET A O 1
ATOM 1690 N N . ALA A 1 214 ? -5.766 8.992 2.404 1 98.75 214 ALA A N 1
ATOM 1691 C CA . ALA A 1 214 ? -6.352 10.328 2.41 1 98.75 214 ALA A CA 1
ATOM 1692 C C . ALA A 1 214 ? -7.453 10.445 1.361 1 98.75 214 ALA A C 1
ATOM 1694 O O . ALA A 1 214 ? -7.242 10.125 0.19 1 98.75 214 ALA A O 1
ATOM 1695 N N . LEU A 1 215 ? -8.641 10.859 1.782 1 98.69 215 LEU A N 1
ATOM 1696 C CA . LEU A 1 215 ? -9.742 10.969 0.829 1 98.69 215 LEU A CA 1
ATOM 1697 C C . LEU A 1 215 ? -10.742 12.039 1.273 1 98.69 215 LEU A C 1
ATOM 1699 O O . LEU A 1 215 ? -10.758 12.422 2.443 1 98.69 215 LEU A O 1
ATOM 1703 N N . SER A 1 216 ? -11.539 12.508 0.333 1 98.44 216 SER A N 1
ATOM 1704 C CA . SER A 1 216 ? -12.562 13.492 0.657 1 98.44 216 SER A CA 1
ATOM 1705 C C . SER A 1 216 ? -13.625 12.906 1.576 1 98.44 216 SER A C 1
ATOM 1707 O O . SER A 1 216 ? -13.82 11.688 1.61 1 98.44 216 SER A O 1
ATOM 1709 N N . PRO A 1 217 ? -14.305 13.781 2.363 1 98.19 217 PRO A N 1
ATOM 1710 C CA . PRO A 1 217 ? -15.445 13.281 3.137 1 98.19 217 PRO A CA 1
ATOM 1711 C C . PRO A 1 217 ? -16.469 12.555 2.273 1 98.19 217 PRO A C 1
ATOM 1713 O O . PRO A 1 217 ? -17.031 11.547 2.703 1 98.19 217 PRO A O 1
ATOM 1716 N N . GLN A 1 218 ? -16.703 13.055 1.1 1 97.88 218 GLN A N 1
ATOM 1717 C CA . GLN A 1 218 ? -17.641 12.422 0.186 1 97.88 218 GLN A CA 1
ATOM 1718 C C . GLN A 1 218 ? -17.188 11.008 -0.176 1 97.88 218 GLN A C 1
ATOM 1720 O O . GLN A 1 218 ? -18 10.078 -0.195 1 97.88 218 GLN A O 1
ATOM 1725 N N . ASP A 1 219 ? -15.977 10.875 -0.526 1 98.38 219 ASP A N 1
ATOM 1726 C CA . ASP A 1 219 ? -15.445 9.555 -0.846 1 98.38 219 ASP A CA 1
ATOM 1727 C C . ASP A 1 219 ? -15.508 8.625 0.367 1 98.38 219 ASP A C 1
ATOM 1729 O O . ASP A 1 219 ? -15.711 7.418 0.223 1 98.38 219 ASP A O 1
ATOM 1733 N N . LEU A 1 220 ? -15.258 9.172 1.528 1 98.69 220 LEU A N 1
ATOM 1734 C CA . LEU A 1 220 ? -15.352 8.367 2.74 1 98.69 220 LEU A CA 1
ATOM 1735 C C . LEU A 1 220 ? -16.75 7.812 2.924 1 98.69 220 LEU A C 1
ATOM 1737 O O . LEU A 1 220 ? -16.938 6.633 3.232 1 98.69 220 LEU A O 1
ATOM 1741 N N . VAL A 1 221 ? -17.734 8.641 2.785 1 98.31 221 VAL A N 1
ATOM 1742 C CA . VAL A 1 221 ? -19.125 8.219 2.904 1 98.31 221 VAL A CA 1
ATOM 1743 C C . VAL A 1 221 ? -19.422 7.145 1.859 1 98.31 221 VAL A C 1
ATOM 1745 O O . VAL A 1 221 ? -20.062 6.133 2.162 1 98.31 221 VAL A O 1
ATOM 1748 N N . LYS A 1 222 ? -18.969 7.375 0.634 1 98.44 222 LYS A N 1
ATOM 1749 C CA . LYS A 1 222 ? -19.109 6.375 -0.417 1 98.44 222 LYS A CA 1
ATOM 1750 C C . LYS A 1 222 ? -18.516 5.039 0.005 1 98.44 222 LYS A C 1
ATOM 1752 O O . LYS A 1 222 ? -19.125 3.984 -0.192 1 98.44 222 LYS A O 1
ATOM 1757 N N . ALA A 1 223 ? -17.344 5.066 0.514 1 98.75 223 ALA A N 1
ATOM 1758 C CA . ALA A 1 223 ? -16.656 3.855 0.956 1 98.75 223 ALA A CA 1
ATOM 1759 C C . ALA A 1 223 ? -17.469 3.119 2.016 1 98.75 223 ALA A C 1
ATOM 1761 O O . ALA A 1 223 ? -17.562 1.89 1.997 1 98.75 223 ALA A O 1
ATOM 1762 N N . LEU A 1 224 ? -18.047 3.879 2.945 1 98.81 224 LEU A N 1
ATOM 1763 C CA . LEU A 1 224 ? -18.812 3.279 4.035 1 98.81 224 LEU A CA 1
ATOM 1764 C C . LEU A 1 224 ? -20.078 2.605 3.508 1 98.81 224 LEU A C 1
ATOM 1766 O O . LEU A 1 224 ? -20.469 1.552 4.004 1 98.81 224 LEU A O 1
ATOM 1770 N N . GLU A 1 225 ? -20.656 3.229 2.551 1 98.62 225 GLU A N 1
ATOM 1771 C CA . GLU A 1 225 ? -21.797 2.586 1.902 1 98.62 225 GLU A CA 1
ATOM 1772 C C . GLU A 1 225 ? -21.406 1.26 1.265 1 98.62 225 GLU A C 1
ATOM 1774 O O . GLU A 1 225 ? -22.125 0.265 1.381 1 98.62 225 GLU A O 1
ATOM 1779 N N . GLY A 1 226 ? -20.297 1.314 0.607 1 98.81 226 GLY A N 1
ATOM 1780 C CA . GLY A 1 226 ? -19.781 0.087 0.021 1 98.81 226 GLY A CA 1
ATOM 1781 C C . GLY A 1 226 ? -19.438 -0.968 1.055 1 98.81 226 GLY A C 1
ATOM 1782 O O . GLY A 1 226 ? -19.766 -2.145 0.882 1 98.81 226 GLY A O 1
ATOM 1783 N N . LEU A 1 227 ? -18.797 -0.578 2.109 1 98.81 227 LEU A N 1
ATOM 1784 C CA . LEU A 1 227 ? -18.438 -1.493 3.186 1 98.81 227 LEU A CA 1
ATOM 1785 C C . LEU A 1 227 ? -19.672 -2.154 3.783 1 98.81 227 LEU A C 1
ATOM 1787 O O . LEU A 1 227 ? -19.641 -3.34 4.121 1 98.81 227 LEU A O 1
ATOM 1791 N N . LYS A 1 228 ? -20.688 -1.381 3.961 1 98.75 228 LYS A N 1
ATOM 1792 C CA . LYS A 1 228 ? -21.953 -1.928 4.465 1 98.75 228 LYS A CA 1
ATOM 1793 C C . LYS A 1 228 ? -22.453 -3.053 3.566 1 98.75 228 LYS A C 1
ATOM 1795 O O . LYS A 1 228 ? -22.859 -4.113 4.055 1 98.75 228 LYS A O 1
ATOM 1800 N N . LYS A 1 229 ? -22.484 -2.824 2.262 1 98.69 229 LYS A N 1
ATOM 1801 C CA . LYS A 1 229 ? -22.953 -3.826 1.309 1 98.69 229 LYS A CA 1
ATOM 1802 C C . LYS A 1 229 ? -22.062 -5.066 1.331 1 98.69 229 LYS A C 1
ATOM 1804 O O . LYS A 1 229 ? -22.562 -6.195 1.318 1 98.69 229 LYS A O 1
ATOM 1809 N N . LEU A 1 230 ? -20.797 -4.844 1.363 1 98.62 230 LEU A N 1
ATOM 1810 C CA . LEU A 1 230 ? -19.859 -5.957 1.44 1 98.62 230 LEU A CA 1
ATOM 1811 C C . LEU A 1 230 ? -20.094 -6.773 2.707 1 98.62 230 LEU A C 1
ATOM 1813 O O . LEU A 1 230 ? -20.094 -8.008 2.66 1 98.62 230 LEU A O 1
ATOM 1817 N N . SER A 1 231 ? -20.219 -6.062 3.77 1 97.94 231 SER A N 1
ATOM 1818 C CA . SER A 1 231 ? -20.453 -6.73 5.047 1 97.94 23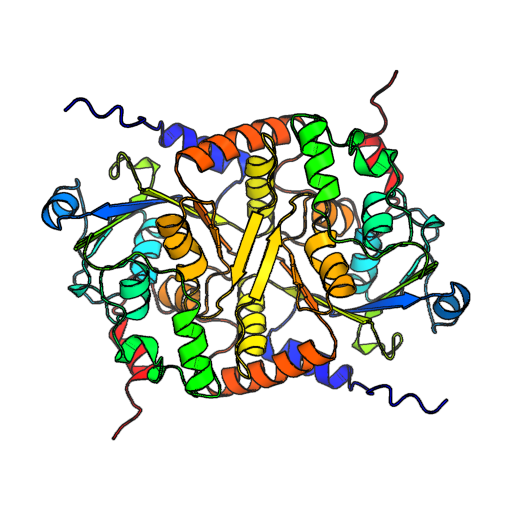1 SER A CA 1
ATOM 1819 C C . SER A 1 231 ? -21.719 -7.59 5.004 1 97.94 231 SER A C 1
ATOM 1821 O O . SER A 1 231 ? -21.734 -8.703 5.535 1 97.94 231 SER A O 1
ATOM 1823 N N . GLN A 1 232 ? -22.719 -7.117 4.402 1 97.75 232 GLN A N 1
ATOM 1824 C CA . GLN A 1 232 ? -23.969 -7.863 4.258 1 97.75 232 GLN A CA 1
ATOM 1825 C C . GLN A 1 232 ? -23.766 -9.125 3.422 1 97.75 232 GLN A C 1
ATOM 1827 O O . GLN A 1 232 ? -24.453 -10.125 3.611 1 97.75 232 GLN A O 1
ATOM 1832 N N . ASN A 1 233 ? -22.797 -9.047 2.578 1 96.88 233 ASN A N 1
ATOM 1833 C CA . ASN A 1 233 ? -22.484 -10.188 1.72 1 96.88 233 ASN A CA 1
ATOM 1834 C C . ASN A 1 233 ? -21.5 -11.141 2.389 1 96.88 233 ASN A C 1
ATOM 1836 O O . ASN A 1 233 ? -21.031 -12.094 1.762 1 96.88 233 ASN A O 1
ATOM 1840 N N . GLY A 1 234 ? -21.125 -10.891 3.617 1 96.06 234 GLY A N 1
ATOM 1841 C CA . GLY A 1 234 ? -20.25 -11.773 4.359 1 96.06 234 GLY A CA 1
ATOM 1842 C C . GLY A 1 234 ? -18.781 -11.43 4.184 1 96.06 234 GLY A C 1
ATOM 1843 O O . GLY A 1 234 ? -17.906 -12.156 4.652 1 96.06 234 GLY A O 1
ATOM 1844 N N . LEU A 1 235 ? -18.484 -10.406 3.451 1 97.38 235 LEU A N 1
ATOM 1845 C CA . LEU A 1 235 ? -17.125 -9.914 3.256 1 97.38 235 LEU A CA 1
ATOM 1846 C C . LEU A 1 235 ? -16.797 -8.836 4.281 1 97.38 235 LEU A C 1
ATOM 1848 O O . LEU A 1 235 ? -17.016 -7.648 4.039 1 97.38 235 LEU A O 1
ATOM 1852 N N . ARG A 1 236 ? -16.156 -9.32 5.461 1 96.88 236 ARG A N 1
ATOM 1853 C CA . ARG A 1 236 ? -16.016 -8.453 6.629 1 96.88 236 ARG A CA 1
ATOM 1854 C C . ARG A 1 236 ? -14.625 -8.555 7.23 1 96.88 236 ARG A C 1
ATOM 1856 O O . ARG A 1 236 ? -13.898 -9.516 6.965 1 96.88 236 ARG A O 1
ATOM 1863 N N . TYR A 1 237 ? -14.289 -7.586 7.965 1 98.06 237 TYR A N 1
ATOM 1864 C CA . TYR A 1 237 ? -13.109 -7.613 8.82 1 98.06 237 TYR A CA 1
ATOM 1865 C C . TYR A 1 237 ? -13.453 -8.148 10.203 1 98.06 237 TYR A C 1
ATOM 1867 O O . TYR A 1 237 ? -14.523 -7.855 10.742 1 98.06 237 TYR A O 1
ATOM 1875 N N . PRO A 1 238 ? -12.695 -8.859 10.859 1 97.5 238 PRO A N 1
ATOM 1876 C CA . PRO A 1 238 ? -11.445 -9.438 10.344 1 97.5 238 PRO A CA 1
ATOM 1877 C C . PRO A 1 238 ? -11.688 -10.531 9.305 1 97.5 238 PRO A C 1
ATOM 1879 O O . PRO A 1 238 ? -12.742 -11.164 9.305 1 97.5 238 PRO A O 1
ATOM 1882 N N . ILE A 1 239 ? -10.727 -10.68 8.453 1 96.75 239 ILE A N 1
ATOM 1883 C CA . ILE A 1 239 ? -10.797 -11.688 7.406 1 96.75 239 ILE A CA 1
ATOM 1884 C C . ILE A 1 239 ? -10.352 -13.047 7.957 1 96.75 239 ILE A C 1
ATOM 1886 O O . ILE A 1 239 ? -9.188 -13.211 8.336 1 96.75 239 ILE A O 1
ATOM 1890 N N . PRO A 1 240 ? -11.227 -13.984 7.984 1 93.88 240 PRO A N 1
ATOM 1891 C CA . PRO A 1 240 ? -10.867 -15.273 8.57 1 93.88 240 PRO A CA 1
ATOM 1892 C C . PRO A 1 240 ? -10.016 -16.125 7.633 1 93.88 240 PRO A C 1
ATOM 1894 O O . PRO A 1 240 ? -10.25 -16.141 6.422 1 93.88 240 PRO A O 1
ATOM 1897 N N . GLN A 1 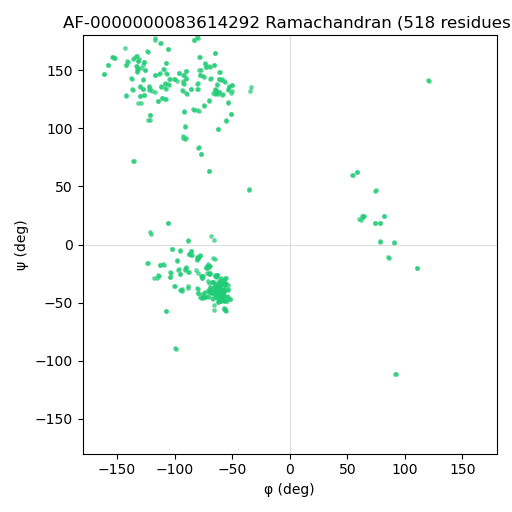241 ? -9.117 -16.891 8.164 1 91.44 241 GLN A N 1
ATOM 1898 C CA . GLN A 1 241 ? -8.297 -17.797 7.371 1 91.44 241 GLN A CA 1
ATOM 1899 C C . GLN A 1 241 ? -9.062 -19.078 7.051 1 91.44 241 GLN A C 1
ATOM 1901 O O . GLN A 1 241 ? -9.812 -19.594 7.887 1 91.44 241 GLN A O 1
ATOM 1906 N N . TYR A 1 242 ? -8.984 -19.578 5.926 1 90.25 242 TYR A N 1
ATOM 1907 C CA . TYR A 1 242 ? -9.586 -20.844 5.488 1 90.25 242 TYR A CA 1
ATOM 1908 C C . TYR A 1 242 ? -8.602 -22 5.621 1 90.25 242 TYR A C 1
ATOM 1910 O O . TYR A 1 242 ? -8.969 -23.078 6.082 1 90.25 242 TYR A O 1
ATOM 1918 N N . GLY A 1 243 ? -7.277 -21.812 5.332 1 88.88 243 GLY A N 1
ATOM 1919 C CA . GLY A 1 243 ? -6.219 -22.797 5.289 1 88.88 243 GLY A CA 1
ATOM 1920 C C . GLY A 1 243 ? -5.547 -22.891 3.934 1 88.88 243 GLY A C 1
ATOM 1921 O O . GLY A 1 243 ? -6.219 -22.922 2.9 1 88.88 243 GLY A O 1
ATOM 1922 N N . ILE A 1 244 ? -4.352 -23.062 3.938 1 90.5 244 ILE A N 1
ATOM 1923 C CA . ILE A 1 244 ? -3.584 -23 2.697 1 90.5 244 ILE A CA 1
ATOM 1924 C C . ILE A 1 244 ? -3.391 -24.406 2.137 1 90.5 244 ILE A C 1
ATOM 1926 O O . ILE A 1 244 ? -2.936 -24.578 1.003 1 90.5 244 ILE A O 1
ATOM 1930 N N . GLN A 1 245 ? -3.83 -25.453 2.91 1 89.5 245 GLN A N 1
ATOM 1931 C CA . GLN A 1 245 ? -3.648 -26.828 2.471 1 89.5 245 GLN A CA 1
ATOM 1932 C C . GLN A 1 245 ? -4.992 -27.547 2.336 1 89.5 245 GLN A C 1
ATOM 1934 O O . GLN A 1 245 ? -5.039 -28.766 2.227 1 89.5 245 GLN A O 1
ATOM 1939 N N . ILE A 1 246 ? -6.113 -26.766 2.449 1 87.19 246 ILE A N 1
ATOM 1940 C CA . ILE A 1 246 ? -7.453 -27.344 2.387 1 87.19 246 ILE A CA 1
ATOM 1941 C C . ILE A 1 246 ? -8.039 -27.141 0.991 1 87.19 246 ILE A C 1
ATOM 1943 O O . ILE A 1 246 ? -7.801 -26.109 0.353 1 87.19 246 ILE A O 1
ATOM 1947 N N . ASP A 1 247 ? -8.734 -28.109 0.573 1 86.06 247 ASP A N 1
ATOM 1948 C CA . ASP A 1 247 ? -9.445 -27.984 -0.694 1 86.06 247 ASP A CA 1
ATOM 1949 C C . ASP A 1 247 ? -10.32 -26.734 -0.705 1 86.06 247 ASP A C 1
ATOM 1951 O O . ASP A 1 247 ? -11.242 -26.609 0.11 1 86.06 247 ASP A O 1
ATOM 1955 N N . ALA A 1 248 ? -10.055 -25.906 -1.654 1 83.31 248 ALA A N 1
ATOM 1956 C CA . ALA A 1 248 ? -10.703 -24.594 -1.646 1 83.31 248 ALA A CA 1
ATOM 1957 C C . ALA A 1 248 ? -12.133 -24.688 -2.174 1 83.31 248 ALA A C 1
ATOM 1959 O O . ALA A 1 248 ? -12.938 -23.766 -1.976 1 83.31 248 ALA A O 1
ATOM 1960 N N . SER A 1 249 ? -12.43 -25.688 -2.979 1 82.69 249 SER A N 1
ATOM 1961 C CA . SER A 1 249 ? -13.758 -25.828 -3.572 1 82.69 249 SER A CA 1
ATOM 1962 C C . SER A 1 249 ? -14.844 -25.812 -2.506 1 82.69 249 SER A C 1
ATOM 1964 O O . SER A 1 249 ? -15.93 -25.266 -2.723 1 82.69 249 SER A O 1
ATOM 1966 N N . MET A 1 250 ? -14.492 -26.391 -1.363 1 75.88 250 MET A N 1
ATOM 1967 C CA . MET A 1 250 ? -15.469 -26.469 -0.28 1 75.88 250 MET A CA 1
ATOM 1968 C C . MET A 1 250 ? -15.797 -25.062 0.248 1 75.88 250 MET A C 1
ATOM 1970 O O . MET A 1 250 ? -16.953 -24.766 0.514 1 75.88 250 MET A O 1
ATOM 1974 N N . GLY A 1 251 ? -14.859 -24.234 0.339 1 72.12 251 GLY A N 1
ATOM 1975 C CA . GLY A 1 251 ? -15.047 -22.875 0.815 1 72.12 251 GLY A CA 1
ATOM 1976 C C . GLY A 1 251 ? -15.688 -21.953 -0.215 1 72.12 251 GLY A C 1
ATOM 1977 O O . GLY A 1 251 ? -16.609 -21.203 0.1 1 72.12 251 GLY A O 1
ATOM 1978 N N . LEU A 1 252 ? -15.273 -22.031 -1.427 1 76.81 252 LEU A N 1
ATOM 1979 C CA . LEU A 1 252 ? -15.734 -21.141 -2.488 1 76.81 252 LEU A CA 1
ATOM 1980 C C . LEU A 1 252 ? -17.141 -21.5 -2.934 1 76.81 252 LEU A C 1
ATOM 1982 O O . LEU A 1 252 ? -17.938 -20.625 -3.293 1 76.81 252 LEU A O 1
ATOM 1986 N N . ASN A 1 253 ? -17.375 -22.75 -3.045 1 68.25 253 ASN A N 1
ATOM 1987 C CA . ASN A 1 253 ? -18.734 -23.188 -3.379 1 68.25 253 ASN A CA 1
ATOM 1988 C C . ASN A 1 253 ? -19.75 -22.656 -2.383 1 68.25 253 ASN A C 1
ATOM 1990 O O . ASN A 1 253 ? -20.875 -22.328 -2.76 1 68.25 253 ASN A O 1
ATOM 1994 N N . ALA A 1 254 ? -19.375 -22.562 -1.193 1 61.34 254 ALA A N 1
ATOM 1995 C CA . ALA A 1 254 ? -20.266 -22.016 -0.174 1 61.34 254 ALA A CA 1
ATOM 1996 C C . ALA A 1 254 ? -20.531 -20.531 -0.423 1 61.34 254 ALA A C 1
ATOM 1998 O O . ALA A 1 254 ? -21.641 -20.047 -0.203 1 61.34 254 ALA A O 1
ATOM 1999 N N . SER A 1 255 ? -19.625 -19.859 -0.938 1 57.88 255 SER A N 1
ATOM 2000 C CA . SER A 1 255 ? -19.719 -18.422 -1.14 1 57.88 255 SER A CA 1
ATOM 2001 C C . SER A 1 255 ? -20.359 -18.094 -2.486 1 57.88 255 SER A C 1
ATOM 2003 O O . SER A 1 255 ? -21.125 -17.125 -2.602 1 57.88 255 SER A O 1
ATOM 2005 N N . TYR A 1 256 ? -20.031 -18.906 -3.484 1 61.06 256 TYR A N 1
ATOM 2006 C CA . TYR A 1 256 ? -20.422 -18.562 -4.852 1 61.06 256 TYR A CA 1
ATOM 2007 C C . TYR A 1 256 ? -21.406 -19.578 -5.418 1 61.06 256 TYR A C 1
ATOM 2009 O O . TYR A 1 256 ? -22 -19.359 -6.473 1 61.06 256 TYR A O 1
ATOM 2017 N N . GLY A 1 257 ? -21.422 -20.891 -5.012 1 54.91 257 GLY A N 1
ATOM 2018 C CA . GLY A 1 257 ? -22.172 -22.016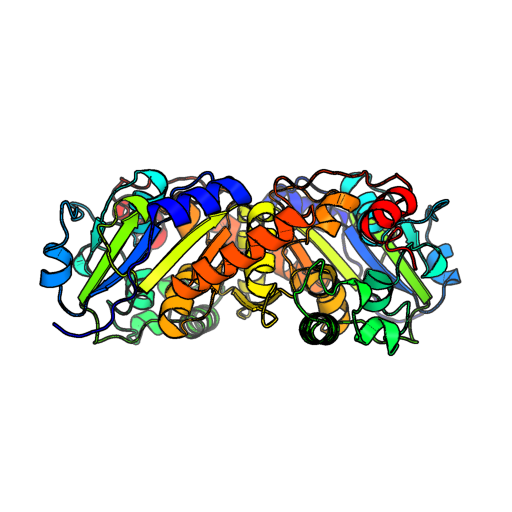 -5.531 1 54.91 257 GLY A CA 1
ATOM 2019 C C . GLY A 1 257 ? -23.672 -21.891 -5.328 1 54.91 257 GLY A C 1
ATOM 2020 O O . GLY A 1 257 ? -24.469 -22.547 -6.004 1 54.91 257 GLY A O 1
ATOM 2021 N N . LYS A 1 258 ? -24.219 -21.641 -4.18 1 48.31 258 LYS A N 1
ATOM 2022 C CA . LYS A 1 258 ? -25.641 -21.844 -3.951 1 48.31 258 LYS A CA 1
ATOM 2023 C C . LYS A 1 258 ? -26.469 -20.875 -4.793 1 48.31 258 LYS A C 1
ATOM 2025 O O . LYS A 1 258 ? -27.688 -20.781 -4.625 1 48.31 258 LYS A O 1
ATOM 2030 N N . LYS A 1 259 ? -25.953 -20.031 -5.66 1 42.72 259 LYS A N 1
ATOM 2031 C CA . LYS A 1 259 ? -27.016 -19.234 -6.289 1 42.72 259 LYS A CA 1
ATOM 2032 C C . LYS A 1 259 ? -27.859 -20.078 -7.227 1 42.72 259 LYS A C 1
ATOM 2034 O O . LYS A 1 259 ? -27.406 -20.469 -8.312 1 42.72 259 LYS A O 1
ATOM 2039 N N . GLY A 1 260 ? -28.453 -20.953 -6.695 1 26.5 260 GLY A N 1
ATOM 2040 C CA . GLY A 1 260 ? -29.375 -21.891 -7.332 1 26.5 260 GLY A CA 1
ATOM 2041 C C . GLY A 1 260 ? -30.172 -21.25 -8.469 1 26.5 260 GLY A C 1
ATOM 2042 O O . GLY A 1 260 ? -30.516 -20.078 -8.406 1 26.5 260 GLY A O 1
ATOM 2043 N N . ASP A 1 261 ? -30.203 -21.984 -9.633 1 29.86 261 ASP A N 1
ATOM 2044 C CA . ASP A 1 261 ? -31.359 -21.875 -10.531 1 29.86 261 ASP A CA 1
ATOM 2045 C C . ASP A 1 261 ? -32.656 -21.734 -9.75 1 29.86 261 ASP A C 1
ATOM 2047 O O . ASP A 1 261 ? -32.875 -22.438 -8.758 1 29.86 261 ASP A O 1
ATOM 2051 N N . MET B 1 1 ? 23.734 -24.453 -25.453 1 29.62 1 MET B N 1
ATOM 2052 C CA . MET B 1 1 ? 23.359 -24.25 -24.062 1 29.62 1 MET B CA 1
ATOM 2053 C C . MET B 1 1 ? 23.75 -22.859 -23.578 1 29.62 1 MET B C 1
ATOM 2055 O O . MET B 1 1 ? 23.875 -22.625 -22.375 1 29.62 1 MET B O 1
ATOM 2059 N N . ASN B 1 2 ? 24.094 -21.859 -24.375 1 35.5 2 ASN B N 1
ATOM 2060 C CA . ASN B 1 2 ? 24.953 -20.672 -24.359 1 35.5 2 ASN B CA 1
ATOM 2061 C C . ASN B 1 2 ? 24.375 -19.578 -23.469 1 35.5 2 ASN B C 1
ATOM 2063 O O . ASN B 1 2 ? 24.781 -18.422 -23.562 1 35.5 2 ASN B O 1
ATOM 2067 N N . SER B 1 3 ? 22.891 -19.594 -23.234 1 42.72 3 SER B N 1
ATOM 2068 C CA . SER B 1 3 ? 22.172 -18.406 -22.797 1 42.72 3 SER B CA 1
ATOM 2069 C C . SER B 1 3 ? 22.656 -17.938 -21.422 1 42.72 3 SER B C 1
ATOM 2071 O O . SER B 1 3 ? 22.828 -18.75 -20.516 1 42.72 3 SER B O 1
ATOM 2073 N N . ASN B 1 4 ? 23.516 -16.938 -21.266 1 48 4 ASN B N 1
ATOM 2074 C CA . ASN B 1 4 ? 24.109 -16.188 -20.156 1 48 4 ASN B CA 1
ATOM 2075 C C . ASN B 1 4 ? 23.125 -16.016 -19.016 1 48 4 ASN B C 1
ATOM 2077 O O . ASN B 1 4 ? 22.453 -14.977 -18.922 1 48 4 ASN B O 1
ATOM 2081 N N . GLU B 1 5 ? 22.422 -17.062 -18.578 1 63.69 5 GLU B N 1
ATOM 2082 C CA . GLU B 1 5 ? 21.516 -17.016 -17.453 1 63.69 5 GLU B CA 1
ATOM 2083 C C . GLU B 1 5 ? 22.219 -16.5 -16.188 1 63.69 5 GLU B C 1
ATOM 2085 O O . GLU B 1 5 ? 23.266 -17.016 -15.82 1 63.69 5 GLU B O 1
ATOM 2090 N N . THR B 1 6 ? 21.953 -15.32 -15.789 1 75.69 6 THR B N 1
ATOM 2091 C CA . THR B 1 6 ? 22.5 -14.742 -14.562 1 75.69 6 THR B CA 1
ATOM 2092 C C . THR B 1 6 ? 22.266 -15.68 -13.383 1 75.69 6 THR B C 1
ATOM 2094 O O . THR B 1 6 ? 21.156 -16.172 -13.18 1 75.69 6 THR B O 1
ATOM 2097 N N . ILE B 1 7 ? 23.359 -16.234 -12.867 1 85 7 ILE B N 1
ATOM 2098 C CA . ILE B 1 7 ? 23.297 -17.062 -11.672 1 85 7 ILE B CA 1
ATOM 2099 C C . ILE B 1 7 ? 23.203 -16.172 -10.43 1 85 7 ILE B C 1
ATOM 2101 O O . ILE B 1 7 ? 24.094 -15.367 -10.188 1 85 7 ILE B O 1
ATOM 2105 N N . TYR B 1 8 ? 22.062 -16.312 -9.781 1 93.25 8 TYR B N 1
ATOM 2106 C CA . TYR B 1 8 ? 21.859 -15.531 -8.57 1 93.25 8 TYR B CA 1
ATOM 2107 C C . TYR B 1 8 ? 22.266 -16.328 -7.332 1 93.25 8 TYR B C 1
ATOM 2109 O O . TYR B 1 8 ? 21.984 -17.516 -7.23 1 93.25 8 TYR B O 1
ATOM 2117 N N . GLU B 1 9 ? 23.047 -15.672 -6.453 1 95.31 9 GLU B N 1
ATOM 2118 C CA . GLU B 1 9 ? 23.375 -16.266 -5.164 1 95.31 9 GLU B CA 1
ATOM 2119 C C . GLU B 1 9 ? 22.234 -16.109 -4.168 1 95.31 9 GLU B C 1
ATOM 2121 O O . GLU B 1 9 ? 22.312 -15.336 -3.223 1 95.31 9 GLU B O 1
ATOM 2126 N N . TRP B 1 10 ? 21.266 -17.031 -4.262 1 97.56 10 TRP B N 1
ATOM 2127 C CA . TRP B 1 10 ? 20 -16.891 -3.561 1 97.56 10 TRP B CA 1
ATOM 2128 C C . TRP B 1 10 ? 20.203 -16.922 -2.051 1 97.56 10 TRP B C 1
ATOM 2130 O O . TRP B 1 10 ? 19.531 -16.203 -1.307 1 97.56 10 TRP B O 1
ATOM 2140 N N . GLU B 1 11 ? 21.094 -17.766 -1.566 1 96.88 11 GLU B N 1
ATOM 2141 C CA . GLU B 1 11 ? 21.359 -17.797 -0.132 1 96.88 11 GLU B CA 1
ATOM 2142 C C . GLU B 1 11 ? 21.797 -16.438 0.381 1 96.88 11 GLU B C 1
ATOM 2144 O O . GLU B 1 11 ? 21.297 -15.953 1.4 1 96.88 11 GLU B O 1
ATOM 2149 N N . ASN B 1 12 ? 22.734 -15.883 -0.346 1 97.81 12 ASN B N 1
ATOM 2150 C CA . ASN B 1 12 ? 23.219 -14.555 0.03 1 97.81 12 ASN B CA 1
ATOM 2151 C C . ASN B 1 12 ? 22.109 -13.508 -0.065 1 97.81 12 ASN B C 1
ATOM 2153 O O . ASN B 1 12 ? 21.984 -12.656 0.815 1 97.81 12 ASN B O 1
ATOM 2157 N N . ILE B 1 13 ? 21.359 -13.586 -1.123 1 98.19 13 ILE B N 1
ATOM 2158 C CA . ILE B 1 13 ? 20.281 -12.633 -1.354 1 98.19 13 ILE B CA 1
ATOM 2159 C C . ILE B 1 13 ? 19.266 -12.719 -0.213 1 98.19 13 ILE B C 1
ATOM 2161 O O . ILE B 1 13 ? 18.875 -11.688 0.349 1 98.19 13 ILE B O 1
ATOM 2165 N N . VAL B 1 14 ? 18.875 -13.867 0.175 1 98.44 14 VAL B N 1
ATOM 2166 C CA . VAL B 1 14 ? 17.875 -14.047 1.23 1 98.44 14 VAL B CA 1
ATOM 2167 C C . VAL B 1 14 ? 18.469 -13.633 2.574 1 98.44 14 VAL B C 1
ATOM 2169 O O . VAL B 1 14 ? 17.781 -13.047 3.41 1 98.44 14 VAL B O 1
ATOM 2172 N N . ASP B 1 15 ? 19.781 -13.938 2.797 1 98.38 15 ASP B N 1
ATOM 2173 C CA . ASP B 1 15 ? 20.453 -13.477 4.008 1 98.38 15 ASP B CA 1
ATOM 2174 C C . ASP B 1 15 ? 20.391 -11.961 4.133 1 98.38 15 ASP B C 1
ATOM 2176 O O . ASP B 1 15 ? 20.141 -11.43 5.219 1 98.38 15 ASP B O 1
ATOM 2180 N N . LEU B 1 16 ? 20.641 -11.297 3.049 1 98.75 16 LEU B N 1
ATOM 2181 C CA . LEU B 1 16 ? 20.609 -9.844 3.047 1 98.75 16 LEU B CA 1
ATOM 2182 C C . LEU B 1 16 ? 19.203 -9.328 3.271 1 98.75 16 LEU B C 1
ATOM 2184 O O . LEU B 1 16 ? 19 -8.328 3.971 1 98.75 16 LEU B O 1
ATOM 2188 N N . LEU B 1 17 ? 18.172 -9.945 2.639 1 98.75 17 LEU B N 1
ATOM 2189 C CA . LEU B 1 17 ? 16.781 -9.594 2.898 1 98.75 17 LEU B CA 1
ATOM 2190 C C . LEU B 1 17 ? 16.469 -9.672 4.387 1 98.75 17 LEU B C 1
ATOM 2192 O O . LEU B 1 17 ? 15.852 -8.773 4.945 1 98.75 17 LEU B O 1
ATOM 2196 N N . ASN B 1 18 ? 16.938 -10.742 4.98 1 98.25 18 ASN B N 1
ATOM 2197 C CA . ASN B 1 18 ? 16.672 -10.922 6.406 1 98.25 18 ASN B CA 1
ATOM 2198 C C . ASN B 1 18 ? 17.469 -9.922 7.25 1 98.25 18 ASN B C 1
ATOM 2200 O O . ASN B 1 18 ? 16.969 -9.422 8.258 1 98.25 18 ASN B O 1
ATOM 2204 N N . LYS B 1 19 ? 18.656 -9.703 6.848 1 98.31 19 LYS B N 1
ATOM 2205 C CA . LYS B 1 19 ? 19.516 -8.758 7.566 1 98.31 19 LYS B CA 1
ATOM 2206 C C . LYS B 1 19 ? 18.891 -7.363 7.574 1 98.31 19 LYS B C 1
ATOM 2208 O O . LYS B 1 19 ? 18.844 -6.707 8.617 1 98.31 19 LYS B O 1
ATOM 2213 N N . TYR B 1 20 ? 18.375 -6.957 6.441 1 98.69 20 TYR B N 1
ATOM 2214 C CA . TYR B 1 20 ? 17.984 -5.559 6.301 1 98.69 20 TYR B CA 1
ATOM 2215 C C . TYR B 1 20 ? 16.5 -5.379 6.598 1 98.69 20 TYR B C 1
ATOM 2217 O O . TYR B 1 20 ? 16.062 -4.289 6.977 1 98.69 20 TYR B O 1
ATOM 2225 N N . LEU B 1 21 ? 15.672 -6.41 6.422 1 98.75 21 LEU B N 1
ATOM 2226 C CA . LEU B 1 21 ? 14.234 -6.199 6.504 1 98.75 21 LEU B CA 1
ATOM 2227 C C . LEU B 1 21 ? 13.609 -7.109 7.555 1 98.75 21 LEU B C 1
ATOM 2229 O O . LEU B 1 21 ? 12.461 -6.91 7.953 1 98.75 21 LEU B O 1
ATOM 2233 N N . ARG B 1 22 ? 14.32 -8.148 7.996 1 98.12 22 ARG B N 1
ATOM 2234 C CA . ARG B 1 22 ? 13.844 -9.047 9.039 1 98.12 22 ARG B CA 1
ATOM 2235 C C . ARG B 1 22 ? 12.477 -9.625 8.68 1 98.12 22 ARG B C 1
ATOM 2237 O O . ARG B 1 22 ? 11.523 -9.523 9.461 1 98.12 22 ARG B O 1
ATOM 2244 N N . LEU B 1 23 ? 12.422 -10.305 7.594 1 97.88 23 LEU B N 1
ATOM 2245 C CA . LEU B 1 23 ? 11.164 -10.805 7.043 1 97.88 23 LEU B CA 1
ATOM 2246 C C . LEU B 1 23 ? 10.656 -12 7.848 1 97.88 23 LEU B C 1
ATOM 2248 O O . LEU B 1 23 ? 11.445 -12.836 8.289 1 97.88 23 LEU B O 1
ATOM 2252 N N . LYS B 1 24 ? 9.336 -12.078 7.973 1 95.44 24 LYS B N 1
ATOM 2253 C CA . LYS B 1 24 ? 8.719 -13.195 8.68 1 95.44 24 LYS B CA 1
ATOM 2254 C C . LYS B 1 24 ? 8.391 -14.336 7.723 1 95.44 24 LYS B C 1
ATOM 2256 O O . LYS B 1 24 ? 8.219 -15.484 8.148 1 95.44 24 LYS B O 1
ATOM 2261 N N . THR B 1 25 ? 8.289 -14.039 6.477 1 97.25 25 THR B N 1
ATOM 2262 C CA . THR B 1 25 ? 7.871 -15.016 5.477 1 97.25 25 THR B CA 1
ATOM 2263 C C . THR B 1 25 ? 9.055 -15.438 4.605 1 97.25 25 THR B C 1
ATOM 2265 O O . THR B 1 25 ? 10.023 -14.695 4.465 1 97.25 25 THR B O 1
ATOM 2268 N N . ILE B 1 26 ? 8.922 -16.562 4.055 1 98.38 26 ILE B N 1
ATOM 2269 C CA . ILE B 1 26 ? 9.953 -17.078 3.16 1 98.38 26 ILE B CA 1
ATOM 2270 C C . ILE B 1 26 ? 9.891 -16.344 1.822 1 98.38 26 ILE B C 1
ATOM 2272 O O . ILE B 1 26 ? 8.867 -16.391 1.136 1 98.38 26 ILE B O 1
ATOM 2276 N N . PRO B 1 27 ? 10.969 -15.688 1.456 1 98.81 27 PRO B N 1
ATOM 2277 C CA . PRO B 1 27 ? 10.992 -15.156 0.09 1 98.81 27 PRO B CA 1
ATOM 2278 C C . PRO B 1 27 ? 10.938 -16.25 -0.968 1 98.81 27 PRO B C 1
ATOM 2280 O O . PRO B 1 27 ? 11.656 -17.25 -0.866 1 98.81 27 PRO B O 1
ATOM 2283 N N . ILE B 1 28 ? 10.156 -16.047 -2.01 1 98.81 28 ILE B N 1
ATOM 2284 C CA . ILE B 1 28 ? 9.977 -17.141 -2.961 1 98.81 28 ILE B CA 1
ATOM 2285 C C . ILE B 1 28 ? 10.141 -16.609 -4.387 1 98.81 28 ILE B C 1
ATOM 2287 O O . ILE B 1 28 ? 10.148 -15.398 -4.609 1 98.81 28 ILE B O 1
ATOM 2291 N N . GLY B 1 29 ? 10.367 -17.531 -5.309 1 98.69 29 GLY B N 1
ATOM 2292 C CA . GLY B 1 29 ? 10.375 -17.25 -6.738 1 98.69 29 GLY B CA 1
ATOM 2293 C C . GLY B 1 29 ? 9.188 -17.859 -7.465 1 98.69 29 GLY B C 1
ATOM 2294 O O . GLY B 1 29 ? 8.633 -18.875 -7.027 1 98.69 29 GLY B O 1
ATOM 2295 N N . MET B 1 30 ? 8.797 -17.25 -8.492 1 98.88 30 MET B N 1
ATOM 2296 C CA . MET B 1 30 ? 7.766 -17.734 -9.398 1 98.88 30 MET B CA 1
ATOM 2297 C C . MET B 1 30 ? 8.312 -17.859 -10.82 1 98.88 30 MET B C 1
ATOM 2299 O O . MET B 1 30 ? 9.031 -16.969 -11.289 1 98.88 30 MET B O 1
ATOM 2303 N N . LYS B 1 31 ? 8.008 -18.891 -11.445 1 98.62 31 LYS B N 1
ATOM 2304 C CA . LYS B 1 31 ? 8.453 -19.125 -12.812 1 98.62 31 LYS B CA 1
ATOM 2305 C C . LYS B 1 31 ? 7.32 -19.688 -13.672 1 98.62 31 LYS B C 1
ATOM 2307 O O . LYS B 1 31 ? 6.578 -20.562 -13.234 1 98.62 31 LYS B O 1
ATOM 2312 N N . MET B 1 32 ? 7.141 -19.141 -14.867 1 98.69 32 MET B N 1
ATOM 2313 C CA . MET B 1 32 ? 6.191 -19.625 -15.867 1 98.69 32 MET B CA 1
ATOM 2314 C C . MET B 1 32 ? 6.867 -20.609 -16.828 1 98.69 32 MET B C 1
ATOM 2316 O O . MET B 1 32 ? 8.039 -20.438 -17.172 1 98.69 32 MET B O 1
ATOM 2320 N N . PHE B 1 33 ? 6.121 -21.609 -17.281 1 98.5 33 PHE B N 1
ATOM 2321 C CA . PHE B 1 33 ? 6.684 -22.641 -18.141 1 98.5 33 PHE B CA 1
ATOM 2322 C C . PHE B 1 33 ? 5.863 -22.781 -19.422 1 98.5 33 PHE B C 1
ATOM 2324 O O . PHE B 1 33 ? 4.641 -22.953 -19.359 1 98.5 33 PHE B O 1
ATOM 2331 N N . GLU B 1 34 ? 6.492 -22.734 -20.531 1 98.38 34 GLU B N 1
ATOM 2332 C CA . GLU B 1 34 ? 5.82 -22.953 -21.797 1 98.38 34 GLU B CA 1
ATOM 2333 C C . GLU B 1 34 ? 5.336 -24.406 -21.922 1 98.38 34 GLU B C 1
ATOM 2335 O O . GLU B 1 34 ? 4.316 -24.672 -22.562 1 98.38 34 GLU B O 1
ATOM 2340 N N . LYS B 1 35 ? 6.078 -25.266 -21.328 1 98.31 35 LYS B N 1
ATOM 2341 C CA . LYS B 1 35 ? 5.723 -26.688 -21.344 1 98.31 35 LYS B CA 1
ATOM 2342 C C . LYS B 1 35 ? 5.555 -27.234 -19.922 1 98.31 35 LYS B C 1
ATOM 2344 O O . LYS B 1 35 ? 6.422 -27.031 -19.078 1 98.31 35 LYS B O 1
ATOM 2349 N N . LYS B 1 36 ? 4.508 -27.953 -19.703 1 98.12 36 LYS B N 1
ATOM 2350 C CA . LYS B 1 36 ? 4.215 -28.594 -18.406 1 98.12 36 LYS B CA 1
ATOM 2351 C C . LYS B 1 36 ? 5.348 -29.516 -17.984 1 98.12 36 LYS B C 1
ATOM 2353 O O . LYS B 1 36 ? 5.703 -29.562 -16.797 1 98.12 36 LYS B O 1
ATOM 2358 N N . GLU B 1 37 ? 5.949 -30.234 -18.906 1 98.31 37 GLU B N 1
ATOM 2359 C CA . GLU B 1 37 ? 6.992 -31.219 -18.625 1 98.31 37 GLU B CA 1
ATOM 2360 C C . GLU B 1 37 ? 8.227 -30.562 -18.016 1 98.31 37 GLU B C 1
ATOM 2362 O O . GLU B 1 37 ? 8.914 -31.156 -17.188 1 98.31 37 GLU B O 1
ATOM 2367 N N . ASP B 1 38 ? 8.508 -29.391 -18.516 1 98.12 38 ASP B N 1
ATOM 2368 C CA . ASP B 1 38 ? 9.648 -28.672 -17.969 1 98.12 38 ASP B CA 1
ATOM 2369 C C . ASP B 1 38 ? 9.43 -28.328 -16.5 1 98.12 38 ASP B C 1
ATOM 2371 O O . ASP B 1 38 ? 10.359 -28.391 -15.695 1 98.12 38 ASP B O 1
ATOM 2375 N N . MET B 1 39 ? 8.219 -27.906 -16.141 1 98.38 39 MET B N 1
ATOM 2376 C CA . MET B 1 39 ? 7.875 -27.656 -14.75 1 98.38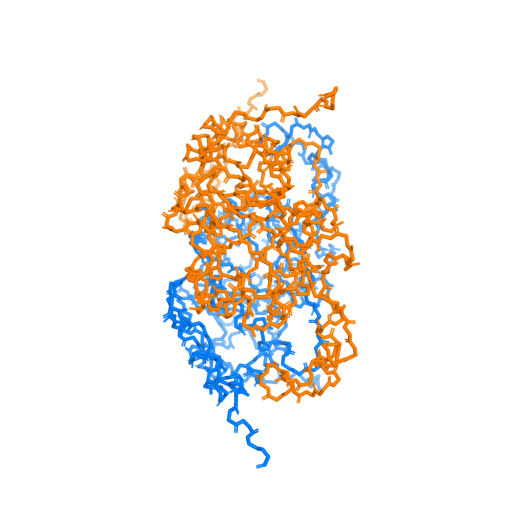 39 MET B CA 1
ATOM 2377 C C . MET B 1 39 ? 7.961 -28.938 -13.922 1 98.38 39 MET B C 1
ATOM 2379 O O . MET B 1 39 ? 8.555 -28.938 -12.844 1 98.38 39 MET B O 1
ATOM 2383 N N . GLU B 1 40 ? 7.5 -30 -14.461 1 98 40 GLU B N 1
ATOM 2384 C CA . GLU B 1 40 ? 7.461 -31.266 -13.742 1 98 40 GLU B CA 1
ATOM 2385 C C . GLU B 1 40 ? 8.867 -31.844 -13.547 1 98 40 GLU B C 1
ATOM 2387 O O . GLU B 1 40 ? 9.078 -32.719 -12.711 1 98 40 GLU B O 1
ATOM 2392 N N . ALA B 1 41 ? 9.812 -31.359 -14.297 1 97.62 41 ALA B N 1
ATOM 2393 C CA . ALA B 1 41 ? 11.188 -31.828 -14.227 1 97.62 41 ALA B CA 1
ATOM 2394 C C . ALA B 1 41 ? 11.93 -31.188 -13.055 1 97.62 41 ALA B C 1
ATOM 2396 O O . ALA B 1 41 ? 13.031 -31.625 -12.695 1 97.62 41 ALA B O 1
ATOM 2397 N N . ILE B 1 42 ? 11.32 -30.203 -12.453 1 97 42 ILE B N 1
ATOM 2398 C CA . ILE B 1 42 ? 11.945 -29.531 -11.32 1 97 42 ILE B CA 1
ATOM 2399 C C . ILE B 1 42 ? 12.109 -30.516 -10.164 1 97 42 ILE B C 1
ATOM 2401 O O . ILE B 1 42 ? 11.164 -31.234 -9.82 1 97 42 ILE B O 1
ATOM 2405 N N . SER B 1 43 ? 13.258 -30.516 -9.625 1 94.56 43 SER B N 1
ATOM 2406 C CA . SER B 1 43 ? 13.547 -31.422 -8.523 1 94.56 43 SER B CA 1
ATOM 2407 C C . SER B 1 43 ? 12.602 -31.188 -7.352 1 94.56 43 SER B C 1
ATOM 2409 O O . SER B 1 43 ? 12.383 -30.047 -6.938 1 94.56 43 SER B O 1
ATOM 2411 N N . LYS B 1 44 ? 11.945 -32.281 -6.832 1 95.12 44 LYS B N 1
ATOM 2412 C CA . LYS B 1 44 ? 11.117 -32.312 -5.629 1 95.12 44 LYS B CA 1
ATOM 2413 C C . LYS B 1 44 ? 9.867 -31.438 -5.809 1 95.12 44 LYS B C 1
ATOM 2415 O O . LYS B 1 44 ? 9.312 -30.938 -4.836 1 95.12 44 LYS B O 1
ATOM 2420 N N . ILE B 1 45 ? 9.5 -31.25 -7.051 1 97.75 45 ILE B N 1
ATOM 2421 C CA . ILE B 1 45 ? 8.289 -30.484 -7.32 1 97.75 45 ILE B CA 1
ATOM 2422 C C . ILE B 1 45 ? 7.07 -31.219 -6.785 1 97.75 45 ILE B C 1
ATOM 2424 O O . ILE B 1 45 ? 6.961 -32.438 -6.941 1 97.75 45 ILE B O 1
ATOM 2428 N N . ARG B 1 46 ? 6.25 -30.562 -6.039 1 98 46 ARG B N 1
ATOM 2429 C CA . ARG B 1 46 ? 4.957 -31.062 -5.602 1 98 46 ARG B CA 1
ATOM 2430 C C . ARG B 1 46 ? 3.852 -30.656 -6.57 1 98 46 ARG B C 1
ATOM 2432 O O . ARG B 1 46 ? 3.836 -29.531 -7.059 1 98 46 ARG B O 1
ATOM 2439 N N . ARG B 1 47 ? 2.979 -31.578 -6.84 1 97.81 47 ARG B N 1
ATOM 2440 C CA . ARG B 1 47 ? 1.752 -31.312 -7.582 1 97.81 47 ARG B CA 1
ATOM 2441 C C . ARG B 1 47 ? 0.527 -31.453 -6.684 1 97.81 47 ARG B C 1
ATOM 2443 O O . ARG B 1 47 ? 0.446 -32.375 -5.875 1 97.81 47 ARG B O 1
ATOM 2450 N N . PRO B 1 48 ? -0.371 -30.5 -6.828 1 95.81 48 PRO B N 1
ATOM 2451 C CA . PRO B 1 48 ? -1.553 -30.578 -5.965 1 95.81 48 PRO B CA 1
ATOM 2452 C C . PRO B 1 48 ? -2.367 -31.844 -6.203 1 95.81 48 PRO B C 1
ATOM 2454 O O . PRO B 1 48 ? -2.508 -32.281 -7.344 1 95.81 48 PRO B O 1
ATOM 2457 N N . LYS B 1 49 ? -2.881 -32.375 -5.121 1 92.38 49 LYS B N 1
ATOM 2458 C CA . LYS B 1 49 ? -3.785 -33.5 -5.203 1 92.38 49 LYS B CA 1
ATOM 2459 C C . LYS B 1 49 ? -5.242 -33.062 -5.16 1 92.38 49 LYS B C 1
ATOM 2461 O O . LYS B 1 49 ? -6.141 -33.812 -5.52 1 92.38 49 LYS B O 1
ATOM 2466 N N . GLU B 1 50 ? -5.449 -31.891 -4.641 1 92.88 50 GLU B N 1
ATOM 2467 C CA . GLU B 1 50 ? -6.758 -31.234 -4.578 1 92.88 50 GLU B CA 1
ATOM 2468 C C . GLU B 1 50 ? -6.766 -29.938 -5.383 1 92.88 50 GLU B C 1
ATOM 2470 O O . GLU B 1 50 ? -5.766 -29.594 -6.012 1 92.88 50 GLU B O 1
ATOM 2475 N N . LYS B 1 51 ? -7.914 -29.391 -5.41 1 93.5 51 LYS B N 1
ATOM 2476 C CA . LYS B 1 51 ? -8.023 -28.109 -6.109 1 93.5 51 LYS B CA 1
ATOM 2477 C C . LYS B 1 51 ? -7.742 -26.938 -5.168 1 93.5 51 LYS B C 1
ATOM 2479 O O . LYS B 1 51 ? -8.25 -26.906 -4.043 1 93.5 51 LYS B O 1
ATOM 2484 N N . TYR B 1 52 ? -6.906 -26.109 -5.605 1 95.12 52 TYR B N 1
ATOM 2485 C CA . TYR B 1 52 ? -6.508 -24.953 -4.812 1 95.12 52 TYR B CA 1
ATOM 2486 C C . TYR B 1 52 ? -6.695 -23.656 -5.602 1 95.12 52 TYR B C 1
ATOM 2488 O O . TYR B 1 52 ? -6.855 -23.688 -6.824 1 95.12 52 TYR B O 1
ATOM 2496 N N . THR B 1 53 ? -6.824 -22.547 -4.906 1 95.31 53 THR B N 1
ATOM 2497 C CA . THR B 1 53 ? -6.566 -21.266 -5.555 1 95.31 53 THR B CA 1
ATOM 2498 C C . THR B 1 53 ? -5.07 -21.062 -5.781 1 95.31 53 THR B C 1
ATOM 2500 O O . THR B 1 53 ? -4.246 -21.672 -5.102 1 95.31 53 THR B O 1
ATOM 2503 N N . THR B 1 54 ? -4.723 -20.234 -6.754 1 97.38 54 THR B N 1
ATOM 2504 C CA . THR B 1 54 ? -3.312 -19.922 -6.934 1 97.38 54 THR B CA 1
ATOM 2505 C C . THR B 1 54 ? -2.744 -19.266 -5.672 1 97.38 54 THR B C 1
ATOM 2507 O O . THR B 1 54 ? -1.578 -19.484 -5.332 1 97.38 54 THR B O 1
ATOM 2510 N N . ASP B 1 55 ? -3.564 -18.516 -4.949 1 96.94 55 ASP B N 1
ATOM 2511 C CA . ASP B 1 55 ? -3.143 -17.875 -3.705 1 96.94 55 ASP B CA 1
ATOM 2512 C C . ASP B 1 55 ? -2.678 -18.922 -2.688 1 96.94 55 ASP B C 1
ATOM 2514 O O . ASP B 1 55 ? -1.693 -18.703 -1.978 1 96.94 55 ASP B O 1
ATOM 2518 N N . GLN B 1 56 ? -3.391 -19.984 -2.58 1 97.25 56 GLN B N 1
ATOM 2519 C CA . GLN B 1 56 ? -2.988 -21.078 -1.688 1 97.25 56 GLN B CA 1
ATOM 2520 C C . GLN B 1 56 ? -1.658 -21.688 -2.125 1 97.25 56 GLN B C 1
ATOM 2522 O O . GLN B 1 56 ? -0.818 -22.016 -1.286 1 97.25 56 GLN B O 1
ATOM 2527 N N . ILE B 1 57 ? -1.516 -21.812 -3.445 1 98.06 57 ILE B N 1
ATOM 2528 C CA . ILE B 1 57 ? -0.291 -22.391 -3.986 1 98.06 57 ILE B CA 1
ATOM 2529 C C . ILE B 1 57 ? 0.902 -21.5 -3.613 1 98.06 57 ILE B C 1
ATOM 2531 O O . ILE B 1 57 ? 1.91 -22 -3.105 1 98.06 57 ILE B O 1
ATOM 2535 N N . VAL B 1 58 ? 0.78 -20.234 -3.846 1 98.44 58 VAL B N 1
ATOM 2536 C CA . VAL B 1 58 ? 1.83 -19.281 -3.502 1 98.44 58 VAL B CA 1
ATOM 2537 C C . VAL B 1 58 ? 2.105 -19.344 -2.002 1 98.44 58 VAL B C 1
ATOM 2539 O O . VAL B 1 58 ? 3.264 -19.328 -1.576 1 98.44 58 VAL B O 1
ATOM 2542 N N . ALA B 1 59 ? 1.074 -19.438 -1.208 1 97.88 59 ALA B N 1
ATOM 2543 C CA . ALA B 1 59 ? 1.206 -19.5 0.245 1 97.88 59 ALA B CA 1
ATOM 2544 C C . ALA B 1 59 ? 1.96 -20.75 0.679 1 97.88 59 ALA B C 1
ATOM 2546 O O . ALA B 1 59 ? 2.721 -20.719 1.648 1 97.88 59 ALA B O 1
ATOM 2547 N N . GLN B 1 60 ? 1.705 -21.828 0.024 1 98 60 GLN B N 1
ATOM 2548 C CA . GLN B 1 60 ? 2.389 -23.078 0.381 1 98 60 GLN B CA 1
ATOM 2549 C C . GLN B 1 60 ? 3.9 -22.922 0.233 1 98 60 GLN B C 1
ATOM 2551 O O . GLN B 1 60 ? 4.664 -23.484 1.023 1 98 60 GLN B O 1
ATOM 2556 N N . ALA B 1 61 ? 4.309 -22.172 -0.735 1 98.5 61 ALA B N 1
ATOM 2557 C CA . ALA B 1 61 ? 5.738 -21.891 -0.866 1 98.5 61 ALA B CA 1
ATOM 2558 C C . ALA B 1 61 ? 6.203 -20.906 0.197 1 98.5 61 ALA B C 1
ATOM 2560 O O . ALA B 1 61 ? 7.219 -21.125 0.86 1 98.5 61 ALA B O 1
ATOM 2561 N N . ALA B 1 62 ? 5.469 -19.875 0.407 1 98.31 62 ALA B N 1
ATOM 2562 C CA . ALA B 1 62 ? 5.891 -18.75 1.239 1 98.31 62 ALA B CA 1
ATOM 2563 C C . ALA B 1 62 ? 5.797 -19.094 2.723 1 98.31 62 ALA B C 1
ATOM 2565 O O . ALA B 1 62 ? 6.52 -18.531 3.547 1 98.31 62 ALA B O 1
ATOM 2566 N N . ARG B 1 63 ? 4.891 -20.016 3.07 1 97.69 63 ARG B N 1
ATOM 2567 C CA . ARG B 1 63 ? 4.621 -20.266 4.484 1 97.69 63 ARG B CA 1
ATOM 2568 C C . ARG B 1 63 ? 5.066 -21.656 4.898 1 97.69 63 ARG B C 1
ATOM 2570 O O . ARG B 1 63 ? 5.344 -21.906 6.074 1 97.69 63 ARG B O 1
ATOM 2577 N N . LEU B 1 64 ? 5.109 -22.641 3.99 1 97.19 64 LEU B N 1
ATOM 2578 C CA . LEU B 1 64 ? 5.48 -24.016 4.32 1 97.19 64 LEU B CA 1
ATOM 2579 C C . LEU B 1 64 ? 6.844 -24.359 3.734 1 97.19 64 LEU B C 1
ATOM 2581 O O . LEU B 1 64 ? 7.43 -25.391 4.086 1 97.19 64 LEU B O 1
ATOM 2585 N N . GLY B 1 65 ? 7.301 -23.562 2.762 1 97.88 65 GLY B N 1
ATOM 2586 C CA . GLY B 1 65 ? 8.602 -23.812 2.164 1 97.88 65 GLY B CA 1
ATOM 2587 C C . GLY B 1 65 ? 8.578 -24.875 1.09 1 97.88 65 GLY B C 1
ATOM 2588 O O . GLY B 1 65 ? 9.594 -25.531 0.84 1 97.88 65 GLY B O 1
ATOM 2589 N N . TRP B 1 66 ? 7.43 -25.094 0.461 1 98.25 66 TRP B N 1
ATOM 2590 C CA . TRP B 1 66 ? 7.312 -26.125 -0.555 1 98.25 66 TRP B CA 1
ATOM 2591 C C . TRP B 1 66 ? 7.637 -25.578 -1.939 1 98.25 66 TRP B C 1
ATOM 2593 O O . TRP B 1 66 ? 7.516 -24.375 -2.18 1 98.25 66 TRP B O 1
ATOM 2603 N N . THR B 1 67 ? 8.156 -26.422 -2.77 1 98.69 67 THR B N 1
ATOM 2604 C CA . THR B 1 67 ? 8.172 -26.188 -4.211 1 98.69 67 THR B CA 1
ATOM 2605 C C . THR B 1 67 ? 6.945 -26.797 -4.871 1 98.69 67 THR B C 1
ATOM 2607 O O . THR B 1 67 ? 6.773 -28.031 -4.859 1 98.69 67 THR B O 1
ATOM 2610 N N . VAL B 1 68 ? 6.105 -25.969 -5.41 1 98.75 68 VAL B N 1
ATOM 2611 C CA . VAL B 1 68 ? 4.824 -26.438 -5.918 1 98.75 68 VAL B CA 1
ATOM 2612 C C . VAL B 1 68 ? 4.637 -25.984 -7.363 1 98.75 68 VAL B C 1
ATOM 2614 O O . VAL B 1 68 ? 4.914 -24.828 -7.695 1 98.75 68 VAL B O 1
ATOM 2617 N N . GLY B 1 69 ? 4.219 -26.859 -8.227 1 98.69 69 GLY B N 1
ATOM 2618 C CA . GLY B 1 69 ? 3.877 -26.578 -9.609 1 98.69 69 GLY B CA 1
ATOM 2619 C C . GLY B 1 69 ? 2.418 -26.844 -9.93 1 98.69 69 GLY B C 1
ATOM 2620 O O . GLY B 1 69 ? 1.825 -27.797 -9.422 1 98.69 69 GLY B O 1
ATOM 2621 N N . ILE B 1 70 ? 1.908 -25.969 -10.859 1 98.62 70 ILE B N 1
ATOM 2622 C CA . ILE B 1 70 ? 0.494 -26.141 -11.164 1 98.62 70 ILE B CA 1
ATOM 2623 C C . ILE B 1 70 ? 0.257 -25.891 -12.656 1 98.62 70 ILE B C 1
ATOM 2625 O O . ILE B 1 70 ? 1.06 -25.219 -13.312 1 98.62 70 ILE B O 1
ATOM 2629 N N . THR B 1 71 ? -0.771 -26.484 -13.172 1 98.25 71 THR B N 1
ATOM 2630 C CA . THR B 1 71 ? -1.458 -26.094 -14.398 1 98.25 71 THR B CA 1
ATOM 2631 C C . THR B 1 71 ? -2.859 -25.578 -14.094 1 98.25 71 THR B C 1
ATOM 2633 O O . THR B 1 71 ? -3.293 -25.578 -12.945 1 98.25 71 THR B O 1
ATOM 2636 N N . ALA B 1 72 ? -3.547 -25.062 -15.117 1 97.38 72 ALA B N 1
ATOM 2637 C CA . ALA B 1 72 ? -4.902 -24.547 -14.938 1 97.38 72 ALA B CA 1
ATOM 2638 C C . ALA B 1 72 ? -5.812 -25.625 -14.336 1 97.38 72 ALA B C 1
ATOM 2640 O O . ALA B 1 72 ? -6.738 -25.312 -13.586 1 97.38 72 ALA B O 1
ATOM 2641 N N . GLU B 1 73 ? -5.539 -26.875 -14.586 1 95.94 73 GLU B N 1
ATOM 2642 C CA . GLU B 1 73 ? -6.391 -27.969 -14.156 1 95.94 73 GLU B CA 1
ATOM 2643 C C . GLU B 1 73 ? -6.324 -28.172 -12.648 1 95.94 73 GLU B C 1
ATOM 2645 O O . GLU B 1 73 ? -7.188 -28.828 -12.062 1 95.94 73 GLU B O 1
ATOM 2650 N N . ASP B 1 74 ? -5.363 -27.703 -12.016 1 96.19 74 ASP B N 1
ATOM 2651 C CA . ASP B 1 74 ? -5.16 -27.875 -10.578 1 96.19 74 ASP B CA 1
ATOM 2652 C C . ASP B 1 74 ? -5.914 -26.812 -9.781 1 96.19 74 ASP B C 1
ATOM 2654 O O . ASP B 1 74 ? -5.949 -26.859 -8.555 1 96.19 74 ASP B O 1
ATOM 2658 N N . LEU B 1 75 ? -6.527 -25.844 -10.469 1 95.31 75 LEU B N 1
ATOM 2659 C CA . LEU B 1 75 ? -7.086 -24.672 -9.805 1 95.31 75 LEU B CA 1
ATOM 2660 C C . LEU B 1 75 ? -8.609 -24.734 -9.781 1 95.31 75 LEU B C 1
ATOM 2662 O O . LEU B 1 75 ? -9.227 -25.281 -10.695 1 95.31 75 LEU B O 1
ATOM 2666 N N . VAL B 1 76 ? -9.242 -24.203 -8.75 1 90.88 76 VAL B N 1
ATOM 2667 C CA . VAL B 1 76 ? -10.68 -24.266 -8.516 1 90.88 76 VAL B CA 1
ATOM 2668 C C . VAL B 1 76 ? -11.406 -23.297 -9.445 1 90.88 76 VAL B C 1
ATOM 2670 O O . VAL B 1 76 ? -12.5 -23.594 -9.93 1 90.88 76 VAL B O 1
ATOM 2673 N N . MET B 1 77 ? -10.992 -22.094 -9.617 1 86.56 77 MET B N 1
ATOM 2674 C CA . MET B 1 77 ? -11.625 -21.062 -10.422 1 86.56 77 MET B CA 1
ATOM 2675 C C . MET B 1 77 ? -10.609 -20.375 -11.328 1 86.56 77 MET B C 1
ATOM 2677 O O . MET B 1 77 ? -9.414 -20.359 -11.031 1 86.56 77 MET B O 1
ATOM 2681 N N . PRO B 1 78 ? -11.227 -19.812 -12.344 1 90.38 78 PRO B N 1
ATOM 2682 C CA . PRO B 1 78 ? -10.32 -19.297 -13.375 1 90.38 78 PRO B CA 1
ATOM 2683 C C . PRO B 1 78 ? -9.688 -17.969 -12.992 1 90.38 78 PRO B C 1
ATOM 2685 O O . PRO B 1 78 ? -8.789 -17.484 -13.688 1 90.38 78 PRO B O 1
ATOM 2688 N N . GLN B 1 79 ? -10.07 -17.312 -11.977 1 92 79 GLN B N 1
ATOM 2689 C CA . GLN B 1 79 ? -9.727 -15.922 -11.742 1 92 79 GLN B CA 1
ATOM 2690 C C . GLN B 1 79 ? -8.211 -15.719 -11.734 1 92 79 GLN B C 1
ATOM 2692 O O . GLN B 1 79 ? -7.672 -15.039 -12.609 1 92 79 GLN B O 1
ATOM 2697 N N . CYS B 1 80 ? -7.496 -16.453 -10.867 1 92.69 80 CYS B N 1
ATOM 2698 C CA . CYS B 1 80 ? -6.051 -16.266 -10.805 1 92.69 80 CYS B CA 1
ATOM 2699 C C . CYS B 1 80 ? -5.363 -16.953 -11.977 1 92.69 80 CYS B C 1
ATOM 2701 O O . CYS B 1 80 ? -4.293 -16.516 -12.414 1 92.69 80 CYS B O 1
ATOM 2703 N N . SER B 1 81 ? -6.008 -18.016 -12.492 1 96.5 81 SER B N 1
ATOM 2704 C CA . SER B 1 81 ? -5.449 -18.703 -13.648 1 96.5 81 SER B CA 1
ATOM 2705 C C . SER B 1 81 ? -5.375 -17.781 -14.859 1 96.5 81 SER B C 1
ATOM 2707 O O . SER B 1 81 ? -4.434 -17.844 -15.648 1 96.5 81 SER B O 1
ATOM 2709 N N . VAL B 1 82 ? -6.395 -16.953 -15.016 1 97.81 82 VAL B N 1
ATOM 2710 C CA . VAL B 1 82 ? -6.418 -15.977 -16.109 1 97.81 82 VAL B CA 1
ATOM 2711 C C . VAL B 1 82 ? -5.312 -14.945 -15.898 1 97.81 82 VAL B C 1
ATOM 2713 O O . VAL B 1 82 ? -4.648 -14.539 -16.859 1 97.81 82 VAL B O 1
ATOM 2716 N N . VAL B 1 83 ? -5.082 -14.5 -14.633 1 97.94 83 VAL B N 1
ATOM 2717 C CA . VAL B 1 83 ? -4.031 -13.531 -14.32 1 97.94 83 VAL B CA 1
ATOM 2718 C C . VAL B 1 83 ? -2.674 -14.094 -14.734 1 97.94 83 VAL B C 1
ATOM 2720 O O . VAL B 1 83 ? -1.824 -13.367 -15.25 1 97.94 83 VAL B O 1
ATOM 2723 N N . LEU B 1 84 ? -2.475 -15.422 -14.625 1 98.25 84 LEU B N 1
ATOM 2724 C CA . LEU B 1 84 ? -1.212 -16.078 -14.945 1 98.25 84 LEU B CA 1
ATOM 2725 C C . LEU B 1 84 ? -1.124 -16.406 -16.438 1 98.25 84 LEU B C 1
ATOM 2727 O O . LEU B 1 84 ? -0.099 -16.906 -16.906 1 98.25 84 LEU B O 1
ATOM 2731 N N . GLY B 1 85 ? -2.193 -16.234 -17.141 1 98.12 85 GLY B N 1
ATOM 2732 C CA . GLY B 1 85 ? -2.221 -16.562 -18.547 1 98.12 85 GLY B CA 1
ATOM 2733 C C . GLY B 1 85 ? -2.377 -18.047 -18.812 1 98.12 85 GLY B C 1
ATOM 2734 O O . GLY B 1 85 ? -2.062 -18.531 -19.906 1 98.12 85 GLY B O 1
ATOM 2735 N N . LEU B 1 86 ? -2.828 -18.812 -17.844 1 98.25 86 LEU B N 1
ATOM 2736 C CA . LEU B 1 86 ? -3.016 -20.25 -18 1 98.25 86 LEU B CA 1
ATOM 2737 C C . LEU B 1 86 ? -4.418 -20.562 -18.5 1 98.25 86 LEU B C 1
ATOM 2739 O O . LEU B 1 86 ? -4.684 -21.688 -18.953 1 98.25 86 LEU B O 1
ATOM 2743 N N . THR B 1 87 ? -5.328 -19.641 -18.344 1 97.62 87 THR B N 1
ATOM 2744 C CA . THR B 1 87 ? -6.691 -19.672 -18.859 1 97.62 87 THR B CA 1
ATOM 2745 C C . THR B 1 87 ? -6.992 -18.406 -19.641 1 97.62 87 THR B C 1
ATOM 2747 O O . THR B 1 87 ? -6.527 -17.312 -19.297 1 97.62 87 THR B O 1
ATOM 2750 N N . PRO B 1 88 ? -7.738 -18.5 -20.75 1 96.88 88 PRO B N 1
ATOM 2751 C CA . PRO B 1 88 ? -7.996 -17.312 -21.562 1 96.88 88 PRO B CA 1
ATOM 2752 C C . PRO B 1 88 ? -8.977 -16.344 -20.906 1 96.88 88 PRO B C 1
ATOM 2754 O O . PRO B 1 88 ? -9.836 -16.766 -20.125 1 96.88 88 PRO B O 1
ATOM 2757 N N . ARG B 1 89 ? -8.836 -15.102 -21.25 1 96.25 89 ARG B N 1
ATOM 2758 C CA . ARG B 1 89 ? -9.844 -14.094 -20.938 1 96.25 89 ARG B CA 1
ATOM 2759 C C . ARG B 1 89 ? -11.039 -14.203 -21.875 1 96.25 89 ARG B C 1
ATOM 2761 O O . ARG B 1 89 ? -11.203 -13.383 -22.781 1 96.25 89 ARG B O 1
ATOM 2768 N N . ASP B 1 90 ? -11.867 -15.102 -21.672 1 96.5 90 ASP B N 1
ATOM 2769 C CA . ASP B 1 90 ? -13.031 -15.266 -22.547 1 96.5 90 ASP B CA 1
ATOM 2770 C C . ASP B 1 90 ? -14.164 -14.32 -22.141 1 96.5 90 ASP B C 1
ATOM 2772 O O . ASP B 1 90 ? -14.023 -13.562 -21.172 1 96.5 90 ASP B O 1
ATOM 2776 N N . GLU B 1 91 ? -15.219 -14.305 -22.875 1 96.94 91 GLU B N 1
ATOM 2777 C CA . GLU B 1 91 ? -16.328 -13.391 -22.656 1 96.94 91 GLU B CA 1
ATOM 2778 C C . GLU B 1 91 ? -16.938 -13.586 -21.266 1 96.94 91 GLU B C 1
ATOM 2780 O O . GLU B 1 91 ? -17.328 -12.609 -20.609 1 96.94 91 GLU B O 1
ATOM 2785 N N . LYS B 1 92 ? -17.062 -14.82 -20.922 1 95.12 92 LYS B N 1
ATOM 2786 C CA . LYS B 1 92 ? -17.625 -15.117 -19.609 1 95.12 92 LYS B CA 1
ATOM 2787 C C . LYS B 1 92 ? -16.766 -14.516 -18.5 1 95.12 92 LYS B C 1
ATOM 2789 O O . LYS B 1 92 ? -17.297 -13.867 -17.578 1 95.12 92 LYS B O 1
ATOM 2794 N N . TRP B 1 93 ? -15.523 -14.719 -18.547 1 95.81 93 TRP B N 1
ATOM 2795 C CA . TRP B 1 93 ? -14.602 -14.148 -17.562 1 95.81 93 TRP B CA 1
ATOM 2796 C C . TRP B 1 93 ? -14.648 -12.625 -17.594 1 95.81 93 TRP B C 1
ATOM 2798 O O . TRP B 1 93 ? -14.695 -11.984 -16.547 1 95.81 93 TRP B O 1
ATOM 2808 N N . LEU B 1 94 ? -14.711 -12.016 -18.781 1 97.44 94 LEU B N 1
ATOM 2809 C CA . LEU B 1 94 ? -14.672 -10.562 -18.938 1 97.44 94 LEU B CA 1
ATOM 2810 C C . LEU B 1 94 ? -15.953 -9.922 -18.406 1 97.44 94 LEU B C 1
ATOM 2812 O O . LEU B 1 94 ? -15.93 -8.781 -17.938 1 97.44 94 LEU B O 1
ATOM 2816 N N . SER B 1 95 ? -16.984 -10.664 -18.406 1 96.56 95 SER B N 1
ATOM 2817 C CA . SER B 1 95 ? -18.234 -10.133 -17.906 1 96.56 95 SER B CA 1
ATOM 2818 C C . SER B 1 95 ? -18.188 -9.93 -16.391 1 96.56 95 SER B C 1
ATOM 2820 O O . SER B 1 95 ? -18.828 -9.016 -15.859 1 96.56 95 SER B O 1
ATOM 2822 N N . GLY B 1 96 ? -17.453 -10.797 -15.703 1 94.94 96 GLY B N 1
ATOM 2823 C CA . GLY B 1 96 ? -17.375 -10.742 -14.25 1 94.94 96 GLY B CA 1
ATOM 2824 C C . GLY B 1 96 ? -18.719 -10.961 -13.578 1 94.94 96 GLY B C 1
ATOM 2825 O O . GLY B 1 96 ? -18.938 -10.508 -12.445 1 94.94 96 GLY B O 1
ATOM 2826 N N . LYS B 1 97 ? -19.609 -11.539 -14.234 1 94.75 97 LYS B N 1
ATOM 2827 C CA . LYS B 1 97 ? -21 -11.617 -13.789 1 94.75 97 LYS B CA 1
ATOM 2828 C C . LYS B 1 97 ? -21.109 -12.242 -12.406 1 94.75 97 LYS B C 1
ATOM 2830 O O . LYS B 1 97 ? -21.969 -11.875 -11.609 1 94.75 97 LYS B O 1
ATOM 2835 N N . GLU B 1 98 ? -20.234 -13.141 -12.125 1 91.44 98 GLU B N 1
ATOM 2836 C CA . GLU B 1 98 ? -20.281 -13.859 -10.852 1 91.44 98 GLU B CA 1
ATOM 2837 C C . GLU B 1 98 ? -19.938 -12.945 -9.688 1 91.44 98 GLU B C 1
ATOM 2839 O O . GLU B 1 98 ? -20.234 -13.266 -8.531 1 91.44 98 GLU B O 1
ATOM 2844 N N . MET B 1 99 ? -19.328 -11.844 -9.906 1 94.94 99 MET B N 1
ATOM 2845 C CA . MET B 1 99 ? -18.906 -10.945 -8.836 1 94.94 99 MET B CA 1
ATOM 2846 C C . MET B 1 99 ? -19.922 -9.812 -8.648 1 94.94 99 MET B C 1
ATOM 2848 O O . MET B 1 99 ? -19.859 -9.078 -7.668 1 94.94 99 MET B O 1
ATOM 2852 N N . ALA B 1 100 ? -20.844 -9.648 -9.656 1 97 100 ALA B N 1
ATOM 2853 C CA . ALA B 1 100 ? -21.891 -8.633 -9.539 1 97 100 ALA B CA 1
ATOM 2854 C C . ALA B 1 100 ? -22.797 -8.922 -8.352 1 97 100 ALA B C 1
ATOM 2856 O O . ALA B 1 100 ? -23.234 -10.062 -8.156 1 97 100 ALA B O 1
ATOM 2857 N N . GLY B 1 101 ? -23.016 -7.934 -7.516 1 97.06 101 GLY B N 1
ATOM 2858 C CA . GLY B 1 101 ? -23.859 -8.094 -6.332 1 97.06 101 GLY B CA 1
ATOM 2859 C C . GLY B 1 101 ? -23.094 -8.633 -5.133 1 97.06 101 GLY B C 1
ATOM 2860 O O . GLY B 1 101 ? -23.594 -8.633 -4.012 1 97.06 101 GLY B O 1
ATOM 2861 N N . VAL B 1 102 ? -21.891 -9.094 -5.371 1 96.94 102 VAL B N 1
ATOM 2862 C CA . VAL B 1 102 ? -21.078 -9.641 -4.293 1 96.94 102 VAL B CA 1
ATOM 2863 C C . VAL B 1 102 ? -19.953 -8.664 -3.953 1 96.94 102 VAL B C 1
ATOM 2865 O O . VAL B 1 102 ? -19.906 -8.117 -2.846 1 96.94 102 VAL B O 1
ATOM 2868 N N . TRP B 1 103 ? -19.156 -8.344 -4.969 1 97.81 103 TRP B N 1
ATOM 2869 C CA . TRP B 1 103 ? -18.031 -7.426 -4.785 1 97.81 103 TRP B CA 1
ATOM 2870 C C . TRP B 1 103 ? -18.359 -6.051 -5.359 1 97.81 103 TRP B C 1
ATOM 2872 O O . TRP B 1 103 ? -17.75 -5.051 -4.961 1 97.81 103 TRP B O 1
ATOM 2882 N N . PHE B 1 104 ? -19.219 -6.066 -6.352 1 98.5 104 PHE B N 1
ATOM 2883 C CA . PHE B 1 104 ? -19.562 -4.859 -7.094 1 98.5 104 PHE B CA 1
ATOM 2884 C C . PHE B 1 104 ? -21.062 -4.734 -7.258 1 98.5 104 PHE B C 1
ATOM 2886 O O . PHE B 1 104 ? -21.781 -5.742 -7.348 1 98.5 104 PHE B O 1
ATOM 2893 N N . GLU B 1 105 ? -21.5 -3.525 -7.395 1 98.38 105 GLU B N 1
ATOM 2894 C CA . GLU B 1 105 ? -22.953 -3.293 -7.395 1 98.38 105 GLU B CA 1
ATOM 2895 C C . GLU B 1 105 ? -23.594 -3.828 -8.672 1 98.38 105 GLU B C 1
ATOM 2897 O O . GLU B 1 105 ? -24.656 -4.445 -8.617 1 98.38 105 GLU B O 1
ATOM 2902 N N . THR B 1 106 ? -22.984 -3.561 -9.867 1 98.5 106 THR B N 1
ATOM 2903 C CA . THR B 1 106 ? -23.594 -3.904 -11.141 1 98.5 106 THR B CA 1
ATOM 2904 C C . THR B 1 106 ? -22.688 -4.805 -11.969 1 98.5 106 THR B C 1
ATOM 2906 O O . THR B 1 106 ? -21.484 -4.918 -11.672 1 98.5 106 THR B O 1
ATOM 2909 N N . GLU B 1 107 ? -23.25 -5.406 -12.984 1 98.06 107 GLU B N 1
ATOM 2910 C CA . GLU B 1 107 ? -22.453 -6.184 -13.922 1 98.06 107 GLU B CA 1
ATOM 2911 C C . GLU B 1 107 ? -21.453 -5.297 -14.664 1 98.06 107 GLU B C 1
ATOM 2913 O O . GLU B 1 107 ? -20.359 -5.73 -14.984 1 98.06 107 GLU B O 1
ATOM 2918 N N . GLU B 1 108 ? -21.922 -4.086 -14.961 1 98.38 108 GLU B N 1
ATOM 2919 C CA . GLU B 1 108 ? -21.031 -3.131 -15.602 1 98.38 108 GLU B CA 1
ATOM 2920 C C . GLU B 1 108 ? -19.812 -2.854 -14.734 1 98.38 108 GLU B C 1
ATOM 2922 O O . GLU B 1 108 ? -18.672 -2.818 -15.227 1 98.38 108 GLU B O 1
ATOM 2927 N N . ASP B 1 109 ? -19.984 -2.668 -13.43 1 98.31 109 ASP B N 1
ATOM 2928 C CA . ASP B 1 109 ? -18.891 -2.473 -12.484 1 98.31 109 ASP B CA 1
ATOM 2929 C C . ASP B 1 109 ? -17.969 -3.689 -12.453 1 98.31 109 ASP B C 1
ATOM 2931 O O . ASP B 1 109 ? -16.75 -3.549 -12.445 1 98.31 109 ASP B O 1
ATOM 2935 N N . SER B 1 110 ? -18.562 -4.832 -12.438 1 97.69 110 SER B N 1
ATOM 2936 C CA . SER B 1 110 ? -17.797 -6.074 -12.398 1 97.69 110 SER B CA 1
ATOM 2937 C C . SER B 1 110 ? -16.969 -6.246 -13.664 1 97.69 110 SER B C 1
ATOM 2939 O O . SER B 1 110 ? -15.82 -6.691 -13.602 1 97.69 110 SER B O 1
ATOM 2941 N N . ALA B 1 111 ? -17.578 -5.957 -14.789 1 98.31 111 ALA B N 1
ATOM 2942 C CA . ALA B 1 111 ? -16.859 -6.047 -16.047 1 98.31 111 ALA B CA 1
ATOM 2943 C C . ALA B 1 111 ? -15.68 -5.07 -16.094 1 98.31 111 ALA B C 1
ATOM 2945 O O . ALA B 1 111 ? -14.609 -5.398 -16.594 1 98.31 111 ALA B O 1
ATOM 2946 N N . ALA B 1 112 ? -15.922 -3.883 -15.602 1 98.44 112 ALA B N 1
ATOM 2947 C CA . ALA B 1 112 ? -14.852 -2.889 -15.531 1 98.44 112 ALA B CA 1
ATOM 2948 C C . ALA B 1 112 ? -13.695 -3.385 -14.672 1 98.44 112 ALA B C 1
ATOM 2950 O O . ALA B 1 112 ? -12.531 -3.146 -14.992 1 98.44 112 ALA B O 1
ATOM 2951 N N . HIS B 1 113 ? -14.016 -4.074 -13.594 1 98.38 113 HIS B N 1
ATOM 2952 C CA . HIS B 1 113 ? -13 -4.668 -12.727 1 98.38 113 HIS B CA 1
ATOM 2953 C C . HIS B 1 113 ? -12.164 -5.695 -13.484 1 98.38 113 HIS B C 1
ATOM 2955 O O . HIS B 1 113 ? -10.93 -5.668 -13.422 1 98.38 113 HIS B O 1
ATOM 2961 N N . GLN B 1 114 ? -12.836 -6.574 -14.18 1 98.12 114 GLN B N 1
ATOM 2962 C CA . GLN B 1 114 ? -12.125 -7.598 -14.945 1 98.12 114 GLN B CA 1
ATOM 2963 C C . GLN B 1 114 ? -11.203 -6.965 -15.984 1 98.12 114 GLN B C 1
ATOM 2965 O O . GLN B 1 114 ? -10.062 -7.398 -16.156 1 98.12 114 GLN B O 1
ATOM 2970 N N . GLU B 1 115 ? -11.719 -5.969 -16.625 1 97.44 115 GLU B N 1
ATOM 2971 C CA . GLU B 1 115 ? -10.969 -5.289 -17.672 1 97.44 115 GLU B CA 1
ATOM 2972 C C . GLU B 1 115 ? -9.734 -4.59 -17.109 1 97.44 115 GLU B C 1
ATOM 2974 O O . GLU B 1 115 ? -8.727 -4.438 -17.797 1 97.44 115 GLU B O 1
ATOM 2979 N N . ALA B 1 116 ? -9.766 -4.215 -15.891 1 97.44 116 ALA B N 1
ATOM 2980 C CA . ALA B 1 116 ? -8.711 -3.412 -15.281 1 97.44 116 ALA B CA 1
ATOM 2981 C C . ALA B 1 116 ? -7.516 -4.281 -14.891 1 97.44 116 ALA B C 1
ATOM 2983 O O . ALA B 1 116 ? -6.438 -3.766 -14.594 1 97.44 116 ALA B O 1
ATOM 2984 N N . MET B 1 117 ? -7.625 -5.582 -14.914 1 97.44 117 MET B N 1
ATOM 2985 C CA . MET B 1 117 ? -6.605 -6.484 -14.391 1 97.44 117 MET B CA 1
ATOM 2986 C C . MET B 1 117 ? -5.469 -6.664 -15.391 1 97.44 117 MET B C 1
ATOM 2988 O O . MET B 1 117 ? -5.711 -6.828 -16.578 1 97.44 117 MET B O 1
ATOM 2992 N N . HIS B 1 118 ? -4.227 -6.57 -14.914 1 97.31 118 HIS B N 1
ATOM 2993 C CA . HIS B 1 118 ? -3.088 -7.051 -15.688 1 97.31 118 HIS B CA 1
ATOM 2994 C C . HIS B 1 118 ? -3.076 -8.57 -15.773 1 97.31 118 HIS B C 1
ATOM 2996 O O . HIS B 1 118 ? -3.051 -9.25 -14.742 1 97.31 118 HIS B O 1
ATOM 3002 N N . THR B 1 119 ? -3.061 -9.086 -16.922 1 97.81 119 THR B N 1
ATOM 3003 C CA . THR B 1 119 ? -3.029 -10.531 -17.125 1 97.81 119 THR B CA 1
ATOM 3004 C C . THR B 1 119 ? -1.927 -10.914 -18.109 1 97.81 119 THR B C 1
ATOM 3006 O O . THR B 1 119 ? -1.732 -10.242 -19.125 1 97.81 119 THR B O 1
ATOM 3009 N N . VAL B 1 120 ? -1.219 -11.961 -17.734 1 98.25 120 VAL B N 1
ATOM 3010 C CA . VAL B 1 120 ? -0.277 -12.539 -18.688 1 98.25 120 VAL B CA 1
ATOM 3011 C C . VAL B 1 120 ? -1.028 -13.039 -19.922 1 98.25 120 VAL B C 1
ATOM 3013 O O . VAL B 1 120 ? -2.059 -13.711 -19.797 1 98.25 120 VAL B O 1
ATOM 3016 N N . PRO B 1 121 ? -0.565 -12.695 -21.094 1 96.94 121 PRO B N 1
ATOM 3017 C CA . PRO B 1 121 ? -1.275 -13.156 -22.281 1 96.94 121 PRO B CA 1
ATOM 3018 C C . PRO B 1 121 ? -1.411 -14.68 -22.344 1 96.94 121 PRO B C 1
ATOM 3020 O O . PRO B 1 121 ? -0.448 -15.398 -22.078 1 96.94 121 PRO B O 1
ATOM 3023 N N . TYR B 1 122 ? -2.518 -15.141 -22.781 1 97.62 122 TYR B N 1
ATOM 3024 C CA . TYR B 1 122 ? -2.809 -16.562 -22.875 1 97.62 122 TYR B CA 1
ATOM 3025 C C . TYR B 1 122 ? -2.137 -17.172 -24.109 1 97.62 122 TYR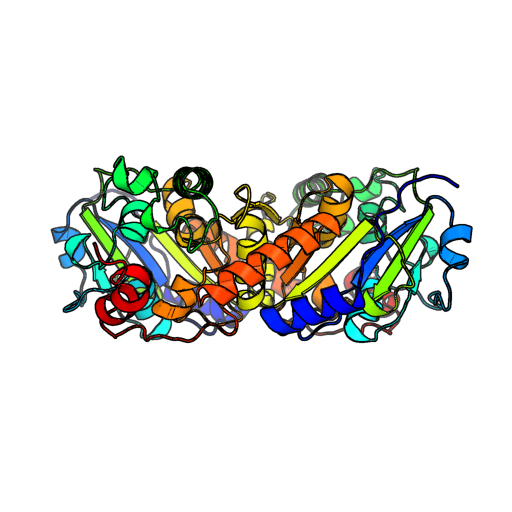 B C 1
ATOM 3027 O O . TYR B 1 122 ? -2.016 -16.516 -25.141 1 97.62 122 TYR B O 1
ATOM 3035 N N . GLY B 1 123 ? -1.799 -18.453 -23.984 1 96.88 123 GLY B N 1
ATOM 3036 C CA . GLY B 1 123 ? -1.31 -19.188 -25.141 1 96.88 123 GLY B CA 1
ATOM 3037 C C . GLY B 1 123 ? 0.164 -19.531 -25.047 1 96.88 123 GLY B C 1
ATOM 3038 O O . GLY B 1 123 ? 0.625 -20.484 -25.688 1 96.88 123 GLY B O 1
ATOM 3039 N N . LYS B 1 124 ? 0.882 -18.859 -24.25 1 97.12 124 LYS B N 1
ATOM 3040 C CA . LYS B 1 124 ? 2.33 -19.047 -24.219 1 97.12 124 LYS B CA 1
ATOM 3041 C C . LYS B 1 124 ? 2.729 -20.062 -23.141 1 97.12 124 LYS B C 1
ATOM 3043 O O . LYS B 1 124 ? 3.621 -20.875 -23.359 1 97.12 124 LYS B O 1
ATOM 3048 N N . TYR B 1 125 ? 2.1 -20.047 -22.016 1 98.5 125 TYR B N 1
ATOM 3049 C CA . TYR B 1 125 ? 2.533 -20.844 -20.875 1 98.5 125 TYR B CA 1
ATOM 3050 C C . TYR B 1 125 ? 1.513 -21.938 -20.547 1 98.5 125 TYR B C 1
ATOM 3052 O O . TYR B 1 125 ? 0.305 -21.719 -20.672 1 98.5 125 TYR B O 1
ATOM 3060 N N . GLN B 1 126 ? 2.035 -23.016 -20.094 1 98.5 126 GLN B N 1
ATOM 3061 C CA . GLN B 1 126 ? 1.163 -24.141 -19.734 1 98.5 126 GLN B CA 1
ATOM 3062 C C . GLN B 1 126 ? 1.183 -24.375 -18.219 1 98.5 126 GLN B C 1
ATOM 3064 O O . GLN B 1 126 ? 0.324 -25.094 -17.688 1 98.5 126 GLN B O 1
ATOM 3069 N N . ALA B 1 127 ? 2.184 -23.828 -17.562 1 98.75 127 ALA B N 1
ATOM 3070 C CA . ALA B 1 127 ? 2.357 -24.156 -16.156 1 98.75 127 ALA B CA 1
ATOM 3071 C C . ALA B 1 127 ? 3.086 -23.031 -15.422 1 98.75 127 ALA B C 1
ATOM 3073 O O . ALA B 1 127 ? 3.682 -22.156 -16.047 1 98.75 127 ALA B O 1
ATOM 3074 N N . MET B 1 128 ? 2.963 -23.047 -14.117 1 98.75 128 MET B N 1
ATOM 3075 C CA . MET B 1 128 ? 3.631 -22.125 -13.195 1 98.75 128 MET B CA 1
ATOM 3076 C C . MET B 1 128 ? 4.16 -22.875 -11.977 1 98.75 128 MET B C 1
ATOM 3078 O O . MET B 1 128 ? 3.523 -23.812 -11.484 1 98.75 128 MET B O 1
ATOM 3082 N N . ALA B 1 129 ? 5.312 -22.469 -11.492 1 98.88 129 ALA B N 1
ATOM 3083 C CA . ALA B 1 129 ? 5.836 -23.031 -10.25 1 98.88 129 ALA B CA 1
ATOM 3084 C C . ALA B 1 129 ? 6.32 -21.938 -9.312 1 98.88 129 ALA B C 1
ATOM 3086 O O . ALA B 1 129 ? 6.773 -20.875 -9.758 1 98.88 129 ALA B O 1
ATOM 3087 N N . VAL B 1 130 ? 6.199 -22.219 -8.031 1 98.81 130 VAL B N 1
ATOM 3088 C CA . VAL B 1 130 ? 6.754 -21.359 -6.984 1 98.81 130 VAL B CA 1
ATOM 3089 C C . VAL B 1 130 ? 7.652 -22.188 -6.066 1 98.81 130 VAL B C 1
ATOM 3091 O O . VAL B 1 130 ? 7.422 -23.375 -5.871 1 98.81 130 VAL B O 1
ATOM 3094 N N . SER B 1 131 ? 8.633 -21.531 -5.523 1 98.81 131 SER B N 1
ATOM 3095 C CA . SER B 1 131 ? 9.609 -22.188 -4.652 1 98.81 131 SER B CA 1
ATOM 3096 C C . SER B 1 131 ? 10.352 -21.172 -3.795 1 98.81 131 SER B C 1
ATOM 3098 O O . SER B 1 131 ? 10.586 -20.047 -4.223 1 98.81 131 SER B O 1
ATOM 3100 N N . PRO B 1 132 ? 10.703 -21.609 -2.566 1 98.56 132 PRO B N 1
ATOM 3101 C CA . PRO B 1 132 ? 11.633 -20.734 -1.838 1 98.56 132 PRO B CA 1
ATOM 3102 C C . PRO B 1 132 ? 12.883 -20.391 -2.646 1 98.56 132 PRO B C 1
ATOM 3104 O O . PRO B 1 132 ? 13.461 -21.266 -3.293 1 98.56 132 PRO B O 1
ATOM 3107 N N . LEU B 1 133 ? 13.289 -19.156 -2.633 1 98.44 133 LEU B N 1
ATOM 3108 C CA . LEU B 1 133 ? 14.477 -18.75 -3.371 1 98.44 133 LEU B CA 1
ATOM 3109 C C . LEU B 1 133 ? 15.695 -19.547 -2.92 1 98.44 133 LEU B C 1
ATOM 3111 O O . LEU B 1 133 ? 16.5 -19.969 -3.748 1 98.44 133 LEU B O 1
ATOM 3115 N N . ILE B 1 134 ? 15.836 -19.812 -1.65 1 97 134 ILE B N 1
ATOM 3116 C CA . ILE B 1 134 ? 17.047 -20.391 -1.069 1 97 134 ILE B CA 1
ATOM 3117 C C . ILE B 1 134 ? 17.141 -21.859 -1.472 1 97 134 ILE B C 1
ATOM 3119 O O . ILE B 1 134 ? 18.219 -22.469 -1.361 1 97 134 ILE B O 1
ATOM 3123 N N . SER B 1 135 ? 16.016 -22.484 -1.876 1 95.94 135 SER B N 1
ATOM 3124 C CA . SER B 1 135 ? 16.078 -23.875 -2.289 1 95.94 135 SER B CA 1
ATOM 3125 C C . SER B 1 135 ? 16.828 -24.031 -3.607 1 95.94 135 SER B C 1
ATOM 3127 O O . SER B 1 135 ? 17.281 -25.141 -3.939 1 95.94 135 SER B O 1
ATOM 3129 N N . ASN B 1 136 ? 16.875 -22.984 -4.418 1 94.69 136 ASN B N 1
ATOM 3130 C CA . ASN B 1 136 ? 17.531 -22.938 -5.719 1 94.69 136 ASN B CA 1
ATOM 3131 C C . ASN B 1 136 ? 16.906 -23.922 -6.703 1 94.69 136 ASN B C 1
ATOM 3133 O O . ASN B 1 136 ? 17.562 -24.406 -7.625 1 94.69 136 ASN B O 1
ATOM 3137 N N . ARG B 1 137 ? 15.695 -24.25 -6.48 1 95.38 137 ARG B N 1
ATOM 3138 C CA . ARG B 1 137 ? 15.023 -25.203 -7.375 1 95.38 137 ARG B CA 1
ATOM 3139 C C . ARG B 1 137 ? 14.539 -24.5 -8.641 1 95.38 137 ARG B C 1
ATOM 3141 O O . ARG B 1 137 ? 14.508 -25.094 -9.719 1 95.38 137 ARG B O 1
ATOM 3148 N N . LEU B 1 138 ? 14.07 -23.25 -8.469 1 94.25 138 LEU B N 1
ATOM 3149 C CA . LEU B 1 138 ? 13.867 -22.391 -9.625 1 94.25 138 LEU B CA 1
ATOM 3150 C C . LEU B 1 138 ? 15.125 -21.562 -9.914 1 94.25 138 LEU B C 1
ATOM 3152 O O . LEU B 1 138 ? 15.328 -20.5 -9.328 1 94.25 138 LEU B O 1
ATOM 3156 N N . THR B 1 139 ? 15.992 -22.047 -10.711 1 86.31 139 THR B N 1
ATOM 3157 C CA . THR B 1 139 ? 17.312 -21.453 -10.914 1 86.31 139 THR B CA 1
ATOM 3158 C C . THR B 1 139 ? 17.188 -20.031 -11.453 1 86.31 139 THR B C 1
ATOM 3160 O O . THR B 1 139 ? 18.031 -19.172 -11.164 1 86.31 139 THR B O 1
ATOM 3163 N N . SER B 1 140 ? 16.203 -19.797 -12.266 1 92.69 140 SER B N 1
ATOM 3164 C CA . SER B 1 140 ? 15.977 -18.484 -12.836 1 92.69 140 SER B CA 1
ATOM 3165 C C . SER B 1 140 ? 14.5 -18.094 -12.789 1 92.69 140 SER B C 1
ATOM 3167 O O . SER B 1 140 ? 13.852 -17.984 -13.828 1 92.69 140 SER B O 1
ATOM 3169 N N . PRO B 1 141 ? 14.047 -17.797 -11.555 1 97.88 141 PRO B N 1
ATOM 3170 C CA . PRO B 1 141 ? 12.641 -17.375 -11.5 1 97.88 141 PRO B CA 1
ATOM 3171 C C . PRO B 1 141 ? 12.383 -16.109 -12.305 1 97.88 141 PRO B C 1
ATOM 3173 O O . PRO B 1 141 ? 13.281 -15.273 -12.461 1 97.88 141 PRO B O 1
ATOM 3176 N N . ASP B 1 142 ? 11.18 -15.992 -12.867 1 98.44 142 ASP B N 1
ATOM 3177 C CA . ASP B 1 142 ? 10.797 -14.797 -13.609 1 98.44 142 ASP B CA 1
ATOM 3178 C C . ASP B 1 142 ? 10.633 -13.602 -12.68 1 98.44 142 ASP B C 1
ATOM 3180 O O . ASP B 1 142 ? 11 -12.477 -13.039 1 98.44 142 ASP B O 1
ATOM 3184 N N . ILE B 1 143 ? 10.031 -13.836 -11.516 1 98.75 143 ILE B N 1
ATOM 3185 C CA . ILE B 1 143 ? 9.883 -12.797 -10.508 1 98.75 143 ILE B CA 1
ATOM 3186 C C . ILE B 1 143 ? 10.102 -13.391 -9.117 1 98.75 143 ILE B C 1
ATOM 3188 O O . ILE B 1 143 ? 10.023 -14.609 -8.938 1 98.75 143 ILE B O 1
ATOM 3192 N N . CYS B 1 144 ? 10.453 -12.539 -8.18 1 98.88 144 CYS B N 1
ATOM 3193 C CA . CYS B 1 144 ? 10.508 -12.828 -6.75 1 98.88 144 CYS B CA 1
ATOM 3194 C C . CYS B 1 144 ? 9.312 -12.219 -6.023 1 98.88 144 CYS B C 1
ATOM 3196 O O . CYS B 1 144 ? 8.82 -11.156 -6.406 1 98.88 144 CYS B O 1
ATOM 3198 N N . LEU B 1 145 ? 8.82 -12.922 -5.07 1 98.88 145 LEU B N 1
ATOM 3199 C CA . LEU B 1 145 ? 7.711 -12.445 -4.254 1 98.88 145 LEU B CA 1
ATOM 3200 C C . LEU B 1 145 ? 8.148 -12.234 -2.807 1 98.88 145 LEU B C 1
ATOM 3202 O O . LEU B 1 145 ? 8.648 -13.164 -2.164 1 98.88 145 LEU B O 1
ATOM 3206 N N . ILE B 1 146 ? 7.961 -11.031 -2.318 1 98.88 146 ILE B N 1
ATOM 3207 C CA . ILE B 1 146 ? 8.352 -10.633 -0.97 1 98.88 146 ILE B CA 1
ATOM 3208 C C . ILE B 1 146 ? 7.129 -10.141 -0.198 1 98.88 146 ILE B C 1
ATOM 3210 O O . ILE B 1 146 ? 6.527 -9.125 -0.554 1 98.88 146 ILE B O 1
ATOM 3214 N N . TYR B 1 147 ? 6.719 -10.906 0.808 1 98.81 147 TYR B N 1
ATOM 3215 C CA . TYR B 1 147 ? 5.727 -10.43 1.766 1 98.81 147 TYR B CA 1
ATOM 3216 C C . TYR B 1 147 ? 6.387 -9.648 2.893 1 98.81 147 TYR B C 1
ATOM 3218 O O . TYR B 1 147 ? 7.418 -10.062 3.428 1 98.81 147 TYR B O 1
ATOM 3226 N N . ALA B 1 148 ? 5.828 -8.508 3.23 1 98.81 148 ALA B N 1
ATOM 3227 C CA . ALA B 1 148 ? 6.426 -7.648 4.25 1 98.81 148 ALA B CA 1
ATOM 3228 C C . ALA B 1 148 ? 5.387 -6.703 4.848 1 98.81 148 ALA B C 1
ATOM 3230 O O . ALA B 1 148 ? 4.355 -6.43 4.227 1 98.81 148 ALA B O 1
ATOM 3231 N N . THR B 1 149 ? 5.621 -6.254 6.105 1 98.75 149 THR B N 1
ATOM 3232 C CA . THR B 1 149 ? 4.809 -5.184 6.672 1 98.75 149 THR B CA 1
ATOM 3233 C C . THR B 1 149 ? 5.012 -3.883 5.902 1 98.75 149 THR B C 1
ATOM 3235 O O . THR B 1 149 ? 5.98 -3.74 5.156 1 98.75 149 THR B O 1
ATOM 3238 N N . PRO B 1 150 ? 4.102 -2.934 6.117 1 98.75 150 PRO B N 1
ATOM 3239 C CA . PRO B 1 150 ? 4.301 -1.617 5.504 1 98.75 150 PRO B CA 1
ATOM 3240 C C . PRO B 1 150 ? 5.633 -0.979 5.902 1 98.75 150 PRO B C 1
ATOM 3242 O O . PRO B 1 150 ? 6.293 -0.356 5.066 1 98.75 150 PRO B O 1
ATOM 3245 N N . GLY B 1 151 ? 6.027 -1.114 7.172 1 98.62 151 GLY B N 1
ATOM 3246 C CA . GLY B 1 151 ? 7.312 -0.585 7.602 1 98.62 151 GLY B CA 1
ATOM 3247 C C . GLY B 1 151 ? 8.484 -1.212 6.871 1 98.62 151 GLY B C 1
ATOM 3248 O O . GLY B 1 151 ? 9.43 -0.515 6.48 1 98.62 151 GLY B O 1
ATOM 3249 N N . GLN B 1 152 ? 8.484 -2.514 6.691 1 98.81 152 GLN B N 1
ATOM 3250 C CA . GLN B 1 152 ? 9.516 -3.217 5.93 1 98.81 152 GLN B CA 1
ATOM 3251 C C . GLN B 1 152 ? 9.469 -2.818 4.457 1 98.81 152 GLN B C 1
ATOM 3253 O O . GLN B 1 152 ? 10.516 -2.59 3.84 1 98.81 152 GLN B O 1
ATOM 3258 N N . MET B 1 153 ? 8.289 -2.684 3.959 1 98.75 153 MET B N 1
ATOM 3259 C CA . MET B 1 153 ? 8.07 -2.463 2.531 1 98.75 153 MET B CA 1
ATOM 3260 C C . MET B 1 153 ? 8.57 -1.082 2.113 1 98.75 153 MET B C 1
ATOM 3262 O O . MET B 1 153 ? 9.086 -0.914 1.009 1 98.75 153 MET B O 1
ATOM 3266 N N . ILE B 1 154 ? 8.359 -0.09 2.953 1 98.75 154 ILE B N 1
ATOM 3267 C CA . ILE B 1 154 ? 8.781 1.251 2.57 1 98.75 154 ILE B CA 1
ATOM 3268 C C . ILE B 1 154 ? 10.305 1.294 2.449 1 98.75 154 ILE B C 1
ATOM 3270 O O . ILE B 1 154 ? 10.844 1.987 1.585 1 98.75 154 ILE B O 1
ATOM 3274 N N . LEU B 1 155 ? 11.023 0.565 3.289 1 98.81 155 LEU B N 1
ATOM 3275 C CA . LEU B 1 155 ? 12.477 0.512 3.168 1 98.81 155 LEU B CA 1
ATOM 3276 C C . LEU B 1 155 ? 12.891 -0.237 1.906 1 98.81 155 LEU B C 1
ATOM 3278 O O . LEU B 1 155 ? 13.859 0.143 1.243 1 98.81 155 LEU B O 1
ATOM 3282 N N . LEU B 1 156 ? 12.172 -1.295 1.602 1 98.88 156 LEU B N 1
ATOM 3283 C CA . LEU B 1 156 ? 12.438 -1.999 0.352 1 98.88 156 LEU B CA 1
ATOM 3284 C C . LEU B 1 156 ? 12.266 -1.068 -0.844 1 98.88 156 LEU B C 1
ATOM 3286 O O . LEU B 1 156 ? 13.086 -1.068 -1.761 1 98.88 156 LEU B O 1
ATOM 3290 N N . ILE B 1 157 ? 11.227 -0.296 -0.842 1 98.75 157 ILE B N 1
ATOM 3291 C CA . ILE B 1 157 ? 10.961 0.694 -1.882 1 98.75 157 ILE B CA 1
ATOM 3292 C C . ILE B 1 157 ? 12.109 1.705 -1.931 1 98.75 157 ILE B C 1
ATOM 3294 O O . ILE B 1 157 ? 12.602 2.041 -3.01 1 98.75 157 ILE B O 1
ATOM 3298 N N . ASN B 1 158 ? 12.539 2.18 -0.758 1 98.81 158 ASN B N 1
ATOM 3299 C CA . ASN B 1 158 ? 13.656 3.111 -0.714 1 98.81 158 ASN B CA 1
ATOM 3300 C C . ASN B 1 158 ? 14.93 2.492 -1.297 1 98.81 158 ASN B C 1
ATOM 3302 O O . ASN B 1 158 ? 15.711 3.18 -1.95 1 98.81 158 ASN B O 1
ATOM 3306 N N . GLY B 1 159 ? 15.141 1.222 -1 1 98.81 159 GLY B N 1
ATOM 3307 C CA . GLY B 1 159 ? 16.266 0.531 -1.613 1 98.81 159 GLY B CA 1
ATOM 3308 C C . GLY B 1 159 ? 16.219 0.541 -3.129 1 98.81 159 GLY B C 1
ATOM 3309 O O . GLY B 1 159 ? 17.219 0.804 -3.787 1 98.81 159 GLY B O 1
ATOM 3310 N N . LEU B 1 160 ? 15.039 0.307 -3.703 1 98.75 160 LEU B N 1
ATOM 3311 C CA . LEU B 1 160 ? 14.836 0.327 -5.148 1 98.75 160 LEU B CA 1
ATOM 3312 C C . LEU B 1 160 ? 15.109 1.717 -5.715 1 98.75 160 LEU B C 1
ATOM 3314 O O . LEU B 1 160 ? 15.5 1.853 -6.879 1 98.75 160 LEU B O 1
ATOM 3318 N N . GLN B 1 161 ? 14.953 2.734 -4.902 1 98.69 161 GLN B N 1
ATOM 3319 C CA . GLN B 1 161 ? 14.961 4.109 -5.391 1 98.69 161 GLN B CA 1
ATOM 3320 C C . GLN B 1 161 ? 16.297 4.785 -5.094 1 98.69 161 GLN B C 1
ATOM 3322 O O . GLN B 1 161 ? 16.516 5.934 -5.488 1 98.69 161 GLN B O 1
ATOM 3327 N N . TRP B 1 162 ? 17.188 4.09 -4.395 1 98.56 162 TRP B N 1
ATOM 3328 C CA . TRP B 1 162 ? 18.469 4.664 -4.016 1 98.56 162 TRP B CA 1
ATOM 3329 C C . TRP B 1 162 ? 19.234 5.145 -5.246 1 98.56 162 TRP B C 1
ATOM 3331 O O . TRP B 1 162 ? 19.656 6.305 -5.309 1 98.56 162 TRP B O 1
ATOM 3341 N N . LYS B 1 163 ? 19.438 4.246 -6.191 1 98.25 163 LYS B N 1
ATOM 3342 C CA . LYS B 1 163 ? 20.141 4.527 -7.43 1 98.25 163 LYS B CA 1
ATOM 3343 C C . LYS B 1 163 ? 19.188 4.582 -8.617 1 98.25 163 LYS B C 1
ATOM 3345 O O . LYS B 1 163 ? 18.312 3.729 -8.75 1 98.25 163 LYS B O 1
ATOM 3350 N N . ASP B 1 164 ? 19.359 5.695 -9.516 1 97.94 164 ASP B N 1
ATOM 3351 C CA . ASP B 1 164 ? 18.5 5.891 -10.68 1 97.94 164 ASP B CA 1
ATOM 3352 C C . ASP B 1 164 ? 17.031 6.016 -10.25 1 97.94 164 ASP B C 1
ATOM 3354 O O . ASP B 1 164 ? 16.172 5.285 -10.75 1 97.94 164 ASP B O 1
ATOM 3358 N N . TYR B 1 165 ? 16.797 7.012 -9.516 1 98.31 165 TYR B N 1
ATOM 3359 C CA . TYR B 1 165 ? 15.492 7.219 -8.883 1 98.31 165 TYR B CA 1
ATOM 3360 C C . TYR B 1 165 ? 14.375 7.184 -9.922 1 98.31 165 TYR B C 1
ATOM 3362 O O . TYR B 1 165 ? 14.484 7.797 -10.984 1 98.31 165 TYR B O 1
ATOM 3370 N N . LYS B 1 166 ? 13.391 6.477 -9.562 1 96.56 166 LYS B N 1
ATOM 3371 C CA . LYS B 1 166 ? 12.094 6.5 -10.234 1 96.56 166 LYS B CA 1
ATOM 3372 C C . LYS B 1 166 ? 10.945 6.387 -9.234 1 96.56 166 LYS B C 1
ATOM 3374 O O . LYS B 1 166 ? 10.992 5.551 -8.328 1 96.56 166 LYS B O 1
ATOM 3379 N N . LYS B 1 167 ? 10.055 7.312 -9.359 1 95.69 167 LYS B N 1
ATOM 3380 C CA . LYS B 1 167 ? 8.836 7.066 -8.594 1 95.69 167 LYS B CA 1
ATOM 3381 C C . LYS B 1 167 ? 8.18 5.754 -9.016 1 95.69 167 LYS B C 1
ATOM 3383 O O . LYS B 1 167 ? 8.18 5.398 -10.195 1 95.69 167 LYS B O 1
ATOM 3388 N N . LEU B 1 168 ? 7.637 5.055 -8.086 1 95.88 168 LEU B N 1
ATOM 3389 C CA . LEU B 1 168 ? 6.926 3.824 -8.414 1 95.88 168 LEU B CA 1
ATOM 3390 C C . LEU B 1 168 ? 5.422 4.066 -8.492 1 95.88 168 LEU B C 1
ATOM 3392 O O . LEU B 1 168 ? 4.879 4.859 -7.715 1 95.88 168 LEU B O 1
ATOM 3396 N N . GLU B 1 169 ? 4.816 3.451 -9.43 1 92.94 169 GLU B N 1
ATOM 3397 C CA . GLU B 1 169 ? 3.375 3.555 -9.625 1 92.94 169 GLU B CA 1
ATOM 3398 C C . GLU B 1 169 ? 2.691 2.203 -9.438 1 92.94 169 GLU B C 1
ATOM 3400 O O . GLU B 1 169 ? 3.164 1.187 -9.945 1 92.94 169 GLU B O 1
ATOM 3405 N N . TRP B 1 170 ? 1.677 2.328 -8.656 1 91 170 TRP B N 1
ATOM 3406 C CA . TRP B 1 170 ? 0.937 1.107 -8.352 1 91 170 TRP B CA 1
ATOM 3407 C C . TRP B 1 170 ? -0.561 1.314 -8.555 1 91 170 TRP B C 1
ATOM 3409 O O . TRP B 1 170 ? -1.029 2.451 -8.648 1 91 170 TRP B O 1
ATOM 3419 N N . ARG B 1 171 ? -1.188 0.173 -8.703 1 93.31 171 ARG B N 1
ATOM 3420 C CA . ARG B 1 171 ? -2.641 0.185 -8.836 1 93.31 171 ARG B CA 1
ATOM 3421 C C . ARG B 1 171 ? -3.291 -0.791 -7.863 1 93.31 171 ARG B C 1
ATOM 3423 O O . ARG B 1 171 ? -2.639 -1.718 -7.375 1 93.31 171 ARG B O 1
ATOM 3430 N N . ALA B 1 172 ? -4.48 -0.456 -7.516 1 95.94 172 ALA B N 1
ATOM 3431 C CA . ALA B 1 172 ? -5.289 -1.381 -6.723 1 95.94 172 ALA B CA 1
ATOM 3432 C C . ALA B 1 172 ? -6.602 -1.701 -7.43 1 95.94 172 ALA B C 1
ATOM 3434 O O . ALA B 1 172 ? -7.523 -0.88 -7.445 1 95.94 172 ALA B O 1
ATOM 3435 N N . VAL B 1 173 ? -6.676 -2.869 -7.918 1 97.38 173 VAL B N 1
ATOM 3436 C CA . VAL B 1 173 ? -7.914 -3.305 -8.555 1 97.38 173 VAL B CA 1
ATOM 3437 C C . VAL B 1 173 ? -8.914 -3.734 -7.484 1 97.38 173 VAL B C 1
ATOM 3439 O O . VAL B 1 173 ? -10.109 -3.865 -7.762 1 97.38 173 VAL B O 1
ATOM 3442 N N . GLY B 1 174 ? -8.438 -3.898 -6.289 1 96.44 174 GLY B N 1
ATOM 3443 C CA . GLY B 1 174 ? -9.297 -4.359 -5.203 1 96.44 174 GLY B CA 1
ATOM 3444 C C . GLY B 1 174 ? -9.289 -5.867 -5.043 1 96.44 174 GLY B C 1
ATOM 3445 O O . GLY B 1 174 ? -8.281 -6.453 -4.645 1 96.44 174 GLY B O 1
ATOM 3446 N N . GLU B 1 175 ? -10.43 -6.488 -5.367 1 95.56 175 GLU B N 1
ATOM 3447 C CA . GLU B 1 175 ? -10.438 -7.945 -5.426 1 95.56 175 GLU B CA 1
ATOM 3448 C C . GLU B 1 175 ? -9.602 -8.461 -6.598 1 95.56 175 GLU B C 1
ATOM 3450 O O . GLU B 1 175 ? -9.57 -7.832 -7.66 1 95.56 175 GLU B O 1
ATOM 3455 N N . SER B 1 176 ? -8.898 -9.602 -6.398 1 96.38 176 SER B N 1
ATOM 3456 C CA . SER B 1 176 ? -7.953 -10.125 -7.383 1 96.38 176 SER B CA 1
ATOM 3457 C C . SER B 1 176 ? -6.668 -9.305 -7.414 1 96.38 176 SER B C 1
ATOM 3459 O O . SER B 1 176 ? -6.199 -8.914 -8.484 1 96.38 176 SER B O 1
ATOM 3461 N N . ALA B 1 177 ? -6.207 -9.055 -6.191 1 97.44 177 ALA B N 1
ATOM 3462 C CA . ALA B 1 177 ? -5.027 -8.211 -6.039 1 97.44 177 ALA B CA 1
ATOM 3463 C C . ALA B 1 177 ? -3.795 -8.875 -6.648 1 97.44 177 ALA B C 1
ATOM 3465 O O . ALA B 1 177 ? -2.771 -8.219 -6.859 1 97.44 177 ALA B O 1
ATOM 3466 N N . CYS B 1 178 ? -3.863 -10.148 -6.98 1 97.5 178 CYS B N 1
ATOM 3467 C CA . CYS B 1 178 ? -2.779 -10.852 -7.656 1 97.5 178 CYS B CA 1
ATOM 3468 C C . CYS B 1 178 ? -2.463 -10.203 -9 1 97.5 178 CYS B C 1
ATOM 3470 O O . CYS B 1 178 ? -1.321 -10.242 -9.461 1 97.5 178 CYS B O 1
ATOM 3472 N N . ALA B 1 179 ? -3.48 -9.594 -9.609 1 98 179 ALA B N 1
ATOM 3473 C CA . ALA B 1 179 ? -3.283 -8.875 -10.867 1 98 179 ALA B CA 1
ATOM 3474 C C . ALA B 1 179 ? -2.363 -7.676 -10.672 1 98 179 ALA B C 1
ATOM 3476 O O . ALA B 1 179 ? -1.686 -7.25 -11.609 1 98 179 ALA B O 1
ATOM 3477 N N . ASP B 1 180 ? -2.334 -7.152 -9.469 1 98.12 180 ASP B N 1
ATOM 3478 C CA . ASP B 1 180 ? -1.535 -5.969 -9.172 1 98.12 180 ASP B CA 1
ATOM 3479 C C . ASP B 1 180 ? -0.111 -6.352 -8.773 1 98.12 180 ASP B C 1
ATOM 3481 O O . ASP B 1 180 ? 0.8 -5.523 -8.836 1 98.12 180 ASP B O 1
ATOM 3485 N N . SER B 1 181 ? 0.111 -7.574 -8.289 1 97.81 181 SER B N 1
ATOM 3486 C CA . SER B 1 181 ? 1.439 -8.023 -7.887 1 97.81 181 SER B CA 1
ATOM 3487 C C . SER B 1 181 ? 2.092 -8.867 -8.977 1 97.81 181 SER B C 1
ATOM 3489 O O . SER B 1 181 ? 2.705 -8.336 -9.906 1 97.81 181 SER B O 1
ATOM 3491 N N . TRP B 1 182 ? 1.864 -10.188 -8.922 1 97.56 182 TRP B N 1
ATOM 3492 C CA . TRP B 1 182 ? 2.604 -11.031 -9.852 1 97.56 182 TRP B CA 1
ATOM 3493 C C . TRP B 1 182 ? 2.025 -10.93 -11.258 1 97.56 182 TRP B C 1
ATOM 3495 O O . TRP B 1 182 ? 2.756 -11.023 -12.25 1 97.56 182 TRP B O 1
ATOM 3505 N N . GLY B 1 183 ? 0.702 -10.648 -11.445 1 98 183 GLY B N 1
ATOM 3506 C CA . GLY B 1 183 ? 0.2 -10.359 -12.781 1 98 183 GLY B CA 1
ATOM 3507 C C . GLY B 1 183 ? 0.921 -9.211 -13.453 1 98 183 GLY B C 1
ATOM 3508 O O . GLY B 1 183 ? 1.484 -9.375 -14.539 1 98 183 GLY B O 1
ATOM 3509 N N . ARG B 1 184 ? 0.935 -8.102 -12.82 1 97.94 184 ARG B N 1
ATOM 3510 C CA . ARG B 1 184 ? 1.552 -6.902 -13.375 1 97.94 184 ARG B CA 1
ATOM 3511 C C . ARG B 1 184 ? 3.053 -7.094 -13.57 1 97.94 184 ARG B C 1
ATOM 3513 O O . ARG B 1 184 ? 3.609 -6.695 -14.594 1 97.94 184 ARG B O 1
ATOM 3520 N N . ALA B 1 185 ? 3.723 -7.648 -12.555 1 98.5 185 ALA B N 1
ATOM 3521 C CA . ALA B 1 185 ? 5.168 -7.84 -12.633 1 98.5 185 ALA B CA 1
ATOM 3522 C C . ALA B 1 185 ? 5.543 -8.727 -13.82 1 98.5 185 ALA B C 1
ATOM 3524 O O . ALA B 1 185 ? 6.52 -8.461 -14.516 1 98.5 185 ALA B O 1
ATOM 3525 N N . LEU B 1 186 ? 4.793 -9.805 -14 1 98.56 186 LEU B N 1
ATOM 3526 C CA . LEU B 1 186 ? 5.074 -10.727 -15.102 1 98.56 186 LEU B CA 1
ATOM 3527 C C . LEU B 1 186 ? 4.852 -10.047 -16.453 1 98.56 186 LEU B C 1
ATOM 3529 O O . LEU B 1 186 ? 5.59 -10.297 -17.406 1 98.56 186 LEU B O 1
ATOM 3533 N N . VAL B 1 187 ? 3.852 -9.156 -16.516 1 97.81 187 VAL B N 1
ATOM 3534 C CA . VAL B 1 187 ? 3.461 -8.516 -17.781 1 97.81 187 VAL B CA 1
ATOM 3535 C C . VAL B 1 187 ? 4.426 -7.383 -18.094 1 97.81 187 VAL B C 1
ATOM 3537 O O . VAL B 1 187 ? 4.867 -7.242 -19.234 1 97.81 187 VAL B O 1
ATOM 3540 N N . THR B 1 188 ? 4.809 -6.598 -17.109 1 97.12 188 THR B N 1
ATOM 3541 C CA . THR B 1 188 ? 5.508 -5.344 -17.375 1 97.12 188 THR B CA 1
ATOM 3542 C C . THR B 1 188 ? 6.996 -5.484 -17.078 1 97.12 188 THR B C 1
ATOM 3544 O O . THR B 1 188 ? 7.809 -4.68 -17.531 1 97.12 188 THR B O 1
ATOM 3547 N N . GLY B 1 189 ? 7.348 -6.43 -16.219 1 97.19 189 GLY B N 1
ATOM 3548 C CA . GLY B 1 189 ? 8.727 -6.555 -15.758 1 97.19 189 GLY B CA 1
ATOM 3549 C C . GLY B 1 189 ? 9.094 -5.535 -14.695 1 97.19 189 GLY B C 1
ATOM 3550 O O . GLY B 1 189 ? 10.234 -5.5 -14.234 1 97.19 189 GLY B O 1
ATOM 3551 N N . GLU B 1 190 ? 8.156 -4.719 -14.281 1 97.19 190 GLU B N 1
ATOM 3552 C CA . GLU B 1 190 ? 8.422 -3.666 -13.305 1 97.19 190 GLU B CA 1
ATOM 3553 C C . GLU B 1 190 ? 8.062 -4.121 -11.891 1 97.19 190 GLU B C 1
ATOM 3555 O O . GLU B 1 190 ? 7.133 -4.91 -11.703 1 97.19 190 GLU B O 1
ATOM 3560 N N . PRO B 1 191 ? 8.844 -3.604 -10.891 1 98.12 191 PRO B N 1
ATOM 3561 C CA . PRO B 1 191 ? 8.383 -3.871 -9.523 1 98.12 191 PRO B CA 1
ATOM 3562 C C . PRO B 1 191 ? 6.91 -3.529 -9.32 1 98.12 191 PRO B C 1
ATOM 3564 O O . PRO B 1 191 ? 6.449 -2.48 -9.773 1 98.12 191 PRO B O 1
ATOM 3567 N N . SER B 1 192 ? 6.191 -4.453 -8.727 1 98.25 192 SER B N 1
ATOM 3568 C CA . SER B 1 192 ? 4.746 -4.324 -8.57 1 98.25 192 SER B CA 1
ATOM 3569 C C . SER B 1 192 ? 4.32 -4.621 -7.137 1 98.25 192 SER B C 1
ATOM 3571 O O . SER B 1 192 ? 4.613 -5.695 -6.605 1 98.25 192 SER B O 1
ATOM 3573 N N . LEU B 1 193 ? 3.68 -3.658 -6.523 1 98.12 193 LEU B N 1
ATOM 3574 C CA . LEU B 1 193 ? 3.211 -3.771 -5.148 1 98.12 193 LEU B CA 1
ATOM 3575 C C . LEU B 1 193 ? 1.698 -3.959 -5.102 1 98.12 193 LEU B C 1
ATOM 3577 O O . LEU B 1 193 ? 0.964 -3.299 -5.84 1 98.12 193 LEU B O 1
ATOM 3581 N N . SER B 1 194 ? 1.234 -4.84 -4.25 1 98.25 194 SER B N 1
ATOM 3582 C CA . SER B 1 194 ? -0.201 -5.016 -4.051 1 98.25 194 SER B CA 1
ATOM 3583 C C . SER B 1 194 ? -0.559 -5.027 -2.57 1 98.25 194 SER B C 1
ATOM 3585 O O . SER B 1 194 ? 0.299 -5.281 -1.721 1 98.25 194 SER B O 1
ATOM 3587 N N . ILE B 1 195 ? -1.74 -4.609 -2.283 1 98.62 195 ILE B N 1
ATOM 3588 C CA . ILE B 1 195 ? -2.422 -4.938 -1.035 1 98.62 195 ILE B CA 1
ATOM 3589 C C . ILE B 1 195 ? -3.238 -6.215 -1.216 1 98.62 195 ILE B C 1
ATOM 3591 O O . ILE B 1 195 ? -4.328 -6.188 -1.793 1 98.62 195 ILE B O 1
ATOM 3595 N N . PRO B 1 196 ? -2.686 -7.32 -0.716 1 98.56 196 PRO B N 1
ATOM 3596 C CA . PRO B 1 196 ? -3.379 -8.586 -0.97 1 98.56 196 PRO B CA 1
ATOM 3597 C C . PRO B 1 196 ? -4.863 -8.523 -0.621 1 98.56 196 PRO B C 1
ATOM 3599 O O . PRO B 1 196 ? -5.238 -7.945 0.403 1 98.56 196 PRO B O 1
ATOM 3602 N N . CYS B 1 197 ? -5.668 -9.086 -1.489 1 98.25 197 CYS B N 1
ATOM 3603 C CA . CYS B 1 197 ? -7.117 -8.93 -1.4 1 98.25 197 CYS B CA 1
ATOM 3604 C C . CYS B 1 197 ? -7.707 -9.867 -0.357 1 98.25 197 CYS B C 1
ATOM 3606 O O . CYS B 1 197 ? -6.977 -10.641 0.272 1 98.25 197 CYS B O 1
ATOM 3608 N N . TYR B 1 198 ? -9.023 -9.812 -0.129 1 97.88 198 TYR B N 1
ATOM 3609 C CA . TYR B 1 198 ? -9.773 -10.648 0.801 1 97.88 198 TYR B CA 1
ATOM 3610 C C . TYR B 1 198 ? -9.477 -12.125 0.563 1 97.88 198 TYR B C 1
ATOM 3612 O O . TYR B 1 198 ? -9.133 -12.852 1.498 1 97.88 198 TYR B O 1
ATOM 3620 N N . ALA B 1 199 ? -9.5 -12.578 -0.671 1 95.69 199 ALA B N 1
ATOM 3621 C CA . ALA B 1 199 ? -9.297 -13.992 -0.995 1 95.69 199 ALA B CA 1
ATOM 3622 C C . ALA B 1 199 ? -7.859 -14.422 -0.702 1 95.69 199 ALA B C 1
ATOM 3624 O O . ALA B 1 199 ? -7.625 -15.531 -0.215 1 95.69 199 ALA B O 1
ATOM 3625 N N . GLU B 1 200 ? -6.934 -13.555 -1.051 1 96.88 200 GLU B N 1
ATOM 3626 C CA . GLU B 1 200 ? -5.543 -13.898 -0.781 1 96.88 200 GLU B CA 1
ATOM 3627 C C . GLU B 1 200 ? -5.293 -14.062 0.716 1 96.88 200 GLU B C 1
ATOM 3629 O O . GLU B 1 200 ? -4.43 -14.836 1.125 1 96.88 200 GLU B O 1
ATOM 3634 N N . ARG B 1 201 ? -6.035 -13.266 1.451 1 97.81 201 ARG B N 1
ATOM 3635 C CA . ARG B 1 201 ? -5.906 -13.375 2.9 1 97.81 201 ARG B CA 1
ATOM 3636 C C . ARG B 1 201 ? -6.656 -14.594 3.422 1 97.81 201 ARG B C 1
ATOM 3638 O O . ARG B 1 201 ? -6.121 -15.367 4.223 1 97.81 201 ARG B O 1
ATOM 3645 N N . ARG B 1 202 ? -7.855 -14.758 2.951 1 96.25 202 ARG B N 1
ATOM 3646 C CA . ARG B 1 202 ? -8.688 -15.859 3.43 1 96.25 202 ARG B CA 1
ATOM 3647 C C . ARG B 1 202 ? -8.109 -17.203 3.012 1 96.25 202 ARG B C 1
ATOM 3649 O O . ARG B 1 202 ? -7.902 -18.078 3.85 1 96.25 202 ARG B O 1
ATOM 3656 N N . TYR B 1 203 ? -7.719 -17.344 1.759 1 95.31 203 TYR B N 1
ATOM 3657 C CA . TYR B 1 203 ? -7.293 -18.641 1.228 1 95.31 203 TYR B CA 1
ATOM 3658 C C . TYR B 1 203 ? -5.773 -18.734 1.189 1 95.31 203 TYR B C 1
ATOM 3660 O O . TYR B 1 203 ? -5.207 -19.797 1.427 1 95.31 203 TYR B O 1
ATOM 3668 N N . GLY B 1 204 ? -5.105 -17.625 0.902 1 95.5 204 GLY B N 1
ATOM 3669 C CA . GLY B 1 204 ? -3.658 -17.641 0.78 1 95.5 204 GLY B CA 1
ATOM 3670 C C . GLY B 1 204 ? -2.945 -17.422 2.102 1 95.5 204 GLY B C 1
ATOM 3671 O O . GLY B 1 204 ? -1.716 -17.469 2.166 1 95.5 204 GLY B O 1
ATOM 3672 N N . GLY B 1 205 ? -3.697 -17.094 3.125 1 95.81 205 GLY B N 1
ATOM 3673 C CA . GLY B 1 205 ? -3.104 -16.984 4.449 1 95.81 205 GLY B CA 1
ATOM 3674 C C . GLY B 1 205 ? -2.264 -15.727 4.621 1 95.81 205 GLY B C 1
ATOM 3675 O O . GLY B 1 205 ? -1.355 -15.695 5.453 1 95.81 205 GLY B O 1
ATOM 3676 N N . VAL B 1 206 ? -2.473 -14.781 3.781 1 97.94 206 VAL B N 1
ATOM 3677 C CA . VAL B 1 206 ? -1.758 -13.523 3.975 1 97.94 206 VAL B CA 1
ATOM 3678 C C . VAL B 1 206 ? -2.209 -12.867 5.277 1 97.94 206 VAL B C 1
ATOM 3680 O O . VAL B 1 206 ? -3.408 -12.797 5.559 1 97.94 206 VAL B O 1
ATOM 3683 N N . LEU B 1 207 ? -1.266 -12.422 6.059 1 97.69 207 LEU B N 1
ATOM 3684 C CA . LEU B 1 207 ? -1.572 -11.859 7.371 1 97.69 207 LEU B CA 1
ATOM 3685 C C . LEU B 1 207 ? -2.088 -10.43 7.242 1 97.69 207 LEU B C 1
ATOM 3687 O O . LEU B 1 207 ? -1.906 -9.789 6.199 1 97.69 207 LEU B O 1
ATOM 3691 N N . ASP B 1 208 ? -2.734 -9.992 8.312 1 98.19 208 ASP B N 1
ATOM 3692 C CA . ASP B 1 208 ? -3.406 -8.695 8.344 1 98.19 208 ASP B CA 1
ATOM 3693 C C . ASP B 1 208 ? -2.428 -7.566 8.031 1 98.19 208 ASP B C 1
ATOM 3695 O O . ASP B 1 208 ? -2.799 -6.574 7.402 1 98.19 208 ASP B O 1
ATOM 3699 N N . ASP B 1 209 ? -1.16 -7.75 8.383 1 98.5 209 ASP B N 1
ATOM 3700 C CA . ASP B 1 209 ? -0.199 -6.652 8.312 1 98.5 209 ASP B CA 1
ATOM 3701 C C . ASP B 1 209 ? 0.746 -6.832 7.121 1 98.5 209 ASP B C 1
ATOM 3703 O O . ASP B 1 209 ? 1.785 -6.172 7.047 1 98.5 209 ASP B O 1
ATOM 3707 N N . GLU B 1 210 ? 0.396 -7.629 6.188 1 98.56 210 GLU B N 1
ATOM 3708 C CA . GLU B 1 210 ? 1.337 -7.93 5.113 1 98.56 210 GLU B CA 1
ATOM 3709 C C . GLU B 1 210 ? 0.914 -7.262 3.807 1 98.56 210 GLU B C 1
ATOM 3711 O O . GLU B 1 210 ? -0.275 -7.215 3.486 1 98.56 210 GLU B O 1
ATOM 3716 N N . LEU B 1 211 ? 1.896 -6.723 3.102 1 98.75 211 LEU B N 1
ATOM 3717 C CA . LEU B 1 211 ? 1.854 -6.359 1.689 1 98.75 211 LEU B CA 1
ATOM 3718 C C . LEU B 1 211 ? 2.65 -7.355 0.85 1 98.75 211 LEU B C 1
ATOM 3720 O O . LEU B 1 211 ? 3.33 -8.227 1.393 1 98.75 211 LEU B O 1
ATOM 3724 N N . LEU B 1 212 ? 2.467 -7.238 -0.48 1 98.75 212 LEU B N 1
ATOM 3725 C CA . LEU B 1 212 ? 3.23 -8.109 -1.371 1 98.75 212 LEU B CA 1
ATOM 3726 C C . LEU B 1 212 ? 3.906 -7.293 -2.471 1 98.75 212 LEU B C 1
ATOM 3728 O O . LEU B 1 212 ? 3.262 -6.473 -3.127 1 98.75 212 LEU B O 1
ATOM 3732 N N . MET B 1 213 ? 5.207 -7.484 -2.635 1 98.62 213 MET B N 1
ATOM 3733 C CA . MET B 1 213 ? 5.965 -6.953 -3.764 1 98.62 213 MET B CA 1
ATOM 3734 C C . MET B 1 213 ? 6.426 -8.078 -4.688 1 98.62 213 MET B C 1
ATOM 3736 O O . MET B 1 213 ? 7.004 -9.062 -4.23 1 98.62 213 MET B O 1
ATOM 3740 N N . ALA B 1 214 ? 6.098 -7.938 -5.918 1 98.75 214 ALA B N 1
ATOM 3741 C CA . ALA B 1 214 ? 6.625 -8.797 -6.973 1 98.75 214 ALA B CA 1
ATOM 3742 C C . ALA B 1 214 ? 7.625 -8.039 -7.848 1 98.75 214 ALA B C 1
ATOM 3744 O O . ALA B 1 214 ? 7.324 -6.953 -8.344 1 98.75 214 ALA B O 1
ATOM 3745 N N . LEU B 1 215 ? 8.828 -8.57 -7.984 1 98.69 215 LEU B N 1
ATOM 3746 C CA . LEU B 1 215 ? 9.828 -7.887 -8.789 1 98.69 215 LEU B CA 1
ATOM 3747 C C . LEU B 1 215 ? 10.812 -8.883 -9.391 1 98.69 215 LEU B C 1
ATOM 3749 O O . LEU B 1 215 ? 10.922 -10.016 -8.922 1 98.69 215 LEU B O 1
ATOM 3753 N N . SER B 1 216 ? 11.508 -8.453 -10.43 1 98.44 216 SER B N 1
ATOM 3754 C CA . SER B 1 216 ? 12.516 -9.297 -11.047 1 98.44 216 SER B CA 1
ATOM 3755 C C . SER B 1 216 ? 13.68 -9.562 -10.102 1 98.44 216 SER B C 1
ATOM 3757 O O . SER B 1 216 ? 13.922 -8.781 -9.18 1 98.44 216 SER B O 1
ATOM 3759 N N . PRO B 1 217 ? 14.398 -10.711 -10.305 1 98.19 217 PRO B N 1
ATOM 3760 C CA . PRO B 1 217 ? 15.617 -10.914 -9.523 1 98.19 217 PRO B CA 1
ATOM 3761 C C . PRO B 1 217 ? 16.594 -9.75 -9.633 1 98.19 217 PRO B C 1
ATOM 3763 O O . PRO B 1 217 ? 17.234 -9.383 -8.641 1 98.19 217 PRO B O 1
ATOM 3766 N N . GLN B 1 218 ? 16.703 -9.18 -10.797 1 97.88 218 GLN B N 1
ATOM 3767 C CA . GLN B 1 218 ? 17.578 -8.039 -10.992 1 97.88 218 GLN B CA 1
ATOM 3768 C C . GLN B 1 218 ? 17.156 -6.855 -10.133 1 97.88 218 GLN B C 1
ATOM 3770 O O . GLN B 1 218 ? 18 -6.199 -9.508 1 97.88 218 GLN B O 1
ATOM 3775 N N . ASP B 1 219 ? 15.914 -6.551 -10.148 1 98.38 219 ASP B N 1
ATOM 3776 C CA . ASP B 1 219 ? 15.406 -5.461 -9.32 1 98.38 219 ASP B CA 1
ATOM 3777 C C . ASP B 1 219 ? 15.609 -5.762 -7.836 1 98.38 219 ASP B C 1
ATOM 3779 O O . ASP B 1 219 ? 15.852 -4.852 -7.043 1 98.38 219 ASP B O 1
ATOM 3783 N N . LEU B 1 220 ? 15.445 -7.004 -7.473 1 98.69 220 LEU B N 1
ATOM 3784 C CA . LEU B 1 220 ? 15.672 -7.383 -6.078 1 98.69 220 LEU B CA 1
ATOM 3785 C C . LEU B 1 220 ? 17.109 -7.102 -5.664 1 98.69 220 LEU B C 1
ATOM 3787 O O . LEU B 1 220 ? 17.359 -6.551 -4.59 1 98.69 220 LEU B O 1
ATOM 3791 N N . VAL B 1 221 ? 18.047 -7.5 -6.461 1 98.31 221 VAL B N 1
ATOM 3792 C CA . VAL B 1 221 ? 19.453 -7.254 -6.18 1 98.31 221 VAL B CA 1
ATOM 3793 C C . VAL B 1 221 ? 19.703 -5.75 -6.086 1 98.31 221 VAL B C 1
ATOM 3795 O O . VAL B 1 221 ? 20.406 -5.289 -5.188 1 98.31 221 VAL B O 1
ATOM 3798 N N . LYS B 1 222 ? 19.125 -5.004 -7.023 1 98.44 222 LYS B N 1
ATOM 3799 C CA . LYS B 1 222 ? 19.234 -3.549 -6.973 1 98.44 222 LYS B CA 1
ATOM 3800 C C . LYS B 1 222 ? 18.719 -3.012 -5.641 1 98.44 222 LYS B C 1
ATOM 3802 O O . LYS B 1 222 ? 19.344 -2.146 -5.031 1 98.44 222 LYS B O 1
ATOM 3807 N N . ALA B 1 223 ? 17.594 -3.457 -5.23 1 98.75 223 ALA B N 1
ATOM 3808 C CA . ALA B 1 223 ? 17 -3.018 -3.969 1 98.75 223 ALA B CA 1
ATOM 3809 C C . ALA B 1 223 ? 17.938 -3.301 -2.795 1 98.75 223 ALA B C 1
ATOM 3811 O O . ALA B 1 223 ? 18.062 -2.475 -1.889 1 98.75 223 ALA B O 1
ATOM 3812 N N . LEU B 1 224 ? 18.562 -4.473 -2.814 1 98.81 224 LEU B N 1
ATOM 3813 C CA . LEU B 1 224 ? 19.438 -4.867 -1.721 1 98.81 224 LEU B CA 1
ATOM 3814 C C . LEU B 1 224 ? 20.672 -3.975 -1.67 1 98.81 224 LEU B C 1
ATOM 3816 O O . LEU B 1 224 ? 21.156 -3.639 -0.587 1 98.81 224 LEU B O 1
ATOM 3820 N N . GLU B 1 225 ? 21.141 -3.637 -2.812 1 98.62 225 GLU B N 1
ATOM 3821 C CA . GLU B 1 225 ? 22.25 -2.678 -2.852 1 98.62 225 GLU B CA 1
ATOM 3822 C C . GLU B 1 225 ? 21.844 -1.345 -2.232 1 98.62 225 GLU B C 1
ATOM 3824 O O . GLU B 1 225 ? 22.609 -0.751 -1.468 1 98.62 225 GLU B O 1
ATOM 3829 N N . GLY B 1 226 ? 20.688 -0.935 -2.609 1 98.81 226 GLY B N 1
ATOM 3830 C CA . GLY B 1 226 ? 20.172 0.291 -2.021 1 98.81 226 GLY B CA 1
ATOM 3831 C C . GLY B 1 226 ? 19.969 0.191 -0.523 1 98.81 226 GLY B C 1
ATOM 3832 O O . GLY B 1 226 ? 20.312 1.106 0.222 1 98.81 226 GLY B O 1
ATOM 3833 N N . LEU B 1 227 ? 19.406 -0.885 -0.074 1 98.88 227 LEU B N 1
ATOM 3834 C CA . LEU B 1 227 ? 19.188 -1.108 1.349 1 98.88 227 LEU B CA 1
ATOM 3835 C C . LEU B 1 227 ? 20.484 -1.075 2.125 1 98.88 227 LEU B C 1
ATOM 3837 O O . LEU B 1 227 ? 20.547 -0.555 3.242 1 98.88 227 LEU B O 1
ATOM 3841 N N . LYS B 1 228 ? 21.484 -1.677 1.573 1 98.75 228 LYS B N 1
ATOM 3842 C CA . LYS B 1 228 ? 22.812 -1.645 2.201 1 98.75 228 LYS B CA 1
ATOM 3843 C C . LYS B 1 228 ? 23.281 -0.209 2.42 1 98.75 228 LYS B C 1
ATOM 3845 O O . LYS B 1 228 ? 23.75 0.137 3.504 1 98.75 228 LYS B O 1
ATOM 3850 N N . LYS B 1 229 ? 23.172 0.622 1.396 1 98.69 229 LYS B N 1
ATOM 3851 C CA . LYS B 1 229 ? 23.609 2.016 1.486 1 98.69 229 LYS B CA 1
ATOM 3852 C C . LYS B 1 229 ? 22.766 2.779 2.512 1 98.69 229 LYS B C 1
ATOM 3854 O O . LYS B 1 229 ? 23.312 3.551 3.307 1 98.69 229 LYS B O 1
ATOM 3859 N N . LEU B 1 230 ? 21.5 2.559 2.469 1 98.62 230 LEU B N 1
ATOM 3860 C CA . LEU B 1 230 ? 20.625 3.195 3.438 1 98.62 230 LEU B CA 1
ATOM 3861 C C . LEU B 1 230 ? 20.984 2.789 4.859 1 98.62 230 LEU B C 1
ATOM 3863 O O . LEU B 1 230 ? 21.047 3.635 5.758 1 98.62 230 LEU B O 1
ATOM 3867 N N . SER B 1 231 ? 21.203 1.53 5.012 1 98 231 SER B N 1
ATOM 3868 C CA . SER B 1 231 ? 21.562 1.02 6.328 1 98 231 SER B CA 1
ATOM 3869 C C . SER B 1 231 ? 22.844 1.669 6.832 1 98 231 SER B C 1
ATOM 3871 O O . SER B 1 231 ? 22.953 2 8.016 1 98 231 SER B O 1
ATOM 3873 N N . GLN B 1 232 ? 23.781 1.846 5.996 1 97.81 232 GLN B N 1
ATOM 3874 C CA . GLN B 1 232 ? 25.047 2.492 6.352 1 97.81 232 GLN B CA 1
ATOM 3875 C C . GLN B 1 232 ? 24.812 3.943 6.766 1 97.81 232 GLN B C 1
ATOM 3877 O O . GLN B 1 232 ? 25.562 4.488 7.574 1 97.81 232 GLN B O 1
ATOM 3882 N N . ASN B 1 233 ? 23.781 4.492 6.25 1 96.88 233 ASN B N 1
ATOM 3883 C CA . ASN B 1 233 ? 23.438 5.875 6.566 1 96.88 233 ASN B CA 1
ATOM 3884 C C . ASN B 1 233 ? 22.562 5.965 7.809 1 96.88 233 ASN B C 1
ATOM 3886 O O . ASN B 1 233 ? 22.062 7.043 8.148 1 96.88 233 ASN B O 1
ATOM 3890 N N . GLY B 1 234 ? 22.281 4.859 8.461 1 96.12 234 GLY B N 1
ATOM 3891 C CA . GLY B 1 234 ? 21.5 4.848 9.68 1 96.12 234 GLY B CA 1
ATOM 3892 C C . GLY B 1 234 ? 20.016 4.695 9.438 1 96.12 234 GLY B C 1
ATOM 3893 O O . GLY B 1 234 ? 19.203 4.793 10.367 1 96.12 234 GLY B O 1
ATOM 3894 N N . LEU B 1 235 ? 19.625 4.562 8.211 1 97.31 235 LEU B N 1
ATOM 3895 C CA . LEU B 1 235 ? 18.234 4.328 7.828 1 97.31 235 LEU B CA 1
ATOM 3896 C C . LEU B 1 235 ? 17.938 2.834 7.711 1 97.31 235 LEU B C 1
ATOM 3898 O O . LEU B 1 235 ? 18.094 2.25 6.637 1 97.31 235 LEU B O 1
ATOM 3902 N N . ARG B 1 236 ? 17.453 2.236 8.898 1 96.88 236 ARG B N 1
ATOM 3903 C CA . ARG B 1 236 ? 17.391 0.783 9.008 1 96.88 236 ARG B CA 1
ATOM 3904 C C . ARG B 1 236 ? 16.062 0.339 9.617 1 96.88 236 ARG B C 1
ATOM 3906 O O . ARG B 1 236 ? 15.359 1.139 10.242 1 96.88 236 ARG B O 1
ATOM 3913 N N . TYR B 1 237 ? 15.742 -0.865 9.406 1 98 237 TYR B N 1
ATOM 3914 C CA . TYR B 1 237 ? 14.648 -1.542 10.086 1 98 237 TYR B CA 1
ATOM 3915 C C . TYR B 1 237 ? 15.133 -2.209 11.367 1 98 237 TYR B C 1
ATOM 3917 O O . TYR B 1 237 ? 16.234 -2.764 11.406 1 98 237 TYR B O 1
ATOM 3925 N N . PRO B 1 238 ? 14.461 -2.252 12.398 1 97.44 238 PRO B N 1
ATOM 3926 C CA . PRO B 1 238 ? 13.195 -1.541 12.602 1 97.44 238 PRO B CA 1
ATOM 3927 C C . PRO B 1 238 ? 13.383 -0.03 12.719 1 97.44 238 PRO B C 1
ATOM 3929 O O . PRO B 1 238 ? 14.453 0.434 13.109 1 97.44 238 PRO B O 1
ATOM 3932 N N . ILE B 1 239 ? 12.352 0.663 12.367 1 96.75 239 ILE B N 1
ATOM 3933 C CA . ILE B 1 239 ? 12.367 2.119 12.438 1 96.75 239 ILE B CA 1
ATOM 3934 C C . ILE B 1 239 ? 12.023 2.578 13.852 1 96.75 239 ILE B C 1
ATOM 3936 O O . ILE B 1 239 ? 10.914 2.354 14.328 1 96.75 239 ILE B O 1
ATOM 3940 N N . PRO B 1 240 ? 12.938 3.219 14.5 1 93.81 240 PRO B N 1
ATOM 3941 C CA . PRO B 1 240 ? 12.68 3.613 15.891 1 93.81 240 PRO B CA 1
ATOM 3942 C C . PRO B 1 240 ? 11.781 4.848 15.992 1 93.81 240 PRO B C 1
ATOM 3944 O O . PRO B 1 240 ? 11.898 5.77 15.188 1 93.81 240 PRO B O 1
ATOM 3947 N N . GLN B 1 241 ? 10.969 4.91 16.984 1 91.44 241 GLN B N 1
ATOM 3948 C CA . GLN B 1 241 ? 10.125 6.07 17.234 1 91.44 241 GLN B CA 1
ATOM 3949 C C . GLN B 1 241 ? 10.898 7.188 17.922 1 91.44 241 GLN B C 1
ATOM 3951 O O . GLN B 1 241 ? 11.742 6.922 18.781 1 91.44 241 GLN B O 1
ATOM 3956 N N . TYR B 1 242 ? 10.734 8.359 17.594 1 90 242 TYR B N 1
ATOM 3957 C CA . TYR B 1 242 ? 11.344 9.539 18.188 1 90 242 TYR B CA 1
ATOM 3958 C C . TYR B 1 242 ? 10.43 10.156 19.234 1 90 242 TYR B C 1
ATOM 3960 O O . TYR B 1 242 ? 10.875 10.531 20.328 1 90 242 TYR B O 1
ATOM 3968 N N . GLY B 1 243 ? 9.086 10.203 19.031 1 88.75 243 GLY B N 1
ATOM 3969 C CA . GLY B 1 243 ? 8.07 10.844 19.844 1 88.75 243 GLY B CA 1
ATOM 3970 C C . GLY B 1 243 ? 7.277 11.898 19.094 1 88.75 243 GLY B C 1
ATOM 3971 O O . GLY B 1 243 ? 7.855 12.711 18.359 1 88.75 243 GLY B O 1
ATOM 3972 N N . ILE B 1 244 ? 6.09 11.945 19.328 1 90.12 244 ILE B N 1
ATOM 3973 C CA . ILE B 1 244 ? 5.211 12.805 18.531 1 90.12 244 ILE B CA 1
ATOM 3974 C C . ILE B 1 244 ? 5.02 14.141 19.25 1 90.12 244 ILE B C 1
ATOM 3976 O O . ILE B 1 244 ? 4.469 15.086 18.672 1 90.12 244 ILE B O 1
ATOM 3980 N N . GLN B 1 245 ? 5.57 14.273 20.484 1 89.06 245 GLN B N 1
ATOM 3981 C CA . GLN B 1 245 ? 5.402 15.508 21.25 1 89.06 245 GLN B CA 1
ATOM 3982 C C . GLN B 1 245 ? 6.75 16.125 21.594 1 89.06 245 GLN B C 1
ATOM 3984 O O . GLN B 1 245 ? 6.832 17.016 22.438 1 89.06 245 GLN B O 1
ATOM 3989 N N . ILE B 1 246 ? 7.852 15.586 20.969 1 86.88 246 ILE B N 1
ATOM 3990 C CA . ILE B 1 246 ? 9.203 16.062 21.25 1 86.88 246 ILE B CA 1
ATOM 3991 C C . ILE B 1 246 ? 9.648 17.016 20.141 1 86.88 246 ILE B C 1
ATOM 3993 O O . ILE B 1 246 ? 9.32 16.812 18.969 1 86.88 246 ILE B O 1
ATOM 3997 N N . ASP B 1 247 ? 10.336 17.984 20.547 1 85.62 247 ASP B N 1
ATOM 3998 C CA . ASP B 1 247 ? 10.93 18.891 19.562 1 85.62 247 ASP B CA 1
ATOM 3999 C C . ASP B 1 247 ? 11.75 18.109 18.531 1 85.62 247 ASP B C 1
ATOM 4001 O O . ASP B 1 247 ? 12.719 17.438 18.891 1 85.62 247 ASP B O 1
ATOM 4005 N N . ALA B 1 248 ? 11.391 18.281 17.312 1 83.12 248 ALA B N 1
ATOM 4006 C CA . ALA B 1 248 ? 11.984 17.438 16.281 1 83.12 248 ALA B CA 1
ATOM 4007 C C . ALA B 1 248 ? 13.359 17.969 15.875 1 83.12 248 ALA B C 1
ATOM 4009 O O . ALA B 1 248 ? 14.141 17.25 15.242 1 83.12 248 ALA B O 1
ATOM 4010 N N . SER B 1 249 ? 13.625 19.234 16.109 1 82.06 249 SER B N 1
ATOM 4011 C CA . SER B 1 249 ? 14.898 19.828 15.711 1 82.06 249 SER B CA 1
ATOM 4012 C C . SER B 1 249 ? 16.078 19.062 16.281 1 82.06 249 SER B C 1
ATOM 4014 O O . SER B 1 249 ? 17.109 18.906 15.625 1 82.06 249 SER B O 1
ATOM 4016 N N . MET B 1 250 ? 15.859 18.547 17.484 1 75.44 250 MET B N 1
ATOM 4017 C CA . MET B 1 250 ? 16.938 17.812 18.141 1 75.44 250 MET B CA 1
ATOM 4018 C C . MET B 1 250 ? 17.25 16.531 17.406 1 75.44 250 MET B C 1
ATOM 4020 O O . MET B 1 250 ? 18.422 16.172 17.219 1 75.44 250 MET B O 1
ATOM 4024 N N . GLY B 1 251 ? 16.297 15.867 16.922 1 71.88 251 GLY B N 1
ATOM 4025 C CA . GLY B 1 251 ? 16.453 14.625 16.172 1 71.88 251 GLY B CA 1
ATOM 4026 C C . GLY B 1 251 ? 16.969 14.836 14.758 1 71.88 251 GLY B C 1
ATOM 4027 O O . GLY B 1 251 ? 17.891 14.148 14.312 1 71.88 251 GLY B O 1
ATOM 4028 N N . LEU B 1 252 ? 16.438 15.773 14.062 1 76.19 252 LEU B N 1
ATOM 4029 C CA . LEU B 1 252 ? 16.766 16.016 12.664 1 76.19 252 LEU B CA 1
ATOM 4030 C C . LEU B 1 252 ? 18.141 16.656 12.523 1 76.19 252 LEU B C 1
ATOM 4032 O O . LEU B 1 252 ? 18.844 16.391 11.547 1 76.19 252 LEU B O 1
ATOM 4036 N N . ASN B 1 253 ? 18.422 17.562 13.375 1 68 253 ASN B N 1
ATOM 4037 C CA . ASN B 1 253 ? 19.75 18.156 13.359 1 68 253 ASN B CA 1
ATOM 4038 C C . ASN B 1 253 ? 20.844 17.094 13.508 1 68 253 ASN B C 1
ATOM 4040 O O . ASN B 1 253 ? 21.922 17.219 12.914 1 68 253 ASN B O 1
ATOM 4044 N N . ALA B 1 254 ? 20.578 16.109 14.25 1 61.12 254 ALA B N 1
ATOM 4045 C CA . ALA B 1 254 ? 21.531 15.016 14.414 1 61.12 254 ALA B CA 1
ATOM 4046 C C . ALA B 1 254 ? 21.703 14.25 13.102 1 61.12 254 ALA B C 1
ATOM 4048 O O . ALA B 1 254 ? 22.812 13.812 12.781 1 61.12 254 ALA B O 1
ATOM 4049 N N . SER B 1 255 ? 20.719 14.18 12.352 1 57.19 255 SER B N 1
ATOM 4050 C CA . SER B 1 255 ? 20.734 13.398 11.117 1 57.19 255 SER B CA 1
ATOM 4051 C C . SER B 1 255 ? 21.234 14.234 9.945 1 57.19 255 SER B C 1
ATOM 4053 O O . SER B 1 255 ? 21.938 13.727 9.07 1 57.19 255 SER B O 1
ATOM 4055 N N . TYR B 1 256 ? 20.891 15.508 9.938 1 60.81 256 TYR B N 1
ATOM 4056 C CA . TYR B 1 256 ? 21.125 16.328 8.758 1 60.81 256 TYR B CA 1
ATOM 4057 C C . TYR B 1 256 ? 22.094 17.469 9.07 1 60.81 256 TYR B C 1
ATOM 4059 O O . TYR B 1 256 ? 22.562 18.156 8.164 1 60.81 256 TYR B O 1
ATOM 4067 N N . GLY B 1 257 ? 22.219 18.031 10.289 1 54.94 257 GLY B N 1
ATOM 4068 C CA . GLY B 1 257 ? 22.969 19.203 10.734 1 54.94 257 GLY B CA 1
ATOM 4069 C C . GLY B 1 257 ? 24.469 19.031 10.617 1 54.94 257 GLY B C 1
ATOM 4070 O O . GLY B 1 257 ? 25.203 20.031 10.555 1 54.94 257 GLY B O 1
ATOM 4071 N N . LYS B 1 258 ? 25.141 18.062 11.172 1 48.12 258 LYS B N 1
ATOM 4072 C CA . LYS B 1 258 ? 26.594 18.125 11.359 1 48.12 258 LYS B CA 1
ATOM 4073 C C . LYS B 1 258 ? 27.328 18.062 10.023 1 48.12 258 LYS B C 1
ATOM 4075 O O . LYS B 1 258 ? 28.547 17.859 9.984 1 48.12 258 LYS B O 1
ATOM 4080 N N . LYS B 1 259 ? 26.703 18.109 8.867 1 41.91 259 LYS B N 1
ATOM 4081 C CA . LYS B 1 259 ? 27.688 18.031 7.793 1 41.91 259 LYS B CA 1
ATOM 4082 C C . LYS B 1 259 ? 28.516 19.312 7.727 1 41.91 259 LYS B C 1
ATOM 4084 O O . LYS B 1 259 ? 27.984 20.375 7.398 1 41.91 259 LYS B O 1
ATOM 4089 N N . GLY B 1 260 ? 29.172 19.547 8.688 1 25.97 260 GLY B N 1
ATOM 4090 C CA . GLY B 1 260 ? 30.109 20.656 8.797 1 25.97 260 GLY B CA 1
ATOM 4091 C C . GLY B 1 260 ? 30.797 21 7.492 1 25.97 260 GLY B C 1
ATOM 4092 O O . GLY B 1 260 ? 31.078 20.109 6.688 1 25.97 260 GLY B O 1
ATOM 4093 N N . ASP B 1 261 ? 30.891 22.328 7.168 1 30.11 261 ASP B N 1
ATOM 4094 C CA . ASP B 1 261 ? 31.953 22.891 6.332 1 30.11 261 ASP B CA 1
ATOM 4095 C C . ASP B 1 261 ? 33.281 22.156 6.559 1 30.11 261 ASP B C 1
ATOM 4097 O O . ASP B 1 261 ? 33.656 21.875 7.699 1 30.11 261 ASP B O 1
#